Protein AF-0000000086746290 (afdb_homodimer)

Radius of gyration: 27.16 Å; Cα contacts (8 Å, |Δi|>4): 1143; chains: 2; bounding box: 52×81×63 Å

Secondary structure (DSSP, 8-state):
------EE--PPPPPSS--TTS-HHHHHHHHHHHHH-TTEEEEE--TT-SSSEEEEETTT--EEEEEEEEEE--TTS--SSTTEEE--SS---SEEEEEETTEEEEEEEEEEEEEE-TTSSEEEEEEEEEGGGT---HHHHHHHTT--EEEEEETTTT-EEEEEEEEEEEE-TT-TT-TTTTT-EEEEEEHHHHHHTT-GGGEEEEEEEE-TT--EEEEEEE-TT-S-TTSPPEEEE-TTHHHHT------------EE--/------EE--PPPPPSS--TT--HHHHHHHHHHHHH-TTEEEEEPPTT-SSSEEEEETTT--EEEEEEEEEE--TTS--SSTTEEE--SS---SEEEEEETTEEEEEEEEEEEEEE-TTSSEEEEEEEEEGGGT---HHHHHHHTT--EEEEEETTTT-EEEEEEEEEEEE-TT-TT-TTTTT-EEEEEEHHHHHHTT-GGGEEEEEEEE-TT--EEEEEEE-TT-S-TTSPPEEEE-TTHHHHT------------EE--

Nearest PDB structures (foldseek):
  1d02-assembly1_A  TM=6.235E-01  e=1.447E+00  Mycoplasma
  2gv1-assembly1_A  TM=4.056E-01  e=4.922E+00  Escherichia coli

Sequence (522 aa):
MKSIGYIPIDLRAPSLVGTVQDDPFDCLIEQKLQQAFPELEVVRSGKLTTPDIIIRDKRTGIIVGVEVKKLIQKPNGADSRGLTMDYNSCLPCGTALIKMGNAIVDIPCYYMYALLSNDSSSIVTFILMHGDFINYDFNLYKKAKVANQTEYNHGPYGEGSVRHRAMYTYPNPLNYKLKCFHTRKVFVAKKFDCENLQISYLATEEVSRYDIYKNNFLYNIIDNGKPDQSVEPVLIEDIFADCKARTAKLRTSVSMPVLIKMKSIGYIPIDLRAPSLVGTVQDDPFDCLIEQKLQQAFPELEVVRSGKLTTPDIIIRDKRTGIIVGVEVKKLIQKPNGADSRGLTMDYNSCLPCGTALIKMGNAIVDIPCYYMYALLSNDSSSIVTFILMHGDFINYDFNLYKKAKVANQTEYNHGPYGEGSVRHRAMYTYPNPLNYKLKCFHTRKVFVAKKFDCENLQISYLATEEVSRYDIYKNNFLYNIIDNGKPDQSVEPVLIEDIFADCKARTAKLRTSVSMPVLIK

Organism: NCBI:txid471575

Structure (mmCIF, N/CA/C/O backbone):
data_AF-0000000086746290-model_v1
#
loop_
_entity.id
_entity.type
_entity.pdbx_description
1 polymer 'Restriction endonuclease'
#
loop_
_atom_site.group_PDB
_atom_site.id
_atom_site.type_symbol
_atom_site.label_atom_id
_atom_site.label_alt_id
_atom_site.label_comp_id
_atom_site.label_asym_id
_atom_site.label_entity_id
_atom_site.label_seq_id
_atom_site.pdbx_PDB_ins_code
_atom_site.Cartn_x
_atom_site.Cartn_y
_atom_site.Cartn_z
_atom_site.occupancy
_atom_site.B_iso_or_equiv
_atom_site.auth_seq_id
_atom_site.auth_comp_id
_atom_site.auth_asym_id
_atom_site.auth_atom_id
_atom_site.pdbx_PDB_model_num
ATOM 1 N N . MET A 1 1 ? -15.375 41.594 0.381 1 26.14 1 MET A N 1
ATOM 2 C CA . MET A 1 1 ? -15.852 40.25 0.741 1 26.14 1 MET A CA 1
ATOM 3 C C . MET A 1 1 ? -15.008 39.188 0.059 1 26.14 1 MET A C 1
ATOM 5 O O . MET A 1 1 ? -15.242 38.875 -1.107 1 26.14 1 MET A O 1
ATOM 9 N N . LYS A 1 2 ? -13.609 39.219 -0.027 1 39.66 2 LYS A N 1
ATOM 10 C CA . LYS A 1 2 ? -12.492 38.875 -0.905 1 39.66 2 LYS A CA 1
ATOM 11 C C . LYS A 1 2 ? -12.438 37.375 -1.174 1 39.66 2 LYS A C 1
ATOM 13 O O . LYS A 1 2 ? -12.492 36.562 -0.243 1 39.66 2 LYS A O 1
ATOM 18 N N . SER A 1 3 ? -13.031 36.719 -2.174 1 40.84 3 SER A N 1
ATOM 19 C CA . SER A 1 3 ? -13.469 35.406 -2.715 1 40.84 3 SER A CA 1
ATOM 20 C C . SER A 1 3 ? -12.406 34.344 -2.502 1 40.84 3 SER A C 1
ATOM 22 O O . SER A 1 3 ? -11.266 34.5 -2.934 1 40.84 3 SER A O 1
ATOM 24 N N . ILE A 1 4 ? -12.312 33.688 -1.279 1 50.78 4 ILE A N 1
ATOM 25 C CA . ILE A 1 4 ? -11.453 32.594 -0.832 1 50.78 4 ILE A CA 1
ATOM 26 C C . ILE A 1 4 ? -11.195 31.625 -1.988 1 50.78 4 ILE A C 1
ATOM 28 O O . ILE A 1 4 ? -12.047 30.781 -2.295 1 50.78 4 ILE A O 1
ATOM 32 N N . GLY A 1 5 ? -10.93 32.156 -3.168 1 66.12 5 GLY A N 1
ATOM 33 C CA . GLY A 1 5 ? -10.914 31.625 -4.516 1 66.12 5 GLY A CA 1
ATOM 34 C C . GLY A 1 5 ? -10.023 30.406 -4.656 1 66.12 5 GLY A C 1
ATOM 35 O O . GLY A 1 5 ? -9.297 30.047 -3.729 1 66.12 5 GLY A O 1
ATOM 36 N N . TYR A 1 6 ? -10.344 29.625 -5.621 1 84 6 TYR A N 1
ATOM 37 C CA . TYR A 1 6 ? -9.531 28.5 -6.086 1 84 6 TYR A CA 1
ATOM 38 C C . TYR A 1 6 ? -8.148 28.984 -6.516 1 84 6 TYR A C 1
ATOM 40 O O . TYR A 1 6 ? -8 30.094 -7.023 1 84 6 TYR A O 1
ATOM 48 N N . ILE A 1 7 ? -7.117 28.406 -5.914 1 91.81 7 ILE A N 1
ATOM 49 C CA . ILE A 1 7 ? -5.754 28.656 -6.375 1 91.81 7 ILE A CA 1
ATOM 50 C C . ILE A 1 7 ? -5.469 27.812 -7.617 1 91.81 7 ILE A C 1
ATOM 52 O O . ILE A 1 7 ? -5.344 26.594 -7.531 1 91.81 7 ILE A O 1
ATOM 56 N N . PRO A 1 8 ? -5.375 28.484 -8.734 1 93.06 8 PRO A N 1
ATOM 57 C CA . PRO A 1 8 ? -5.113 27.703 -9.945 1 93.06 8 PRO A CA 1
ATOM 58 C C . PRO A 1 8 ? -3.74 27.031 -9.93 1 93.06 8 PRO A C 1
ATOM 60 O O . PRO A 1 8 ? -2.773 27.609 -9.422 1 93.06 8 PRO A O 1
ATOM 63 N N . ILE A 1 9 ? -3.758 25.781 -10.375 1 91.69 9 ILE A N 1
ATOM 64 C CA . ILE A 1 9 ? -2.482 25.094 -10.492 1 91.69 9 ILE A CA 1
ATOM 65 C C . ILE A 1 9 ? -2.416 24.344 -11.828 1 91.69 9 ILE A C 1
ATOM 67 O O . ILE A 1 9 ? -3.447 24.078 -12.445 1 91.69 9 ILE A O 1
ATOM 71 N N . ASP A 1 10 ? -1.168 24.125 -12.266 1 89.31 10 ASP A N 1
ATOM 72 C CA . ASP A 1 10 ? -0.878 23.344 -13.461 1 89.31 10 ASP A CA 1
ATOM 73 C C . ASP A 1 10 ? 0.045 22.172 -13.141 1 89.31 10 ASP A C 1
ATOM 75 O O . ASP A 1 10 ? 1.25 22.344 -12.953 1 89.31 10 ASP A O 1
ATOM 79 N N . LEU A 1 11 ? -0.594 20.969 -13.117 1 86.81 11 LEU A N 1
ATOM 80 C CA . LEU A 1 11 ? 0.179 19.781 -12.758 1 86.81 11 LEU A CA 1
ATOM 81 C C . LEU A 1 11 ? 0.628 19.016 -14 1 86.81 11 LEU A C 1
ATOM 83 O O . LEU A 1 11 ? -0.148 18.859 -14.945 1 86.81 11 LEU A O 1
ATOM 87 N N . ARG A 1 12 ? 1.822 18.641 -13.953 1 80.69 12 ARG A N 1
ATOM 88 C CA . ARG A 1 12 ? 2.273 17.734 -15.016 1 80.69 12 ARG A CA 1
ATOM 89 C C . ARG A 1 12 ? 1.616 16.375 -14.891 1 80.69 12 ARG A C 1
ATOM 91 O O . ARG A 1 12 ? 1.097 16.016 -13.828 1 80.69 12 ARG A O 1
ATOM 98 N N . ALA A 1 13 ? 1.672 15.508 -15.961 1 72.31 13 ALA A N 1
ATOM 99 C CA . ALA A 1 13 ? 1.154 14.141 -15.938 1 72.31 13 ALA A CA 1
ATOM 100 C C . ALA A 1 13 ? 2.025 13.242 -15.062 1 72.31 13 ALA A C 1
ATOM 102 O O . ALA A 1 13 ? 3.24 13.43 -14.984 1 72.31 13 ALA A O 1
ATOM 103 N N . PRO A 1 14 ? 1.281 12.305 -14.344 1 69.06 14 PRO A N 1
ATOM 104 C CA . PRO A 1 14 ? 2.088 11.336 -13.602 1 69.06 14 PRO A CA 1
ATOM 105 C C . PRO A 1 14 ? 2.902 10.414 -14.516 1 69.06 14 PRO A C 1
ATOM 107 O O . PRO A 1 14 ? 2.525 10.195 -15.664 1 69.06 14 PRO A O 1
ATOM 110 N N . SER A 1 15 ? 4.035 10.031 -14 1 61 15 SER A N 1
ATOM 111 C CA . SER A 1 15 ? 4.863 9.109 -14.773 1 61 15 SER A CA 1
ATOM 112 C C . SER A 1 15 ? 4.227 7.727 -14.836 1 61 15 SER A C 1
ATOM 114 O O . SER A 1 15 ? 3.523 7.312 -13.914 1 61 15 SER A O 1
ATOM 116 N N . LEU A 1 16 ? 4.168 6.988 -16.047 1 55.22 16 LEU A N 1
ATOM 117 C CA . LEU A 1 16 ? 3.654 5.641 -16.281 1 55.22 16 LEU A CA 1
ATOM 118 C C . LEU A 1 16 ? 4.387 4.629 -15.398 1 55.22 16 LEU A C 1
ATOM 120 O O . LEU A 1 16 ? 3.812 3.605 -15.016 1 55.22 16 LEU A O 1
ATOM 124 N N . VAL A 1 17 ? 5.688 4.738 -15.422 1 50.44 17 VAL A N 1
ATOM 125 C CA . VAL A 1 17 ? 6.5 3.73 -14.75 1 50.44 17 VAL A CA 1
ATOM 126 C C . VAL A 1 17 ? 6.73 4.133 -13.297 1 50.44 17 VAL A C 1
ATOM 128 O O . VAL A 1 17 ? 7.273 3.357 -12.508 1 50.44 17 VAL A O 1
ATOM 131 N N . GLY A 1 18 ? 6.191 5.316 -12.977 1 50.12 18 GLY A N 1
ATOM 132 C CA . GLY A 1 18 ? 6.754 5.91 -11.781 1 50.12 18 GLY A CA 1
ATOM 133 C C . GLY A 1 18 ? 6.047 5.465 -10.508 1 50.12 18 GLY A C 1
ATOM 134 O O . GLY A 1 18 ? 5.004 4.816 -10.57 1 50.12 18 GLY A O 1
ATOM 135 N N . THR A 1 19 ? 6.918 5.281 -9.508 1 53.12 19 THR A N 1
ATOM 136 C CA . THR A 1 19 ? 6.523 5.078 -8.117 1 53.12 19 THR A CA 1
ATOM 137 C C . THR A 1 19 ? 5.723 6.27 -7.605 1 53.12 19 THR A C 1
ATOM 139 O O . THR A 1 19 ? 5.773 7.355 -8.18 1 53.12 19 THR A O 1
ATOM 142 N N . VAL A 1 20 ? 4.707 5.98 -6.855 1 54.84 20 VAL A N 1
ATOM 143 C CA . VAL A 1 20 ? 3.912 6.98 -6.145 1 54.84 20 VAL A CA 1
ATOM 144 C C . VAL A 1 20 ? 4.832 8.039 -5.539 1 54.84 20 VAL A C 1
ATOM 146 O O . VAL A 1 20 ? 4.379 9.125 -5.168 1 54.84 20 VAL A O 1
ATOM 149 N N . GLN A 1 21 ? 6.164 7.902 -5.719 1 59.12 21 GLN A N 1
ATOM 150 C CA . GLN A 1 21 ? 7.074 8.797 -5.008 1 59.12 21 GLN A CA 1
ATOM 151 C C . GLN A 1 21 ? 7.379 10.047 -5.828 1 59.12 21 GLN A C 1
ATOM 153 O O . GLN A 1 21 ? 7.852 11.047 -5.293 1 59.12 21 GLN A O 1
ATOM 158 N N . ASP A 1 22 ? 7.016 10.039 -7.055 1 66.31 22 ASP A N 1
ATOM 159 C CA . ASP A 1 22 ? 7.156 11.227 -7.895 1 66.31 22 ASP A CA 1
ATOM 160 C C . ASP A 1 22 ? 5.812 11.914 -8.109 1 66.31 22 ASP A C 1
ATOM 162 O O . ASP A 1 22 ? 5.332 12.008 -9.242 1 66.31 22 ASP A O 1
ATOM 166 N N . ASP A 1 23 ? 5.43 12.531 -7.051 1 78.69 23 ASP A N 1
ATOM 167 C CA . ASP A 1 23 ? 4.109 13.148 -7.109 1 78.69 23 ASP A CA 1
ATOM 168 C C . ASP A 1 23 ? 4.188 14.562 -7.684 1 78.69 23 ASP A C 1
ATOM 170 O O . ASP A 1 23 ? 4.887 15.422 -7.141 1 78.69 23 ASP A O 1
ATOM 174 N N . PRO A 1 24 ? 3.541 14.844 -8.742 1 84.25 24 PRO A N 1
ATOM 175 C CA . PRO A 1 24 ? 3.598 16.156 -9.391 1 84.25 24 PRO A CA 1
ATOM 176 C C . PRO A 1 24 ? 3.203 17.297 -8.453 1 84.25 24 PRO A C 1
ATOM 178 O O . PRO A 1 24 ? 3.725 18.406 -8.578 1 84.25 24 PRO A O 1
ATOM 181 N N . PHE A 1 25 ? 2.33 17.031 -7.574 1 90.31 25 PHE A N 1
ATOM 182 C CA . PHE A 1 25 ? 1.875 18.094 -6.684 1 90.31 25 PHE A CA 1
ATOM 183 C C . PHE A 1 25 ? 2.969 18.484 -5.695 1 90.31 25 PHE A C 1
ATOM 185 O O . PHE A 1 25 ? 3.207 19.672 -5.449 1 90.31 25 PHE A O 1
ATOM 192 N N . ASP A 1 26 ? 3.598 17.531 -5.094 1 88.19 26 ASP A N 1
ATOM 193 C CA . ASP A 1 26 ? 4.715 17.797 -4.195 1 88.19 26 ASP A CA 1
ATOM 194 C C . ASP A 1 26 ? 5.789 18.625 -4.895 1 88.19 26 ASP A C 1
ATOM 196 O O . ASP A 1 26 ? 6.336 19.562 -4.305 1 88.19 26 ASP A O 1
ATOM 200 N N . CYS A 1 27 ? 6.027 18.281 -6.113 1 88.38 27 CYS A N 1
ATOM 201 C CA . CYS A 1 27 ? 7.016 19.016 -6.906 1 88.38 27 CYS A CA 1
ATOM 202 C C . CYS A 1 27 ? 6.59 20.469 -7.113 1 88.38 27 CYS A C 1
ATOM 204 O O . CYS A 1 27 ? 7.41 21.375 -7.023 1 88.38 27 CYS A O 1
ATOM 206 N N . LEU A 1 28 ? 5.379 20.625 -7.441 1 91.94 28 LEU A N 1
ATOM 207 C CA . LEU A 1 28 ? 4.844 21.969 -7.645 1 91.94 28 LEU A CA 1
ATOM 208 C C . LEU A 1 28 ? 5.027 22.828 -6.395 1 91.94 28 LEU A C 1
ATOM 210 O O . LEU A 1 28 ? 5.453 23.984 -6.484 1 91.94 28 LEU A O 1
ATOM 214 N N . ILE A 1 29 ? 4.711 22.25 -5.254 1 93.38 29 ILE A N 1
ATOM 215 C CA . ILE A 1 29 ? 4.797 23 -4 1 93.38 29 ILE A CA 1
ATOM 216 C C . ILE A 1 29 ? 6.25 23.391 -3.738 1 93.38 29 ILE A C 1
ATOM 218 O O . ILE A 1 29 ? 6.527 24.531 -3.363 1 93.38 29 ILE A O 1
ATOM 222 N N . GLU A 1 30 ? 7.102 22.469 -3.873 1 91.94 30 GLU A N 1
ATOM 223 C CA . GLU A 1 30 ? 8.523 22.75 -3.703 1 91.94 30 GLU A CA 1
ATOM 224 C C . GLU A 1 30 ? 8.969 23.906 -4.602 1 91.94 30 GLU A C 1
ATOM 226 O O . GLU A 1 30 ? 9.656 24.812 -4.145 1 91.94 30 GLU A O 1
ATOM 231 N N . GLN A 1 31 ? 8.617 23.875 -5.828 1 92.19 31 GLN A N 1
ATOM 232 C CA . GLN A 1 31 ? 9.008 24.891 -6.801 1 92.19 31 GLN A CA 1
ATOM 233 C C . GLN A 1 31 ? 8.422 26.25 -6.438 1 92.19 31 GLN A C 1
ATOM 235 O O . GLN A 1 31 ? 9.109 27.266 -6.516 1 92.19 31 GLN A O 1
ATOM 240 N N . LYS A 1 32 ? 7.227 26.234 -6.09 1 94 32 LYS A N 1
ATOM 241 C CA . LYS A 1 32 ? 6.57 27.484 -5.727 1 94 32 LYS A CA 1
ATOM 242 C C . LYS A 1 32 ? 7.23 28.125 -4.504 1 94 32 LYS A C 1
ATOM 244 O O . LYS A 1 32 ? 7.426 29.344 -4.453 1 94 32 LYS A O 1
ATOM 249 N N . LEU A 1 33 ? 7.543 27.281 -3.533 1 94.38 33 LEU A N 1
ATOM 250 C CA . LEU A 1 33 ? 8.203 27.781 -2.334 1 94.38 33 LEU A CA 1
ATOM 251 C C . LEU A 1 33 ? 9.57 28.375 -2.676 1 94.38 33 LEU A C 1
ATOM 253 O O . LEU A 1 33 ? 9.922 29.453 -2.193 1 94.38 33 LEU A O 1
ATOM 257 N N . GLN A 1 34 ? 10.266 27.672 -3.475 1 93.81 34 GLN A N 1
ATOM 258 C CA . GLN A 1 34 ? 11.594 28.125 -3.877 1 93.81 34 GLN A CA 1
ATOM 259 C C . GLN A 1 34 ? 11.516 29.469 -4.617 1 93.81 34 GLN A C 1
ATOM 261 O O . GLN A 1 34 ? 12.344 30.344 -4.395 1 93.81 34 GLN A O 1
ATOM 266 N N . GLN A 1 35 ? 10.578 29.594 -5.434 1 94.75 35 GLN A N 1
ATOM 267 C CA . GLN A 1 35 ? 10.414 30.797 -6.246 1 94.75 35 GLN A CA 1
ATOM 268 C C . GLN A 1 35 ? 9.938 31.969 -5.402 1 94.75 35 GLN A C 1
ATOM 270 O O . GLN A 1 35 ? 10.414 33.094 -5.566 1 94.75 35 GLN A O 1
ATOM 275 N N . ALA A 1 36 ? 9.055 31.703 -4.566 1 94.19 36 ALA A N 1
ATOM 276 C CA . ALA A 1 36 ? 8.406 32.75 -3.797 1 94.19 36 ALA A CA 1
ATOM 277 C C . ALA A 1 36 ? 9.328 33.281 -2.697 1 94.19 36 ALA A C 1
ATOM 279 O O . ALA A 1 36 ? 9.242 34.438 -2.311 1 94.19 36 ALA A O 1
ATOM 280 N N . PHE A 1 37 ? 10.211 32.406 -2.232 1 95.44 37 PHE A N 1
ATOM 281 C CA . PHE A 1 37 ? 11.039 32.781 -1.091 1 95.44 37 PHE A CA 1
ATOM 282 C C . PHE A 1 37 ? 12.5 32.438 -1.353 1 95.44 37 PHE A C 1
ATOM 284 O O . PHE A 1 37 ? 13.023 31.469 -0.821 1 95.44 37 PHE A O 1
ATOM 291 N N . PRO A 1 38 ? 13.195 33.25 -1.995 1 94.06 38 PRO A N 1
ATOM 292 C CA . PRO A 1 38 ? 14.586 32.969 -2.355 1 94.06 38 PRO A CA 1
ATOM 293 C C . PRO A 1 38 ? 15.508 32.906 -1.139 1 94.06 38 PRO A C 1
ATOM 295 O O . PRO A 1 38 ? 16.594 32.344 -1.222 1 94.06 38 PRO A O 1
ATOM 298 N N . GLU A 1 39 ? 15.07 33.5 -0.085 1 95.5 39 GLU A N 1
ATOM 299 C CA . GLU A 1 39 ? 15.875 33.469 1.133 1 95.5 39 GLU A CA 1
ATOM 300 C C . GLU A 1 39 ? 15.82 32.125 1.818 1 95.5 39 GLU A C 1
ATOM 302 O O . GLU A 1 39 ? 16.594 31.844 2.734 1 95.5 39 GLU A O 1
ATOM 307 N N . LEU A 1 40 ? 14.969 31.234 1.354 1 96.12 40 LEU A N 1
ATOM 308 C CA . LEU A 1 40 ? 14.82 29.891 1.921 1 96.12 40 LEU A CA 1
ATOM 309 C C . LEU A 1 40 ? 15.531 28.859 1.058 1 96.12 40 LEU A C 1
ATOM 311 O O . LEU A 1 40 ? 15.547 28.969 -0.171 1 96.12 40 LEU A O 1
ATOM 315 N N . GLU A 1 41 ? 16.172 27.953 1.757 1 95.75 41 GLU A N 1
ATOM 316 C CA . GLU A 1 41 ? 16.594 26.719 1.109 1 95.75 41 GLU A CA 1
ATOM 317 C C . GLU A 1 41 ? 15.508 25.641 1.185 1 95.75 41 GLU A C 1
ATOM 319 O O . GLU A 1 41 ? 15.109 25.234 2.275 1 95.75 41 GLU A O 1
ATOM 324 N N . VAL A 1 42 ? 15.047 25.234 0.074 1 95.44 42 VAL A N 1
ATOM 325 C CA . VAL A 1 42 ? 13.977 24.25 -0.004 1 95.44 42 VAL A CA 1
ATOM 326 C C . VAL A 1 42 ? 14.516 22.953 -0.611 1 95.44 42 VAL A C 1
ATOM 328 O O . VAL A 1 42 ? 15.031 22.953 -1.734 1 95.44 42 VAL A O 1
ATOM 331 N N . VAL A 1 43 ? 14.406 21.875 0.219 1 91.94 43 VAL A N 1
ATOM 332 C CA . VAL A 1 43 ? 14.969 20.609 -0.213 1 91.94 43 VAL A CA 1
ATOM 333 C C . VAL A 1 43 ? 13.875 19.531 -0.219 1 91.94 43 VAL A C 1
ATOM 335 O O . VAL A 1 43 ? 13.148 19.375 0.767 1 91.94 43 VAL A O 1
ATOM 338 N N . ARG A 1 44 ? 13.742 18.844 -1.266 1 89.44 44 ARG A N 1
ATOM 339 C CA . ARG A 1 44 ? 12.836 17.688 -1.329 1 89.44 44 ARG A CA 1
ATOM 340 C C . ARG A 1 44 ? 13.484 16.453 -0.711 1 89.44 44 ARG A C 1
ATOM 342 O O . ARG A 1 44 ? 14.664 16.188 -0.925 1 89.44 44 ARG A O 1
ATOM 349 N N . SER A 1 45 ? 12.594 15.805 -0.024 1 86.5 45 SER A N 1
ATOM 350 C CA . SER A 1 45 ? 13.086 14.594 0.625 1 86.5 45 SER A CA 1
ATOM 351 C C . SER A 1 45 ? 13.102 13.414 -0.342 1 86.5 45 SER A C 1
ATOM 353 O O . SER A 1 45 ? 12.469 13.469 -1.401 1 86.5 45 SER A O 1
ATOM 355 N N . GLY A 1 46 ? 13.867 12.367 -0.089 1 75.75 46 GLY A N 1
ATOM 356 C CA . GLY A 1 46 ? 13.938 11.164 -0.904 1 75.75 46 GLY A CA 1
ATOM 357 C C . GLY A 1 46 ? 12.703 10.297 -0.79 1 75.75 46 GLY A C 1
ATOM 358 O O . GLY A 1 46 ? 11.766 10.625 -0.061 1 75.75 46 GLY A O 1
ATOM 359 N N . LYS A 1 47 ? 12.594 9.25 -1.53 1 72.88 47 LYS A N 1
ATOM 360 C CA . LYS A 1 47 ? 11.477 8.305 -1.546 1 72.88 47 LYS A CA 1
ATOM 361 C C . LYS A 1 47 ? 11.266 7.688 -0.167 1 72.88 47 LYS A C 1
ATOM 363 O O . LYS A 1 47 ? 12.227 7.359 0.527 1 72.88 47 LYS A O 1
ATOM 368 N N . LEU A 1 48 ? 10.039 7.605 0.295 1 73.81 48 LEU A N 1
ATOM 369 C CA . LEU A 1 48 ? 9.609 6.918 1.509 1 73.81 48 LEU A CA 1
ATOM 370 C C . LEU A 1 48 ? 10.148 7.621 2.75 1 73.81 48 LEU A C 1
ATOM 372 O O . LEU A 1 48 ? 10.398 6.98 3.775 1 73.81 48 LEU A O 1
ATOM 376 N N . THR A 1 49 ? 10.445 8.906 2.604 1 84 49 THR A N 1
ATOM 377 C CA . THR A 1 49 ? 10.922 9.672 3.75 1 84 49 THR A CA 1
ATOM 378 C C . THR A 1 49 ? 9.938 10.781 4.109 1 84 49 THR A C 1
ATOM 380 O O . THR A 1 49 ? 9.266 11.336 3.232 1 84 49 THR A O 1
ATOM 383 N N . THR A 1 50 ? 9.797 10.969 5.277 1 88.31 50 THR A N 1
ATOM 384 C CA . THR A 1 50 ? 8.992 12.047 5.844 1 88.31 50 THR A CA 1
ATOM 385 C C . THR A 1 50 ? 9.836 12.953 6.73 1 88.31 50 THR A C 1
ATOM 387 O O . THR A 1 50 ? 10.633 12.469 7.543 1 88.31 50 THR A O 1
ATOM 390 N N . PRO A 1 51 ? 9.688 14.312 6.664 1 93.81 51 PRO A N 1
ATOM 391 C CA . PRO A 1 51 ? 8.719 15.047 5.832 1 93.81 51 PRO A CA 1
ATOM 392 C C . PRO A 1 51 ? 9.141 15.109 4.367 1 93.81 51 PRO A C 1
ATOM 394 O O . PRO A 1 51 ? 10.305 14.883 4.043 1 93.81 51 PRO A O 1
ATOM 397 N N . ASP A 1 52 ? 8.234 15.492 3.48 1 93.19 52 ASP A N 1
ATOM 398 C CA . ASP A 1 52 ? 8.438 15.539 2.035 1 93.19 52 ASP A CA 1
ATOM 399 C C . ASP A 1 52 ? 9.352 16.703 1.646 1 93.19 52 ASP A C 1
ATOM 401 O O . ASP A 1 52 ? 10.07 16.625 0.65 1 93.19 52 ASP A O 1
ATOM 405 N N . ILE A 1 53 ? 9.281 17.781 2.373 1 94.56 53 ILE A N 1
ATOM 406 C CA . ILE A 1 53 ? 10.055 18.984 2.092 1 94.56 53 ILE A CA 1
ATOM 407 C C . ILE A 1 53 ? 10.742 19.469 3.369 1 94.56 53 ILE A C 1
ATOM 409 O O . ILE A 1 53 ? 10.133 19.469 4.441 1 94.56 53 ILE A O 1
ATOM 413 N N . ILE A 1 54 ? 11.961 19.766 3.275 1 96.19 54 ILE A N 1
ATOM 414 C CA . ILE A 1 54 ? 12.711 20.422 4.34 1 96.19 54 ILE A CA 1
ATOM 415 C C . ILE A 1 54 ? 13.031 21.859 3.939 1 96.19 54 ILE A C 1
ATOM 417 O O . ILE A 1 54 ? 13.492 22.109 2.822 1 96.19 54 ILE A O 1
ATOM 421 N N . ILE A 1 55 ? 12.781 22.781 4.781 1 97 55 ILE A N 1
ATOM 422 C CA . ILE A 1 55 ? 13.023 24.203 4.535 1 97 55 ILE A CA 1
ATOM 423 C C . ILE A 1 55 ? 14.023 24.734 5.559 1 97 55 ILE A C 1
ATOM 425 O O . ILE A 1 55 ? 13.844 24.547 6.766 1 97 55 ILE A O 1
ATOM 429 N N . ARG A 1 56 ? 14.984 25.359 5.105 1 96.69 56 ARG A N 1
ATOM 430 C CA . ARG A 1 56 ? 15.953 26.031 5.973 1 96.69 56 ARG A CA 1
ATOM 431 C C . ARG A 1 56 ? 16.016 27.531 5.664 1 96.69 56 ARG A C 1
ATOM 433 O O . ARG A 1 56 ? 16.188 27.922 4.508 1 96.69 56 ARG A O 1
ATOM 440 N N . ASP A 1 57 ? 15.812 28.359 6.637 1 96.56 57 ASP A N 1
ATOM 441 C CA . ASP A 1 57 ? 16.062 29.781 6.496 1 96.56 57 ASP A CA 1
ATOM 442 C C . ASP A 1 57 ? 17.562 30.078 6.41 1 96.56 57 ASP A C 1
ATOM 444 O O . ASP A 1 57 ? 18.297 29.844 7.367 1 96.56 57 ASP A O 1
ATOM 448 N N . LYS A 1 58 ? 17.953 30.641 5.34 1 94.25 58 LYS A N 1
ATOM 449 C CA . LYS A 1 58 ? 19.359 30.859 5.094 1 94.25 58 LYS A CA 1
ATOM 450 C C . LYS A 1 58 ? 19.953 31.844 6.105 1 94.25 58 LYS A C 1
ATOM 452 O O . LYS A 1 58 ? 21.125 31.766 6.449 1 94.25 58 LYS A O 1
ATOM 457 N N . ARG A 1 59 ? 19.203 32.688 6.547 1 95.56 59 ARG A N 1
ATOM 458 C CA . ARG A 1 59 ? 19.672 33.75 7.43 1 95.56 59 ARG A CA 1
ATOM 459 C C . ARG A 1 59 ? 19.766 33.25 8.867 1 95.56 59 ARG A C 1
ATOM 461 O O . ARG A 1 59 ? 20.797 33.438 9.523 1 95.56 59 ARG A O 1
ATOM 468 N N . THR A 1 60 ? 18.812 32.531 9.398 1 95 60 THR A N 1
ATOM 469 C CA . THR A 1 60 ? 18.734 32.156 10.812 1 95 60 THR A CA 1
ATOM 470 C C . THR A 1 60 ? 19.219 30.719 11.031 1 95 60 THR A C 1
ATOM 472 O O . THR A 1 60 ? 19.547 30.344 12.148 1 95 60 THR A O 1
ATOM 475 N N . GLY A 1 61 ? 19.078 29.922 10.023 1 94.31 61 GLY A N 1
ATOM 476 C CA . GLY A 1 61 ? 19.438 28.516 10.148 1 94.31 61 GLY A CA 1
ATOM 477 C C . GLY A 1 61 ? 18.312 27.641 10.656 1 94.31 61 GLY A C 1
ATOM 478 O O . GLY A 1 61 ? 18.453 26.422 10.781 1 94.31 61 GLY A O 1
ATOM 479 N N . ILE A 1 62 ? 17.203 28.281 10.914 1 95.38 62 ILE A N 1
ATOM 480 C CA . ILE A 1 62 ? 16.047 27.531 11.406 1 95.38 62 ILE A CA 1
ATOM 481 C C . ILE A 1 62 ? 15.57 26.562 10.328 1 95.38 62 ILE A C 1
ATOM 483 O O . ILE A 1 62 ? 15.484 26.922 9.148 1 95.38 62 ILE A O 1
ATOM 487 N N . ILE A 1 63 ? 15.297 25.297 10.773 1 97.12 63 ILE A N 1
ATOM 488 C CA . ILE A 1 63 ? 14.875 24.25 9.859 1 97.12 63 ILE A CA 1
ATOM 489 C C . ILE A 1 63 ? 13.469 23.781 10.227 1 97.12 63 ILE A C 1
ATOM 491 O O . ILE A 1 63 ? 13.172 23.547 11.398 1 97.12 63 ILE A O 1
ATOM 495 N N . VAL A 1 64 ? 12.633 23.688 9.219 1 97.5 64 VAL A N 1
ATOM 496 C CA . VAL A 1 64 ? 11.266 23.203 9.406 1 97.5 64 VAL A CA 1
ATOM 497 C C . VAL A 1 64 ? 10.945 22.156 8.352 1 97.5 64 VAL A C 1
ATOM 499 O O . VAL A 1 64 ? 11.43 22.234 7.219 1 97.5 64 VAL A O 1
ATOM 502 N N . GLY A 1 65 ? 10.203 21.109 8.758 1 97.38 65 GLY A N 1
ATOM 503 C CA . GLY A 1 65 ? 9.703 20.125 7.816 1 97.38 65 GLY A CA 1
ATOM 504 C C . GLY A 1 65 ? 8.273 20.359 7.398 1 97.38 65 GLY A C 1
ATOM 505 O O . GLY A 1 65 ? 7.461 20.859 8.188 1 97.38 65 GLY A O 1
ATOM 506 N N . VAL A 1 66 ? 7.953 20.016 6.141 1 97.06 66 VAL A N 1
ATOM 507 C CA . VAL A 1 66 ? 6.582 20.078 5.641 1 97.06 66 VAL A CA 1
ATOM 508 C C . VAL A 1 66 ? 6.203 18.75 4.984 1 97.06 66 VAL A C 1
ATOM 510 O O . VAL A 1 66 ? 6.828 18.328 4.012 1 97.06 66 VAL A O 1
ATOM 513 N N . GLU A 1 67 ? 5.309 18.062 5.543 1 96.12 67 GLU A N 1
ATOM 514 C CA . GLU A 1 67 ? 4.707 16.891 4.918 1 96.12 67 GLU A CA 1
ATOM 515 C C . GLU A 1 67 ? 3.498 17.281 4.07 1 96.12 67 GLU A C 1
ATOM 517 O O . GLU A 1 67 ? 2.621 18.016 4.527 1 96.12 67 GLU A O 1
ATOM 522 N N . VAL A 1 68 ? 3.422 16.828 2.879 1 95.19 68 VAL A N 1
ATOM 523 C CA . VAL A 1 68 ? 2.367 17.219 1.954 1 95.19 68 VAL A CA 1
ATOM 524 C C . VAL A 1 68 ? 1.358 16.094 1.802 1 95.19 68 VAL A C 1
ATOM 526 O O . VAL A 1 68 ? 1.738 14.938 1.553 1 95.19 68 VAL A O 1
ATOM 529 N N . LYS A 1 69 ? 0.151 16.406 2.049 1 94.75 69 LYS A N 1
ATOM 530 C CA . LYS A 1 69 ? -0.968 15.492 1.823 1 94.75 69 LYS A CA 1
ATOM 531 C C . LYS A 1 69 ? -2.021 16.125 0.921 1 94.75 69 LYS A C 1
ATOM 533 O O . LYS A 1 69 ? -2.393 17.297 1.115 1 94.75 69 LYS A O 1
ATOM 538 N N . LYS A 1 70 ? -2.506 15.383 -0.078 1 94.19 70 LYS A N 1
ATOM 539 C CA . LYS A 1 70 ? -3.52 15.953 -0.963 1 94.19 70 LYS A CA 1
ATOM 540 C C . LYS A 1 70 ? -4.609 14.93 -1.273 1 94.19 70 LYS A C 1
ATOM 542 O O . LYS A 1 70 ? -4.371 13.719 -1.225 1 94.19 70 LYS A O 1
ATOM 547 N N . LEU A 1 71 ? -5.758 15.383 -1.455 1 95.25 71 LEU A N 1
ATOM 548 C CA . LEU A 1 71 ? -6.906 14.641 -1.951 1 95.25 71 LEU A CA 1
ATOM 549 C C . LEU A 1 71 ? -7.547 15.352 -3.139 1 95.25 71 LEU A C 1
ATOM 551 O O . LEU A 1 71 ? -7.289 16.531 -3.371 1 95.25 71 LEU A O 1
ATOM 555 N N . ILE A 1 72 ? -8.242 14.594 -3.854 1 93.19 72 ILE A N 1
ATOM 556 C CA . ILE A 1 72 ? -8.992 15.148 -4.969 1 93.19 72 ILE A CA 1
ATOM 557 C C . ILE A 1 72 ? -10.484 15.156 -4.633 1 93.19 72 ILE A C 1
ATOM 559 O O . ILE A 1 72 ? -11.031 14.141 -4.191 1 93.19 72 ILE A O 1
ATOM 563 N N . GLN A 1 73 ? -11.016 16.188 -4.914 1 94.31 73 GLN A N 1
ATOM 564 C CA . GLN A 1 73 ? -12.438 16.375 -4.613 1 94.31 73 GLN A CA 1
ATOM 565 C C . GLN A 1 73 ? -13.297 15.461 -5.484 1 94.31 73 GLN A C 1
ATOM 567 O O . GLN A 1 73 ? -13.023 15.289 -6.676 1 94.31 73 GLN A O 1
ATOM 572 N N . LYS A 1 74 ? -14.391 14.984 -4.91 1 94.31 74 LYS A N 1
ATOM 573 C CA . LYS A 1 74 ? -15.445 14.305 -5.668 1 94.31 74 LYS A CA 1
ATOM 574 C C . LYS A 1 74 ? -16.312 15.312 -6.414 1 94.31 74 LYS A C 1
ATOM 576 O O . LYS A 1 74 ? -16.297 16.516 -6.105 1 94.31 74 LYS A O 1
ATOM 581 N N . PRO A 1 75 ? -17.062 14.836 -7.34 1 93.19 75 PRO A N 1
ATOM 582 C CA . PRO A 1 75 ? -17.922 15.75 -8.094 1 93.19 75 PRO A CA 1
ATOM 583 C C . PRO A 1 75 ? -18.891 16.516 -7.191 1 93.19 75 PRO A C 1
ATOM 585 O O . PRO A 1 75 ? -19.234 17.672 -7.496 1 93.19 75 PRO A O 1
ATOM 588 N N . ASN A 1 76 ? -19.25 15.953 -6.105 1 94.69 76 ASN A N 1
ATOM 589 C CA . ASN A 1 76 ? -20.234 16.578 -5.227 1 94.69 76 ASN A CA 1
ATOM 590 C C . ASN A 1 76 ? -19.562 17.562 -4.262 1 94.69 76 ASN A C 1
ATOM 592 O O . ASN A 1 76 ? -20.219 18.094 -3.363 1 94.69 76 ASN A O 1
ATOM 596 N N . GLY A 1 77 ? -18.25 17.703 -4.371 1 93.12 77 GLY A N 1
ATOM 597 C CA . GLY A 1 77 ? -17.531 18.688 -3.564 1 93.12 77 GLY A CA 1
ATOM 598 C C . GLY A 1 77 ? -16.891 18.094 -2.33 1 93.12 77 GLY A C 1
ATOM 599 O O . GLY A 1 77 ? -16.062 18.734 -1.688 1 93.12 77 GLY A O 1
ATOM 600 N N . ALA A 1 78 ? -17.203 16.891 -2.061 1 95.94 78 ALA A N 1
ATOM 601 C CA . ALA A 1 78 ? -16.656 16.219 -0.882 1 95.94 78 ALA A CA 1
ATOM 602 C C . ALA A 1 78 ? -15.25 15.695 -1.145 1 95.94 78 ALA A C 1
ATOM 604 O O . ALA A 1 78 ? -14.844 15.555 -2.299 1 95.94 78 ALA A O 1
ATOM 605 N N . ASP A 1 79 ? -14.508 15.594 -0.013 1 95.25 79 ASP A N 1
ATOM 606 C CA . ASP A 1 79 ? -13.203 14.945 -0.138 1 95.25 79 ASP A CA 1
ATOM 607 C C . ASP A 1 79 ? -13.359 13.477 -0.511 1 95.25 79 ASP A C 1
ATOM 609 O O . ASP A 1 79 ? -14.453 12.914 -0.421 1 95.25 79 ASP A O 1
ATOM 613 N N . SER A 1 80 ? -12.312 12.797 -0.853 1 93.31 80 SER A N 1
ATOM 614 C CA . SER A 1 80 ? -12.383 11.445 -1.39 1 93.31 80 SER A CA 1
ATOM 615 C C . SER A 1 80 ? -12.148 10.406 -0.298 1 93.31 80 SER A C 1
ATOM 617 O O . SER A 1 80 ? -12.227 9.203 -0.553 1 93.31 80 SER A O 1
ATOM 619 N N . ARG A 1 81 ? -11.898 10.688 0.986 1 93.12 81 ARG A N 1
ATOM 620 C CA . ARG A 1 81 ? -11.492 9.695 1.979 1 93.12 81 ARG A CA 1
ATOM 621 C C . ARG A 1 81 ? -12.43 9.711 3.18 1 93.12 81 ARG A C 1
ATOM 623 O O . ARG A 1 81 ? -12.508 8.727 3.922 1 93.12 81 ARG A O 1
ATOM 630 N N . GLY A 1 82 ? -13.031 10.844 3.492 1 94.25 82 GLY A N 1
ATOM 631 C CA . GLY A 1 82 ? -13.953 10.891 4.617 1 94.25 82 GLY A CA 1
ATOM 632 C C . GLY A 1 82 ? -13.273 11.195 5.938 1 94.25 82 GLY A C 1
ATOM 633 O O . GLY A 1 82 ? -12.508 12.156 6.035 1 94.25 82 GLY A O 1
ATOM 634 N N . LEU A 1 83 ? -13.477 10.398 7.023 1 96.12 83 LEU A N 1
ATOM 635 C CA . LEU A 1 83 ? -13.148 10.734 8.406 1 96.12 83 LEU A CA 1
ATOM 636 C C . LEU A 1 83 ? -11.641 10.742 8.617 1 96.12 83 LEU A C 1
ATOM 638 O O . LEU A 1 83 ? -11.125 11.523 9.422 1 96.12 83 LEU A O 1
ATOM 642 N N . THR A 1 84 ? -10.984 9.828 7.969 1 97.19 84 THR A N 1
ATOM 643 C CA . THR A 1 84 ? -9.562 9.656 8.273 1 97.19 84 THR A CA 1
ATOM 644 C C . THR A 1 84 ? -8.742 9.609 6.988 1 97.19 84 THR A C 1
ATOM 646 O O . THR A 1 84 ? -9.297 9.539 5.891 1 97.19 84 THR A O 1
ATOM 649 N N . MET A 1 85 ? -7.527 9.773 7.137 1 96.12 85 MET A N 1
ATOM 650 C CA . MET A 1 85 ? -6.566 9.609 6.047 1 96.12 85 MET A CA 1
ATOM 651 C C . MET A 1 85 ? -5.379 8.758 6.488 1 96.12 85 MET A C 1
ATOM 653 O O . MET A 1 85 ? -5.117 8.625 7.684 1 96.12 85 MET A O 1
ATOM 657 N N . ASP A 1 86 ? -4.711 8.219 5.535 1 93.44 86 ASP A N 1
ATOM 658 C CA . ASP A 1 86 ? -3.615 7.289 5.797 1 93.44 86 ASP A CA 1
ATOM 659 C C . ASP A 1 86 ? -2.307 8.039 6.031 1 93.44 86 ASP A C 1
ATOM 661 O O . ASP A 1 86 ? -1.994 9 5.32 1 93.44 86 ASP A O 1
ATOM 665 N N . TYR A 1 87 ? -1.613 7.582 7.027 1 92.75 87 TYR A N 1
ATOM 666 C CA . TYR A 1 87 ? -0.246 8 7.316 1 92.75 87 TYR A CA 1
ATOM 667 C C . TYR A 1 87 ? 0.694 6.801 7.363 1 92.75 87 TYR A C 1
ATOM 669 O O . TYR A 1 87 ? 1.244 6.477 8.414 1 92.75 87 TYR A O 1
ATOM 677 N N . ASN A 1 88 ? 0.917 6.211 6.273 1 77.62 88 ASN A N 1
ATOM 678 C CA . ASN A 1 88 ? 1.544 4.895 6.223 1 77.62 88 ASN A CA 1
ATOM 679 C C . ASN A 1 88 ? 3.064 4.996 6.305 1 77.62 88 ASN A C 1
ATOM 681 O O . ASN A 1 88 ? 3.723 4.094 6.828 1 77.62 88 ASN A O 1
ATOM 685 N N . SER A 1 89 ? 3.662 5.984 5.789 1 74.06 89 SER A N 1
ATOM 686 C CA . SER A 1 89 ? 5.117 6.082 5.809 1 74.06 89 SER A CA 1
ATOM 687 C C . SER A 1 89 ? 5.625 6.496 7.188 1 74.06 89 SER A C 1
ATOM 689 O O . SER A 1 89 ? 6.73 6.117 7.586 1 74.06 89 SER A O 1
ATOM 691 N N . CYS A 1 90 ? 4.797 7.238 7.812 1 86.75 90 CYS A N 1
ATOM 692 C CA . CYS A 1 90 ? 5.215 7.781 9.102 1 86.75 90 CYS A CA 1
ATOM 693 C C . CYS A 1 90 ? 4.02 8.32 9.875 1 86.75 90 CYS A C 1
ATOM 695 O O . CYS A 1 90 ? 3.148 8.984 9.305 1 86.75 90 CYS A O 1
ATOM 697 N N . LEU A 1 91 ? 4.094 7.965 11.172 1 93.88 91 LEU A N 1
ATOM 698 C CA . LEU A 1 91 ? 3.086 8.57 12.039 1 93.88 91 LEU A CA 1
ATOM 699 C C . LEU A 1 91 ? 3.188 10.086 12.016 1 93.88 91 LEU A C 1
ATOM 701 O O . LEU A 1 91 ? 4.289 10.641 12.062 1 93.88 91 LEU A O 1
ATOM 705 N N . PRO A 1 92 ? 2.055 10.734 11.938 1 96.75 92 PRO A N 1
ATOM 706 C CA . PRO A 1 92 ? 2.137 12.195 11.969 1 96.75 92 PRO A CA 1
ATOM 707 C C . PRO A 1 92 ? 2.615 12.734 13.32 1 96.75 92 PRO A C 1
ATOM 709 O O . PRO A 1 92 ? 2.373 12.109 14.352 1 96.75 92 PRO A O 1
ATOM 712 N N . CYS A 1 93 ? 3.293 13.859 13.25 1 98.19 93 CYS A N 1
ATOM 713 C CA . CYS A 1 93 ? 3.777 14.5 14.469 1 98.19 93 CYS A CA 1
ATOM 714 C C . CYS A 1 93 ? 4.234 15.93 14.188 1 98.19 93 CYS A C 1
ATOM 716 O O . CYS A 1 93 ? 4.617 16.25 13.07 1 98.19 93 CYS A O 1
ATOM 718 N N . GLY A 1 94 ? 4.199 16.703 15.203 1 98.38 94 GLY A N 1
ATOM 719 C CA . GLY A 1 94 ? 4.688 18.078 15.086 1 98.38 94 GLY A CA 1
ATOM 720 C C . GLY A 1 94 ? 6.199 18.172 15.125 1 98.38 94 GLY A C 1
ATOM 721 O O . GLY A 1 94 ? 6.762 19.25 14.938 1 98.38 94 GLY A O 1
ATOM 722 N N . THR A 1 95 ? 6.82 17.078 15.391 1 98 95 THR A N 1
ATOM 723 C CA . THR A 1 95 ? 8.273 16.969 15.391 1 98 95 THR A CA 1
ATOM 724 C C . THR A 1 95 ? 8.727 15.828 14.484 1 98 95 THR A C 1
ATOM 726 O O . THR A 1 95 ? 8.086 14.773 14.438 1 98 95 THR A O 1
ATOM 729 N N . ALA A 1 96 ? 9.75 16.062 13.727 1 96.38 96 ALA A N 1
ATOM 730 C CA . ALA A 1 96 ? 10.312 15.039 12.844 1 96.38 96 ALA A CA 1
ATOM 731 C C . ALA A 1 96 ? 11.828 14.945 13.016 1 96.38 96 ALA A C 1
ATOM 733 O O . ALA A 1 96 ? 12.445 15.82 13.609 1 96.38 96 ALA A O 1
ATOM 734 N N . LEU A 1 97 ? 12.375 13.883 12.531 1 94.5 97 LEU A N 1
ATOM 735 C CA . LEU A 1 97 ? 13.812 13.641 12.562 1 94.5 97 LEU A CA 1
ATOM 736 C C . LEU A 1 97 ? 14.422 13.812 11.18 1 94.5 97 LEU A C 1
ATOM 738 O O . LEU A 1 97 ? 13.875 13.328 10.188 1 94.5 97 LEU A O 1
ATOM 742 N N . ILE A 1 98 ? 15.531 14.492 11.148 1 94.31 98 ILE A N 1
ATOM 743 C CA . ILE A 1 98 ? 16.312 14.547 9.922 1 94.31 98 ILE A CA 1
ATOM 744 C C . ILE A 1 98 ? 17.781 14.281 10.234 1 94.31 98 ILE A C 1
ATOM 746 O O . ILE A 1 98 ? 18.219 14.406 11.383 1 94.31 98 ILE A O 1
ATOM 750 N N . LYS A 1 99 ? 18.453 13.906 9.242 1 92.81 99 LYS A N 1
ATOM 751 C CA . LYS A 1 99 ? 19.906 13.75 9.352 1 92.81 99 LYS A CA 1
ATOM 752 C C . LYS A 1 99 ? 20.641 14.969 8.812 1 92.81 99 LYS A C 1
ATOM 754 O O . LYS A 1 99 ? 20.391 15.398 7.684 1 92.81 99 LYS A O 1
ATOM 759 N N . MET A 1 100 ? 21.484 15.531 9.586 1 91.06 100 MET A N 1
ATOM 760 C CA . MET A 1 100 ? 22.359 16.625 9.203 1 91.06 100 MET A CA 1
ATOM 761 C C . MET A 1 100 ? 23.828 16.281 9.469 1 91.06 100 MET A C 1
ATOM 763 O O . MET A 1 100 ? 24.266 16.281 10.625 1 91.06 100 MET A O 1
ATOM 767 N N . GLY A 1 101 ? 24.547 16.031 8.352 1 86.06 101 GLY A N 1
ATOM 768 C CA . GLY A 1 101 ? 25.875 15.461 8.555 1 86.06 101 GLY A CA 1
ATOM 769 C C . GLY A 1 101 ? 25.844 14.141 9.297 1 86.06 101 GLY A C 1
ATOM 770 O O . GLY A 1 101 ? 25.188 13.188 8.867 1 86.06 101 GLY A O 1
ATOM 771 N N . ASN A 1 102 ? 26.484 14.102 10.43 1 87.88 102 ASN A N 1
ATOM 772 C CA . ASN A 1 102 ? 26.547 12.875 11.219 1 87.88 102 ASN A CA 1
ATOM 773 C C . ASN A 1 102 ? 25.594 12.938 12.414 1 87.88 102 ASN A C 1
ATOM 775 O O . ASN A 1 102 ? 25.594 12.039 13.25 1 87.88 102 ASN A O 1
ATOM 779 N N . ALA A 1 103 ? 24.766 13.977 12.375 1 92.06 103 ALA A N 1
ATOM 780 C CA . ALA A 1 103 ? 23.891 14.148 13.531 1 92.06 103 ALA A CA 1
ATOM 781 C C . ALA A 1 103 ? 22.422 13.984 13.133 1 92.06 103 ALA A C 1
ATOM 783 O O . ALA A 1 103 ? 22.047 14.25 11.984 1 92.06 103 ALA A O 1
ATOM 784 N N . ILE A 1 104 ? 21.672 13.469 14.07 1 93.06 104 ILE A N 1
ATOM 785 C CA . ILE A 1 104 ? 20.219 13.445 13.953 1 93.06 104 ILE A CA 1
ATOM 786 C C . ILE A 1 104 ? 19.625 14.625 14.719 1 93.06 104 ILE A C 1
ATOM 788 O O . ILE A 1 104 ? 19.953 14.844 15.891 1 93.06 104 ILE A O 1
ATOM 792 N N . VAL A 1 105 ? 18.781 15.375 14.008 1 94.5 105 VAL A N 1
ATOM 793 C CA . VAL A 1 105 ? 18.219 16.594 14.602 1 94.5 105 VAL A CA 1
ATOM 794 C C . VAL A 1 105 ? 16.688 16.531 14.578 1 94.5 105 VAL A C 1
ATOM 796 O O . VAL A 1 105 ? 16.109 16.062 13.602 1 94.5 105 VAL A O 1
ATOM 799 N N . ASP A 1 106 ? 16.109 17 15.719 1 96.38 106 ASP A N 1
ATOM 800 C CA . ASP A 1 106 ? 14.672 17.188 15.773 1 96.38 106 ASP A CA 1
ATOM 801 C C . ASP A 1 106 ? 14.273 18.547 15.195 1 96.38 106 ASP A C 1
ATOM 803 O O . ASP A 1 106 ? 14.852 19.562 15.547 1 96.38 106 ASP A O 1
ATOM 807 N N . ILE A 1 107 ? 13.336 18.5 14.32 1 97.44 107 ILE A N 1
ATOM 808 C CA . ILE A 1 107 ? 12.859 19.75 13.742 1 97.44 107 ILE A CA 1
ATOM 809 C C . ILE A 1 107 ? 11.344 19.828 13.852 1 97.44 107 ILE A C 1
ATOM 811 O O . ILE A 1 107 ? 10.656 18.797 13.883 1 97.44 107 ILE A O 1
ATOM 815 N N . PRO A 1 108 ? 10.797 21.062 13.922 1 98.06 108 PRO A N 1
ATOM 816 C CA . PRO A 1 108 ? 9.344 21.188 13.812 1 98.06 108 PRO A CA 1
ATOM 817 C C . PRO A 1 108 ? 8.812 20.703 12.469 1 98.06 108 PRO A C 1
ATOM 819 O O . PRO A 1 108 ? 9.492 20.812 11.453 1 98.06 108 PRO A O 1
ATOM 822 N N . CYS A 1 109 ? 7.633 20.125 12.516 1 98.5 109 CYS A N 1
ATOM 823 C CA . CYS A 1 109 ? 7.039 19.594 11.297 1 98.5 109 CYS A CA 1
ATOM 824 C C . CYS A 1 109 ? 5.605 20.078 11.125 1 98.5 109 CYS A C 1
ATOM 826 O O . CYS A 1 109 ? 4.801 19.984 12.055 1 98.5 109 CYS A O 1
ATOM 828 N N . TYR A 1 110 ? 5.359 20.594 9.969 1 98.5 110 TYR A N 1
ATOM 829 C CA . TYR A 1 110 ? 4.02 21.031 9.578 1 98.5 110 TYR A CA 1
ATOM 830 C C . TYR A 1 110 ? 3.469 20.141 8.469 1 98.5 110 TYR A C 1
ATOM 832 O O . TYR A 1 110 ? 4.23 19.5 7.742 1 98.5 110 TYR A O 1
ATOM 840 N N . TYR A 1 111 ? 2.195 20.031 8.414 1 98.5 111 TYR A N 1
ATOM 841 C CA . TYR A 1 111 ? 1.492 19.281 7.379 1 98.5 111 TYR A CA 1
ATOM 842 C C . TYR A 1 111 ? 0.702 20.219 6.477 1 98.5 111 TYR A C 1
ATOM 844 O O . TYR A 1 111 ? -0.08 21.047 6.957 1 98.5 111 TYR A O 1
ATOM 852 N N . MET A 1 112 ? 1.014 20.078 5.262 1 98.12 112 MET A N 1
ATOM 853 C CA . MET A 1 112 ? 0.242 20.812 4.254 1 98.12 112 MET A CA 1
ATOM 854 C C . MET A 1 112 ? -0.832 19.906 3.646 1 98.12 112 MET A C 1
ATOM 856 O O . MET A 1 112 ? -0.521 18.969 2.91 1 98.12 112 MET A O 1
ATOM 860 N N . TYR A 1 113 ? -2.088 20.203 3.953 1 98.25 113 TYR A N 1
ATOM 861 C CA . TYR A 1 113 ? -3.223 19.484 3.393 1 98.25 113 TYR A CA 1
ATOM 862 C C . TYR A 1 113 ? -3.861 20.266 2.252 1 98.25 113 TYR A C 1
ATOM 864 O O . TYR A 1 113 ? -4.223 21.438 2.42 1 98.25 113 TYR A O 1
ATOM 872 N N . ALA A 1 114 ? -4.031 19.609 1.141 1 97.81 114 ALA A N 1
ATOM 873 C CA . ALA A 1 114 ? -4.648 20.281 -0.001 1 97.81 114 ALA A CA 1
ATOM 874 C C . ALA A 1 114 ? -5.773 19.438 -0.59 1 97.81 114 ALA A C 1
ATOM 876 O O . ALA A 1 114 ? -5.605 18.234 -0.796 1 97.81 114 ALA A O 1
ATOM 877 N N . LEU A 1 115 ? -6.859 20.016 -0.747 1 97.38 115 LEU A N 1
ATOM 878 C CA . LEU A 1 115 ? -7.938 19.438 -1.54 1 97.38 115 LEU A CA 1
ATOM 879 C C . LEU A 1 115 ? -7.969 20.031 -2.939 1 97.38 115 LEU A C 1
ATOM 881 O O . LEU A 1 115 ? -8.195 21.234 -3.094 1 97.38 115 LEU A O 1
ATOM 885 N N . LEU A 1 116 ? -7.703 19.234 -3.887 1 95.75 116 LEU A N 1
ATOM 886 C CA . LEU A 1 116 ? -7.719 19.688 -5.273 1 95.75 116 LEU A CA 1
ATOM 887 C C . LEU A 1 116 ? -9.109 19.547 -5.875 1 95.75 116 LEU A C 1
ATOM 889 O O . LEU A 1 116 ? -9.891 18.688 -5.449 1 95.75 116 LEU A O 1
ATOM 893 N N . SER A 1 117 ? -9.289 20.422 -6.891 1 94.56 117 SER A N 1
ATOM 894 C CA . SER A 1 117 ? -10.539 20.281 -7.637 1 94.56 117 SER A CA 1
ATOM 895 C C . SER A 1 117 ? -10.609 18.938 -8.352 1 94.56 117 SER A C 1
ATOM 897 O O . SER A 1 117 ? -9.602 18.25 -8.484 1 94.56 117 SER A O 1
ATOM 899 N N . ASN A 1 118 ? -11.797 18.609 -8.75 1 91.94 118 ASN A N 1
ATOM 900 C CA . ASN A 1 118 ? -12.039 17.312 -9.367 1 91.94 118 ASN A CA 1
ATOM 901 C C . ASN A 1 118 ? -11.125 17.078 -10.578 1 91.94 118 ASN A C 1
ATOM 903 O O . ASN A 1 118 ? -10.68 15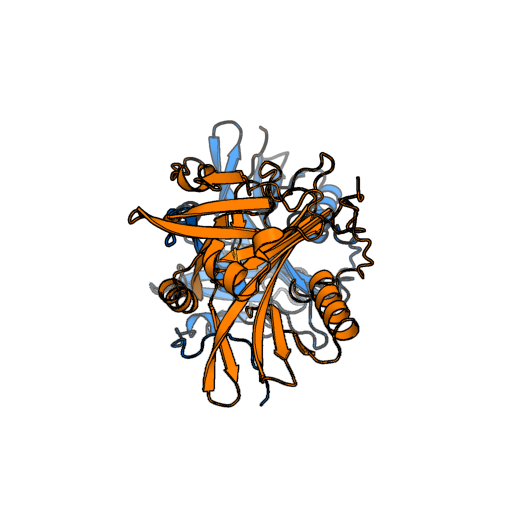.961 -10.82 1 91.94 118 ASN A O 1
ATOM 907 N N . ASP A 1 119 ? -10.828 18.125 -11.266 1 88.75 119 ASP A N 1
ATOM 908 C CA . ASP A 1 119 ? -9.984 18.016 -12.453 1 88.75 119 ASP A CA 1
ATOM 909 C C . ASP A 1 119 ? -8.531 18.359 -12.125 1 88.75 119 ASP A C 1
ATOM 911 O O . ASP A 1 119 ? -7.699 18.469 -13.023 1 88.75 119 ASP A O 1
ATOM 915 N N . SER A 1 120 ? -8.219 18.609 -10.867 1 90 120 SER A N 1
ATOM 916 C CA . SER A 1 120 ? -6.879 18.875 -10.359 1 90 120 SER A CA 1
ATOM 917 C C . SER A 1 120 ? -6.305 20.156 -10.961 1 90 120 SER A C 1
ATOM 919 O O . SER A 1 120 ? -5.09 20.266 -11.148 1 90 120 SER A O 1
ATOM 921 N N . SER A 1 121 ? -7.172 21.109 -11.273 1 92.19 121 SER A N 1
ATOM 922 C CA . SER A 1 121 ? -6.707 22.344 -11.875 1 92.19 121 SER A CA 1
ATOM 923 C C . SER A 1 121 ? -6.617 23.469 -10.836 1 92.19 121 SER A C 1
ATOM 925 O O . SER A 1 121 ? -6.125 24.562 -11.141 1 92.19 121 SER A O 1
ATOM 927 N N . SER A 1 122 ? -7.07 23.172 -9.68 1 95.62 122 SER A N 1
ATOM 928 C CA . SER A 1 122 ? -7.023 24.188 -8.648 1 95.62 122 SER A CA 1
ATOM 929 C C . SER A 1 122 ? -6.957 23.562 -7.254 1 95.62 122 SER A C 1
ATOM 931 O O . SER A 1 122 ? -7.352 22.422 -7.066 1 95.62 122 SER A O 1
ATOM 933 N N . ILE A 1 123 ? -6.449 24.328 -6.324 1 96.62 123 ILE A N 1
ATOM 934 C CA . ILE A 1 123 ? -6.539 24 -4.902 1 96.62 123 ILE A CA 1
ATOM 935 C C . ILE A 1 123 ? -7.789 24.641 -4.305 1 96.62 123 ILE A C 1
ATOM 937 O O . ILE A 1 123 ? -7.934 25.859 -4.312 1 96.62 123 ILE A O 1
ATOM 941 N N . VAL A 1 124 ? -8.664 23.781 -3.766 1 96.94 124 VAL A N 1
ATOM 942 C CA . VAL A 1 124 ? -9.945 24.234 -3.227 1 96.94 124 VAL A CA 1
ATOM 943 C C . VAL A 1 124 ? -9.805 24.516 -1.733 1 96.94 124 VAL A C 1
ATOM 945 O O . VAL A 1 124 ? -10.375 25.484 -1.223 1 96.94 124 VAL A O 1
ATOM 948 N N . THR A 1 125 ? -9.117 23.688 -1.111 1 97.5 125 THR A N 1
ATOM 949 C CA . THR A 1 125 ? -8.828 23.812 0.311 1 97.5 125 THR A CA 1
ATOM 950 C C . THR A 1 125 ? -7.32 23.734 0.561 1 97.5 125 THR A C 1
ATOM 952 O O . THR A 1 125 ? -6.633 22.906 -0.032 1 97.5 125 THR A O 1
ATOM 955 N N . PHE A 1 126 ? -6.836 24.625 1.384 1 97.75 126 PHE A N 1
ATOM 956 C CA . PHE A 1 126 ? -5.418 24.656 1.733 1 97.75 126 PHE A CA 1
ATOM 957 C C . PHE A 1 126 ? -5.234 24.875 3.23 1 97.75 126 PHE A C 1
ATOM 959 O O . PHE A 1 126 ? -5.641 25.906 3.766 1 97.75 126 PHE A O 1
ATOM 966 N N . ILE A 1 127 ? -4.613 23.891 3.854 1 98.56 127 ILE A N 1
ATOM 967 C CA . ILE A 1 127 ? -4.379 23.969 5.293 1 98.56 127 ILE A CA 1
ATOM 968 C C . ILE A 1 127 ? -2.9 23.734 5.586 1 98.56 127 ILE A C 1
ATOM 970 O O . ILE A 1 127 ? -2.332 22.719 5.199 1 98.56 127 ILE A O 1
ATOM 974 N N . LEU A 1 128 ? -2.254 24.641 6.164 1 98.5 128 LEU A N 1
ATOM 975 C CA . LEU A 1 128 ? -0.958 24.422 6.801 1 98.5 128 LEU A CA 1
ATOM 976 C C . LEU A 1 128 ? -1.115 24.25 8.305 1 98.5 128 LEU A C 1
ATOM 978 O O . LEU A 1 128 ? -1.535 25.172 9 1 98.5 128 LEU A O 1
ATOM 982 N N . MET A 1 129 ? -0.712 23.078 8.758 1 98.75 129 MET A N 1
ATOM 983 C CA . MET A 1 129 ? -1.096 22.703 10.117 1 98.75 129 MET A CA 1
ATOM 984 C C . MET A 1 129 ? 0.108 22.188 10.898 1 98.75 129 MET A C 1
ATOM 986 O O . MET A 1 129 ? 0.863 21.344 10.406 1 98.75 129 MET A O 1
ATOM 990 N N . HIS A 1 130 ? 0.253 22.766 12.125 1 98.75 130 HIS A N 1
ATOM 991 C CA . HIS A 1 130 ? 1.252 22.156 13.008 1 98.75 130 HIS A CA 1
ATOM 992 C C . HIS A 1 130 ? 0.945 20.688 13.266 1 98.75 130 HIS A C 1
ATOM 994 O O . HIS A 1 130 ? -0.182 20.344 13.625 1 98.75 130 HIS A O 1
ATOM 1000 N N . GLY A 1 131 ? 1.893 19.828 13.203 1 98.69 131 GLY A N 1
ATOM 1001 C CA . GLY A 1 131 ? 1.685 18.391 13.281 1 98.69 131 GLY A CA 1
ATOM 1002 C C . GLY A 1 131 ? 1.118 17.938 14.609 1 98.69 131 GLY A C 1
ATOM 1003 O O . GLY A 1 131 ? 0.426 16.922 14.688 1 98.69 131 GLY A O 1
ATOM 1004 N N . ASP A 1 132 ? 1.376 18.734 15.641 1 98.69 132 ASP A N 1
ATOM 1005 C CA . ASP A 1 132 ? 0.884 18.375 16.969 1 98.69 132 ASP A CA 1
ATOM 1006 C C . ASP A 1 132 ? -0.641 18.438 17.031 1 98.69 132 ASP A C 1
ATOM 1008 O O . ASP A 1 132 ? -1.259 17.875 17.938 1 98.69 132 ASP A O 1
ATOM 1012 N N . PHE A 1 133 ? -1.212 19.109 16.062 1 98.75 133 PHE A N 1
ATOM 1013 C CA . PHE A 1 133 ? -2.668 19.156 15.992 1 98.75 133 PHE A CA 1
ATOM 1014 C C . PHE A 1 133 ? -3.236 17.766 15.766 1 98.75 133 PHE A C 1
ATOM 1016 O O . PHE A 1 133 ? -4.34 17.453 16.219 1 98.75 133 PHE A O 1
ATOM 1023 N N . ILE A 1 134 ? -2.48 16.906 15.133 1 98.5 134 ILE A N 1
ATOM 1024 C CA . ILE A 1 134 ? -2.898 15.547 14.828 1 98.5 134 ILE A CA 1
ATOM 1025 C C . ILE A 1 134 ? -2.311 14.578 15.859 1 98.5 134 ILE A C 1
ATOM 1027 O O . ILE A 1 134 ? -3.02 13.727 16.391 1 98.5 134 ILE A O 1
ATOM 1031 N N . ASN A 1 135 ? -1.075 14.727 16.125 1 98.5 135 ASN A N 1
ATOM 1032 C CA . ASN A 1 135 ? -0.356 13.891 17.078 1 98.5 135 ASN A CA 1
ATOM 1033 C C . ASN A 1 135 ? 0.827 14.633 17.703 1 98.5 135 ASN A C 1
ATOM 1035 O O . ASN A 1 135 ? 1.812 14.914 17.016 1 98.5 135 ASN A O 1
ATOM 1039 N N . TYR A 1 136 ? 0.796 14.859 18.984 1 98.5 136 TYR A N 1
ATOM 1040 C CA . TYR A 1 136 ? 1.867 15.586 19.656 1 98.5 136 TYR A CA 1
ATOM 1041 C C . TYR A 1 136 ? 2.873 14.633 20.281 1 98.5 136 TYR A C 1
ATOM 1043 O O . TYR A 1 136 ? 3.873 15.062 20.859 1 98.5 136 TYR A O 1
ATOM 1051 N N . ASP A 1 137 ? 2.674 13.375 20.234 1 98.25 137 ASP A N 1
ATOM 1052 C CA . ASP A 1 137 ? 3.484 12.375 20.922 1 98.25 137 ASP A CA 1
ATOM 1053 C C . ASP A 1 137 ? 4.695 11.977 20.078 1 98.25 137 ASP A C 1
ATOM 1055 O O . ASP A 1 137 ? 4.637 11.008 19.312 1 98.25 137 ASP A O 1
ATOM 1059 N N . PHE A 1 138 ? 5.781 12.609 20.375 1 97.81 138 PHE A N 1
ATOM 1060 C CA . PHE A 1 138 ? 7.004 12.383 19.609 1 97.81 138 PHE A CA 1
ATOM 1061 C C . PHE A 1 138 ? 7.613 11.031 19.953 1 97.81 138 PHE A C 1
ATOM 1063 O O . PHE A 1 138 ? 8.242 10.391 19.109 1 97.81 138 PHE A O 1
ATOM 1070 N N . ASN A 1 139 ? 7.418 10.633 21.125 1 96.94 139 ASN A N 1
ATOM 1071 C CA . ASN A 1 139 ? 7.906 9.305 21.484 1 96.94 139 ASN A CA 1
ATOM 1072 C C . ASN A 1 139 ? 7.188 8.211 20.703 1 96.94 139 ASN A C 1
ATOM 1074 O O . ASN A 1 139 ? 7.816 7.258 20.234 1 96.94 139 ASN A O 1
ATOM 1078 N N . LEU A 1 140 ? 5.93 8.344 20.609 1 95.75 140 LEU A N 1
ATOM 1079 C CA . LEU A 1 140 ? 5.152 7.41 19.797 1 95.75 140 LEU A CA 1
ATOM 1080 C C . LEU A 1 140 ? 5.613 7.43 18.344 1 95.75 140 LEU A C 1
ATOM 1082 O O . LEU A 1 140 ? 5.73 6.379 17.703 1 95.75 140 LEU A O 1
ATOM 1086 N N . TYR A 1 141 ? 5.852 8.594 17.875 1 95.38 141 TYR A N 1
ATOM 1087 C CA . TYR A 1 141 ? 6.387 8.797 16.531 1 95.38 141 TYR A CA 1
ATOM 1088 C C . TYR A 1 141 ? 7.684 8.016 16.344 1 95.38 141 TYR A C 1
ATOM 1090 O O . TYR A 1 141 ? 7.836 7.293 15.359 1 95.38 141 TYR A O 1
ATOM 1098 N N . LYS A 1 142 ? 8.578 8.141 17.234 1 92.69 142 LYS A N 1
ATOM 1099 C CA . LYS A 1 142 ? 9.867 7.465 17.156 1 92.69 142 LYS A CA 1
ATOM 1100 C C . LYS A 1 142 ? 9.703 5.949 17.219 1 92.69 142 LYS A C 1
ATOM 1102 O O . LYS A 1 142 ? 10.336 5.219 16.469 1 92.69 142 LYS A O 1
ATOM 1107 N N . LYS A 1 143 ? 8.867 5.527 18.031 1 91.12 143 LYS A N 1
ATOM 1108 C CA . LYS A 1 143 ? 8.625 4.094 18.172 1 91.12 143 LYS A CA 1
ATOM 1109 C C . LYS A 1 143 ? 8.016 3.51 16.906 1 91.12 143 LYS A C 1
ATOM 1111 O O . LYS A 1 143 ? 8.352 2.396 16.5 1 91.12 143 LYS A O 1
ATOM 1116 N N . ALA A 1 144 ? 7.145 4.289 16.281 1 90.69 144 ALA A N 1
ATOM 1117 C CA . ALA A 1 144 ? 6.457 3.842 15.07 1 90.69 144 ALA A CA 1
ATOM 1118 C C . ALA A 1 144 ? 7.441 3.639 13.922 1 90.69 144 ALA A C 1
ATOM 1120 O O . ALA A 1 144 ? 7.211 2.811 13.039 1 90.69 144 ALA A O 1
ATOM 1121 N N . LYS A 1 145 ? 8.508 4.34 13.938 1 86.69 145 LYS A N 1
ATOM 1122 C CA . LYS A 1 145 ? 9.477 4.281 12.844 1 86.69 145 LYS A CA 1
ATOM 1123 C C . LYS A 1 145 ? 10.227 2.949 12.844 1 86.69 145 LYS A C 1
ATOM 1125 O O . LYS A 1 145 ? 10.812 2.561 11.828 1 86.69 145 LYS A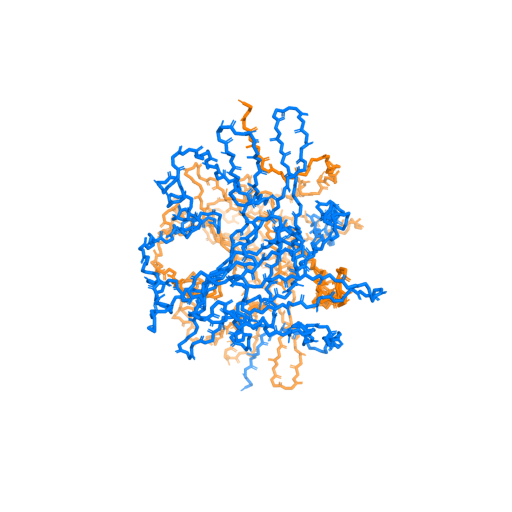 O 1
ATOM 1130 N N . VAL A 1 146 ? 10.195 2.238 13.93 1 82.06 146 VAL A N 1
ATOM 1131 C CA . VAL A 1 146 ? 10.953 0.993 14.023 1 82.06 146 VAL A CA 1
ATOM 1132 C C . VAL A 1 146 ? 10.008 -0.161 14.344 1 82.06 146 VAL A C 1
ATOM 1134 O O . VAL A 1 146 ? 10.438 -1.21 14.828 1 82.06 146 VAL A O 1
ATOM 1137 N N . ALA A 1 147 ? 8.797 0.063 14.156 1 80.31 147 ALA A N 1
ATOM 1138 C CA . ALA A 1 147 ? 7.789 -0.901 14.594 1 80.31 147 ALA A CA 1
ATOM 1139 C C . ALA A 1 147 ? 7.684 -2.068 13.617 1 80.31 147 ALA A C 1
ATOM 1141 O O . ALA A 1 147 ? 7.242 -3.158 13.984 1 80.31 147 ALA A O 1
ATOM 1142 N N . ASN A 1 148 ? 8.094 -1.9 12.375 1 81.88 148 ASN A N 1
ATOM 1143 C CA . ASN A 1 148 ? 7.906 -2.934 11.367 1 81.88 148 ASN A CA 1
ATOM 1144 C C . ASN A 1 148 ? 8.891 -4.086 11.547 1 81.88 148 ASN A C 1
ATOM 1146 O O . ASN A 1 148 ? 10.07 -3.859 11.82 1 81.88 148 ASN A O 1
ATOM 1150 N N . GLN A 1 149 ? 8.312 -5.203 11.578 1 84 149 GLN A N 1
ATOM 1151 C CA . GLN A 1 149 ? 9.117 -6.418 11.711 1 84 149 GLN A CA 1
ATOM 1152 C C . GLN A 1 149 ? 8.82 -7.398 10.586 1 84 149 GLN A C 1
ATOM 1154 O O . GLN A 1 149 ? 7.711 -7.43 10.047 1 84 149 GLN A O 1
ATOM 1159 N N . THR A 1 150 ? 9.844 -8.125 10.234 1 89.94 150 THR A N 1
ATOM 1160 C CA . THR A 1 150 ? 9.672 -9.148 9.219 1 89.94 150 THR A CA 1
ATOM 1161 C C . THR A 1 150 ? 10.023 -10.531 9.773 1 89.94 150 THR A C 1
ATOM 1163 O O . THR A 1 150 ? 11.055 -10.695 10.43 1 89.94 150 THR A O 1
ATOM 1166 N N . GLU A 1 151 ? 9.172 -11.406 9.57 1 92 151 GLU A N 1
ATOM 1167 C CA . GLU A 1 151 ? 9.398 -12.82 9.867 1 92 151 GLU A CA 1
ATOM 1168 C C . GLU A 1 151 ? 9.695 -13.602 8.594 1 92 151 GLU A C 1
ATOM 1170 O O . GLU A 1 151 ? 9.062 -13.383 7.555 1 92 151 GLU A O 1
ATOM 1175 N N . TYR A 1 152 ? 10.688 -14.453 8.695 1 95.44 152 TYR A N 1
ATOM 1176 C CA . TYR A 1 152 ? 11.078 -15.273 7.555 1 95.44 152 TYR A CA 1
ATOM 1177 C C . TYR A 1 152 ? 10.719 -16.734 7.785 1 95.44 152 TYR A C 1
ATOM 1179 O O . TYR A 1 152 ? 10.109 -17.078 8.805 1 95.44 152 TYR A O 1
ATOM 1187 N N . ASN A 1 153 ? 10.977 -17.578 6.773 1 95.75 153 ASN A N 1
ATOM 1188 C CA . ASN A 1 153 ? 10.672 -19 6.836 1 95.75 153 ASN A CA 1
ATOM 1189 C C . ASN A 1 153 ? 9.164 -19.25 6.922 1 95.75 153 ASN A C 1
ATOM 1191 O O . ASN A 1 153 ? 8.719 -20.141 7.641 1 95.75 153 ASN A O 1
ATOM 1195 N N . HIS A 1 154 ? 8.414 -18.406 6.32 1 96.44 154 HIS A N 1
ATOM 1196 C CA . HIS A 1 154 ? 6.961 -18.5 6.332 1 96.44 154 HIS A CA 1
ATOM 1197 C C . HIS A 1 154 ? 6.461 -19.438 5.242 1 96.44 154 HIS A C 1
ATOM 1199 O O . HIS A 1 154 ? 7.059 -19.516 4.168 1 96.44 154 HIS A O 1
ATOM 1205 N N . GLY A 1 155 ? 5.355 -20.109 5.531 1 97.38 155 GLY A N 1
ATOM 1206 C CA . GLY A 1 155 ? 4.746 -21 4.562 1 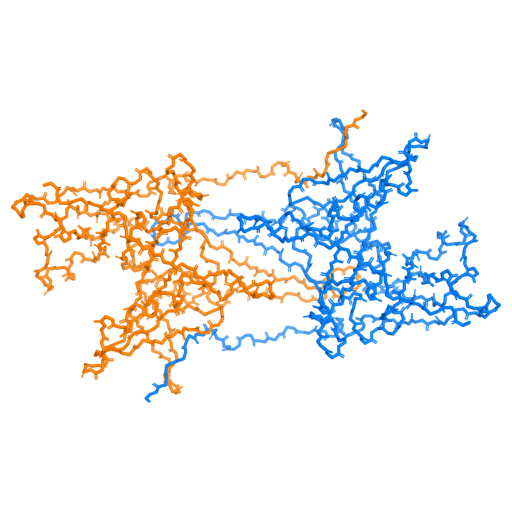97.38 155 GLY A CA 1
ATOM 1207 C C . GLY A 1 155 ? 5.258 -22.438 4.656 1 97.38 155 GLY A C 1
ATOM 1208 O O . GLY A 1 155 ? 6.234 -22.703 5.363 1 97.38 155 GLY A O 1
ATOM 1209 N N . PRO A 1 156 ? 4.621 -23.297 3.941 1 98.06 156 PRO A N 1
ATOM 1210 C CA . PRO A 1 156 ? 4.949 -24.719 4.086 1 98.06 156 PRO A CA 1
ATOM 1211 C C . PRO A 1 156 ? 6.348 -25.047 3.57 1 98.06 156 PRO A C 1
ATOM 1213 O O . PRO A 1 156 ? 6.969 -26 4.043 1 98.06 156 PRO A O 1
ATOM 1216 N N . TYR A 1 157 ? 6.883 -24.281 2.674 1 98.06 157 TYR A N 1
ATOM 1217 C CA . TYR A 1 157 ? 8.211 -24.562 2.129 1 98.06 157 TYR A CA 1
ATOM 1218 C C . TYR A 1 157 ? 9.273 -23.75 2.854 1 98.06 157 TYR A C 1
ATOM 1220 O O . TYR A 1 157 ? 10.469 -23.906 2.592 1 98.06 157 TYR A O 1
ATOM 1228 N N . GLY A 1 158 ? 8.875 -22.828 3.684 1 97.38 158 GLY A N 1
ATOM 1229 C CA . GLY A 1 158 ? 9.812 -21.984 4.414 1 97.38 158 GLY A CA 1
ATOM 1230 C C . GLY A 1 158 ? 10.445 -20.906 3.559 1 97.38 158 GLY A C 1
ATOM 1231 O O . GLY A 1 158 ? 11.547 -20.438 3.854 1 97.38 158 GLY A O 1
ATOM 1232 N N . GLU A 1 159 ? 9.789 -20.516 2.518 1 98.06 159 GLU A N 1
ATOM 1233 C CA . GLU A 1 159 ? 10.391 -19.625 1.529 1 98.06 159 GLU A CA 1
ATOM 1234 C C . GLU A 1 159 ? 9.75 -18.25 1.578 1 98.06 159 GLU A C 1
ATOM 1236 O O . GLU A 1 159 ? 10.227 -17.312 0.937 1 98.06 159 GLU A O 1
ATOM 1241 N N . GLY A 1 160 ? 8.617 -18.109 2.303 1 97.25 160 GLY A N 1
ATOM 1242 C CA . GLY A 1 160 ? 7.902 -16.859 2.398 1 97.25 160 GLY A CA 1
ATOM 1243 C C . GLY A 1 160 ? 8.359 -15.992 3.562 1 97.25 160 GLY A C 1
ATOM 1244 O O . GLY A 1 160 ? 9.164 -16.438 4.387 1 97.25 160 GLY A O 1
ATOM 1245 N N . SER A 1 161 ? 7.953 -14.812 3.502 1 95.81 161 SER A N 1
ATOM 1246 C CA . SER A 1 161 ? 8.133 -13.898 4.625 1 95.81 161 SER A CA 1
ATOM 1247 C C . SER A 1 161 ? 6.871 -13.078 4.875 1 95.81 161 SER A C 1
ATOM 1249 O O . SER A 1 161 ? 6.043 -12.914 3.977 1 95.81 161 SER A O 1
ATOM 1251 N N . VAL A 1 162 ? 6.715 -12.695 6.066 1 93.31 162 VAL A N 1
ATOM 1252 C CA . VAL A 1 162 ? 5.602 -11.844 6.469 1 93.31 162 VAL A CA 1
ATOM 1253 C C . VAL A 1 162 ? 6.133 -10.578 7.125 1 93.31 162 VAL A C 1
ATOM 1255 O O . VAL A 1 162 ? 6.855 -10.641 8.125 1 93.31 162 VAL A O 1
ATOM 1258 N N . ARG A 1 163 ? 5.848 -9.5 6.449 1 89.06 163 ARG A N 1
ATOM 1259 C CA . ARG A 1 163 ? 6.145 -8.211 7.051 1 89.06 163 ARG A CA 1
ATOM 1260 C C . ARG A 1 163 ? 4.93 -7.652 7.785 1 89.06 163 ARG A C 1
ATOM 1262 O O . ARG A 1 163 ? 3.85 -7.531 7.203 1 89.06 163 ARG A O 1
ATOM 1269 N N . HIS A 1 164 ? 5.129 -7.457 9.023 1 87.56 164 HIS A N 1
ATOM 1270 C CA . HIS A 1 164 ? 4.082 -6.816 9.812 1 87.56 164 HIS A CA 1
ATOM 1271 C C . HIS A 1 164 ? 4.195 -5.297 9.758 1 87.56 164 HIS A C 1
ATOM 1273 O O . HIS A 1 164 ? 5.137 -4.723 10.305 1 87.56 164 HIS A O 1
ATOM 1279 N N . ARG A 1 165 ? 3.24 -4.773 9.047 1 85.5 165 ARG A N 1
ATOM 1280 C CA . ARG A 1 165 ? 3.26 -3.324 8.867 1 85.5 165 ARG A CA 1
ATOM 1281 C C . ARG A 1 165 ? 2.098 -2.666 9.602 1 85.5 165 ARG A C 1
ATOM 1283 O O . ARG A 1 165 ? 0.951 -3.102 9.477 1 85.5 165 ARG A O 1
ATOM 1290 N N . ALA A 1 166 ? 2.523 -1.714 10.398 1 88.69 166 ALA A N 1
ATOM 1291 C CA . ALA A 1 166 ? 1.502 -0.877 11.023 1 88.69 166 ALA A CA 1
ATOM 1292 C C . ALA A 1 166 ? 1.051 0.233 10.078 1 88.69 166 ALA A C 1
ATOM 1294 O O . ALA A 1 166 ? 1.866 1.039 9.625 1 88.69 166 ALA A O 1
ATOM 1295 N N . MET A 1 167 ? -0.197 0.198 9.719 1 91.31 167 MET A N 1
ATOM 1296 C CA . MET A 1 167 ? -0.791 1.238 8.891 1 91.31 167 MET A CA 1
ATOM 1297 C C . MET A 1 167 ? -1.614 2.207 9.727 1 91.31 167 MET A C 1
ATOM 1299 O O . MET A 1 167 ? -2.631 1.822 10.312 1 91.31 167 MET A O 1
ATOM 1303 N N . TYR A 1 168 ? -1.15 3.383 9.734 1 94.75 168 TYR A N 1
ATOM 1304 C CA . TYR A 1 168 ? -1.779 4.355 10.617 1 94.75 168 TYR A CA 1
ATOM 1305 C C . TYR A 1 168 ? -2.818 5.184 9.875 1 94.75 168 TYR A C 1
ATOM 1307 O O . TYR A 1 168 ? -2.588 5.598 8.734 1 94.75 168 TYR A O 1
ATOM 1315 N N . THR A 1 169 ? -3.924 5.379 10.547 1 96 169 THR A N 1
ATOM 1316 C CA . THR A 1 169 ? -4.949 6.297 10.07 1 96 169 THR A CA 1
ATOM 1317 C C . THR A 1 169 ? -5.297 7.328 11.141 1 96 169 THR A C 1
ATOM 1319 O O . THR A 1 169 ? -5.504 6.977 12.305 1 96 169 THR A O 1
ATOM 1322 N N . TYR A 1 170 ? -5.316 8.5 10.734 1 98 170 TYR A N 1
ATOM 1323 C CA . TYR A 1 170 ? -5.617 9.609 11.633 1 98 170 TYR A CA 1
ATOM 1324 C C . TYR A 1 170 ? -6.641 10.555 11.008 1 98 170 TYR A C 1
ATOM 1326 O O . TYR A 1 170 ? -7.031 10.375 9.852 1 98 170 TYR A O 1
ATOM 1334 N N . PRO A 1 171 ? -7.055 11.477 11.789 1 98.31 171 PRO A N 1
ATOM 1335 C CA . PRO A 1 171 ? -8.109 12.367 11.289 1 98.31 171 PRO A CA 1
ATOM 1336 C C . PRO A 1 171 ? -7.73 13.047 9.977 1 98.31 171 PRO A C 1
ATOM 1338 O O . PRO A 1 171 ? -6.562 13.391 9.766 1 98.31 171 PRO A O 1
ATOM 1341 N N . ASN A 1 172 ? -8.711 13.203 9.133 1 98.5 172 ASN A N 1
ATOM 1342 C CA . ASN A 1 172 ? -8.602 13.898 7.859 1 98.5 172 ASN A CA 1
ATOM 1343 C C . ASN A 1 172 ? -9.078 15.344 7.969 1 98.5 172 ASN A C 1
ATOM 1345 O O . ASN A 1 172 ? -10.273 15.617 7.922 1 98.5 172 ASN A O 1
ATOM 1349 N N . PRO A 1 173 ? -8.156 16.25 8.023 1 98.5 173 PRO A N 1
ATOM 1350 C CA . PRO A 1 173 ? -8.57 17.656 8.141 1 98.5 173 PRO A CA 1
ATOM 1351 C C . PRO A 1 173 ? -9.305 18.156 6.895 1 98.5 173 PRO A C 1
ATOM 1353 O O . PRO A 1 173 ? -9.938 19.219 6.934 1 98.5 173 PRO A O 1
ATOM 1356 N N . LEU A 1 174 ? -9.281 17.422 5.828 1 98.31 174 LEU A N 1
ATOM 1357 C CA . LEU A 1 174 ? -9.883 17.859 4.574 1 98.31 174 LEU A CA 1
ATOM 1358 C C . LEU A 1 174 ? -11.336 17.391 4.48 1 98.31 174 LEU A C 1
ATOM 1360 O O . LEU A 1 174 ? -12.008 17.641 3.479 1 98.31 174 LEU A O 1
ATOM 1364 N N . ASN A 1 175 ? -11.797 16.703 5.488 1 98 175 ASN A N 1
ATOM 1365 C CA . ASN A 1 175 ? -13.188 16.266 5.492 1 98 175 ASN A CA 1
ATOM 1366 C C . ASN A 1 175 ? -14.148 17.422 5.246 1 98 175 ASN A C 1
ATOM 1368 O O . ASN A 1 175 ? -14.094 18.438 5.938 1 98 175 ASN A O 1
ATOM 1372 N N . TYR A 1 176 ? -15.039 17.219 4.328 1 96.88 176 TYR A N 1
ATOM 1373 C CA . TYR A 1 176 ? -15.922 18.297 3.889 1 96.88 176 TYR A CA 1
ATOM 1374 C C . TYR A 1 176 ? -16.859 18.734 5.012 1 96.88 176 TYR A C 1
ATOM 1376 O O . TYR A 1 176 ? -17.406 19.844 4.977 1 96.88 176 TYR A O 1
ATOM 1384 N N . LYS A 1 177 ? -17.062 17.984 6.031 1 96.44 177 LYS A N 1
ATOM 1385 C CA . LYS A 1 177 ? -17.953 18.312 7.145 1 96.44 177 LYS A CA 1
ATOM 1386 C C . LYS A 1 177 ? -17.297 19.328 8.078 1 96.44 177 LYS A C 1
ATOM 1388 O O . LYS A 1 177 ? -17.969 19.938 8.906 1 96.44 177 LYS A O 1
ATOM 1393 N N . LEU A 1 178 ? -16 19.438 8.023 1 97.69 178 LEU A N 1
ATOM 1394 C CA . LEU A 1 178 ? -15.273 20.406 8.852 1 97.69 178 LEU A CA 1
ATOM 1395 C C . LEU A 1 178 ? -15.305 21.781 8.219 1 97.69 178 LEU A C 1
ATOM 1397 O O . LEU A 1 178 ? -14.344 22.188 7.547 1 97.69 178 LEU A O 1
ATOM 1401 N N . LYS A 1 179 ? -16.25 22.547 8.508 1 95.56 179 LYS A N 1
ATOM 1402 C CA . LYS A 1 179 ? -16.516 23.828 7.871 1 95.56 179 LYS A CA 1
ATOM 1403 C C . LYS A 1 179 ? -15.406 24.828 8.141 1 95.56 179 LYS A C 1
ATOM 1405 O O . LYS A 1 179 ? -15.156 25.719 7.332 1 95.56 179 LYS A O 1
ATOM 1410 N N . CYS A 1 180 ? -14.773 24.688 9.234 1 97 180 CYS A N 1
ATOM 1411 C CA . CYS A 1 180 ? -13.703 25.609 9.602 1 97 180 CYS A CA 1
ATOM 1412 C C . CYS A 1 180 ? -12.492 25.438 8.688 1 97 180 CYS A C 1
ATOM 1414 O O . CYS A 1 180 ? -11.609 26.297 8.648 1 97 180 CYS A O 1
ATOM 1416 N N . PHE A 1 181 ? -12.453 24.297 7.898 1 97.88 181 PHE A N 1
ATOM 1417 C CA . PHE A 1 181 ? -11.328 24.031 7.008 1 97.88 181 PHE A CA 1
ATOM 1418 C C . PHE A 1 181 ? -11.789 24 5.555 1 97.88 181 PHE A C 1
ATOM 1420 O O . PHE A 1 181 ? -11.094 24.5 4.668 1 97.88 181 PHE A O 1
ATOM 1427 N N . HIS A 1 182 ? -12.945 23.453 5.312 1 96.56 182 HIS A N 1
ATOM 1428 C CA . HIS A 1 182 ? -13.406 23.125 3.967 1 96.56 182 HIS A CA 1
ATOM 1429 C C . HIS A 1 182 ? -13.516 24.375 3.104 1 96.56 182 HIS A C 1
ATOM 1431 O O . HIS A 1 182 ? -14.148 25.359 3.502 1 96.56 182 HIS A O 1
ATOM 1437 N N . THR A 1 183 ? -12.836 24.375 1.968 1 95.56 183 THR A N 1
ATOM 1438 C CA . THR A 1 183 ? -12.82 25.422 0.95 1 95.56 183 THR A CA 1
ATOM 1439 C C . THR A 1 183 ? -12.086 26.656 1.457 1 95.56 183 THR A C 1
ATOM 1441 O O . THR A 1 183 ? -12.18 27.734 0.859 1 95.56 183 THR A O 1
ATOM 1444 N N . ARG A 1 184 ? -11.352 26.547 2.5 1 96.38 184 ARG A N 1
ATOM 1445 C CA . ARG A 1 184 ? -10.633 27.688 3.076 1 96.38 184 ARG A CA 1
ATOM 1446 C C . ARG A 1 184 ? -9.125 27.516 2.91 1 96.38 184 ARG A C 1
ATOM 1448 O O . ARG A 1 184 ? -8.656 26.438 2.543 1 96.38 184 ARG A O 1
ATOM 1455 N N . LYS A 1 185 ? -8.414 28.578 3.074 1 97 185 LYS A N 1
ATOM 1456 C CA . LYS A 1 185 ? -6.957 28.641 3.152 1 97 185 LYS A CA 1
ATOM 1457 C C . LYS A 1 185 ? -6.496 29.141 4.516 1 97 185 LYS A C 1
ATOM 1459 O O . LYS A 1 185 ? -6.559 30.344 4.789 1 97 185 LYS A O 1
ATOM 1464 N N . VAL A 1 186 ? -6.059 28.203 5.328 1 98.06 186 VAL A N 1
ATOM 1465 C CA . VAL A 1 186 ? -5.867 28.609 6.715 1 98.06 186 VAL A CA 1
ATOM 1466 C C . VAL A 1 186 ? -4.566 28.016 7.25 1 98.06 186 VAL A C 1
ATOM 1468 O O . VAL A 1 186 ? -3.988 27.109 6.645 1 98.06 186 VAL A O 1
ATOM 1471 N N . PHE A 1 187 ? -4.109 28.594 8.281 1 98.5 187 PHE A N 1
ATOM 1472 C CA . PHE A 1 187 ? -2.951 28.172 9.055 1 98.5 187 PHE A CA 1
ATOM 1473 C C . PHE A 1 187 ? -3.359 27.766 10.469 1 98.5 187 PHE A C 1
ATOM 1475 O O . PHE A 1 187 ? -4.055 28.516 11.156 1 98.5 187 PHE A O 1
ATOM 1482 N N . VAL A 1 188 ? -2.982 26.547 10.828 1 98.81 188 VAL A N 1
ATOM 1483 C CA . VAL A 1 188 ? -3.326 26.031 12.148 1 98.81 188 VAL A CA 1
ATOM 1484 C C . VAL A 1 188 ? -2.066 25.906 13 1 98.81 188 VAL A C 1
ATOM 1486 O O . VAL A 1 188 ? -1.159 25.141 12.672 1 98.81 188 VAL A O 1
ATOM 1489 N N . ALA A 1 189 ? -2.027 26.594 14.086 1 98.44 189 ALA A N 1
ATOM 1490 C CA . ALA A 1 189 ? -0.859 26.578 14.961 1 98.44 189 ALA A CA 1
ATOM 1491 C C . ALA A 1 189 ? -1.272 26.672 16.422 1 98.44 189 ALA A C 1
ATOM 1493 O O . ALA A 1 189 ? -2.426 26.969 16.734 1 98.44 189 ALA A O 1
ATOM 1494 N N . LYS A 1 190 ? -0.362 26.359 17.266 1 98.56 190 LYS A N 1
ATOM 1495 C CA . LYS A 1 190 ? -0.62 26.484 18.703 1 98.56 190 LYS A CA 1
ATOM 1496 C C . LYS A 1 190 ? -0.958 27.938 19.062 1 98.56 190 LYS A C 1
ATOM 1498 O O . LYS A 1 190 ? -0.341 28.875 18.562 1 98.56 190 LYS A O 1
ATOM 1503 N N . LYS A 1 191 ? -1.882 28.047 19.922 1 98.38 191 LYS A N 1
ATOM 1504 C CA . LYS A 1 191 ? -2.291 29.391 20.328 1 98.38 191 LYS A CA 1
ATOM 1505 C C . LYS A 1 191 ? -1.102 30.188 20.844 1 98.38 191 LYS A C 1
ATOM 1507 O O . LYS A 1 191 ? -0.931 31.359 20.484 1 98.38 191 LYS A O 1
ATOM 1512 N N . PHE A 1 192 ? -0.308 29.578 21.641 1 97.62 192 PHE A N 1
ATOM 1513 C CA . PHE A 1 192 ? 0.867 30.219 22.219 1 97.62 192 PHE A CA 1
ATOM 1514 C C . PHE A 1 192 ? 1.77 30.781 21.125 1 97.62 192 PHE A C 1
ATOM 1516 O O . PHE A 1 192 ? 2.277 31.906 21.25 1 97.62 192 PHE A O 1
ATOM 1523 N N . ASP A 1 193 ? 2.002 30.047 20.109 1 97.12 193 ASP A N 1
ATOM 1524 C CA . ASP A 1 193 ? 2.842 30.484 19 1 97.12 193 ASP A CA 1
ATOM 1525 C C . ASP A 1 193 ? 2.207 31.656 18.25 1 97.12 193 ASP A C 1
ATOM 1527 O O . ASP A 1 193 ? 2.902 32.594 17.844 1 97.12 193 ASP A O 1
ATOM 1531 N N . CYS A 1 194 ? 0.93 31.625 18.078 1 97.38 194 CYS A N 1
ATOM 1532 C CA . CYS A 1 194 ? 0.222 32.719 17.406 1 97.38 194 CYS A CA 1
ATOM 1533 C C . CYS A 1 194 ? 0.33 34 18.203 1 97.38 194 CYS A C 1
ATOM 1535 O O . CYS A 1 194 ? 0.484 35.094 17.625 1 97.38 194 CYS A O 1
ATOM 1537 N N . GLU A 1 195 ? 0.251 33.938 19.453 1 96.94 195 GLU A N 1
ATOM 1538 C CA . GLU A 1 195 ? 0.422 35.094 20.328 1 96.94 195 GLU A CA 1
ATOM 1539 C C . GLU A 1 195 ? 1.837 35.656 20.234 1 96.94 195 GLU A C 1
ATOM 1541 O O . GLU A 1 195 ? 2.02 36.844 20.094 1 96.94 195 GLU A O 1
ATOM 1546 N N . ASN A 1 196 ? 2.781 34.75 20.25 1 96.31 196 ASN A N 1
ATOM 1547 C CA . ASN A 1 196 ? 4.176 35.156 20.156 1 96.31 196 ASN A CA 1
ATOM 1548 C C . ASN A 1 196 ? 4.457 35.844 18.812 1 96.31 196 ASN A C 1
ATOM 1550 O O . ASN A 1 196 ? 5.258 36.781 18.75 1 96.31 196 ASN A O 1
ATOM 1554 N N . LEU A 1 197 ? 3.818 35.375 17.797 1 94.88 197 LEU A N 1
ATOM 1555 C CA . LEU A 1 197 ? 4.008 35.938 16.453 1 94.88 197 LEU A CA 1
ATOM 1556 C C . LEU A 1 197 ? 3.123 37.156 16.234 1 94.88 197 LEU A C 1
ATOM 1558 O O . LEU A 1 197 ? 3.201 37.812 15.195 1 94.88 197 LEU A O 1
ATOM 1562 N N . GLN A 1 198 ? 2.268 37.438 17.172 1 95.25 198 GLN A N 1
ATOM 1563 C CA . GLN A 1 198 ? 1.361 38.562 17.141 1 95.25 198 GLN A CA 1
ATOM 1564 C C . GLN A 1 198 ? 0.416 38.5 15.945 1 95.25 198 GLN A C 1
ATOM 1566 O O . GLN A 1 198 ? 0.22 39.469 15.234 1 95.25 198 GLN A O 1
ATOM 1571 N N . ILE A 1 199 ? -0.14 37.219 15.719 1 95.81 199 ILE A N 1
ATOM 1572 C CA . ILE A 1 199 ? -1.076 37.062 14.617 1 95.81 199 ILE A CA 1
ATOM 1573 C C . ILE A 1 199 ? -2.41 36.562 15.141 1 95.81 199 ILE A C 1
ATOM 1575 O O . ILE A 1 199 ? -3.266 36.125 14.359 1 95.81 199 ILE A O 1
ATOM 1579 N N . SER A 1 200 ? -2.637 36.562 16.406 1 95.19 200 SER A N 1
ATOM 1580 C CA . SER A 1 200 ? -3.85 36.062 17.016 1 95.19 200 SER A CA 1
ATOM 1581 C C . SER A 1 200 ? -5.086 36.812 16.547 1 95.19 200 SER A C 1
ATOM 1583 O O . SER A 1 200 ? -6.199 36.281 16.594 1 95.19 200 SER A O 1
ATOM 1585 N N . TYR A 1 201 ? -4.848 38.094 16.172 1 94.88 201 TYR A N 1
ATOM 1586 C CA . TYR A 1 201 ? -5.98 38.906 15.734 1 94.88 201 TYR A CA 1
ATOM 1587 C C . TYR A 1 201 ? -6.559 38.375 14.43 1 94.88 201 TYR A C 1
ATOM 1589 O O . TYR A 1 201 ? -7.668 38.75 14.039 1 94.88 201 TYR A O 1
ATOM 1597 N N . LEU A 1 202 ? -5.875 37.469 13.75 1 96.69 202 LEU A N 1
ATOM 1598 C CA . LEU A 1 202 ? -6.32 36.844 12.492 1 96.69 202 LEU A CA 1
ATOM 1599 C C . LEU A 1 202 ? -7.008 35.531 12.742 1 96.69 202 LEU A C 1
ATOM 1601 O O . LEU A 1 202 ? -7.434 34.844 11.797 1 96.69 202 LEU A O 1
ATOM 1605 N N . ALA A 1 203 ? -7.121 35.156 14.008 1 98 203 ALA A N 1
ATOM 1606 C CA . ALA A 1 203 ? -7.734 33.875 14.336 1 98 203 ALA A CA 1
ATOM 1607 C C . ALA A 1 203 ? -9.242 33.906 14.125 1 98 203 ALA A C 1
ATOM 1609 O O . ALA A 1 203 ? -9.922 34.812 14.648 1 98 203 ALA A O 1
ATOM 1610 N N . THR A 1 204 ? -9.719 33 13.328 1 97.69 204 THR A N 1
ATOM 1611 C CA . THR A 1 204 ? -11.156 32.844 13.133 1 97.69 204 THR A CA 1
ATOM 1612 C C . THR A 1 204 ? -11.75 31.875 14.133 1 97.69 204 THR A C 1
ATOM 1614 O O . THR A 1 204 ? -12.875 32.062 14.609 1 97.69 204 THR A O 1
ATOM 1617 N N . GLU A 1 205 ? -11.039 30.797 14.438 1 98.12 205 GLU A N 1
ATOM 1618 C CA . GLU A 1 205 ? -11.453 29.812 15.43 1 98.12 205 GLU A CA 1
ATOM 1619 C C . GLU A 1 205 ? -10.336 29.531 16.438 1 98.12 205 GLU A C 1
ATOM 1621 O O . GLU A 1 205 ? -9.156 29.734 16.125 1 98.12 205 GLU A O 1
ATOM 1626 N N . GLU A 1 206 ? -10.711 29.234 17.578 1 98.38 206 GLU A N 1
ATOM 1627 C CA . GLU A 1 206 ? -9.867 28.594 18.594 1 98.38 206 GLU A CA 1
ATOM 1628 C C . GLU A 1 206 ? -10.289 27.156 18.844 1 98.38 206 GLU A C 1
ATOM 1630 O O . GLU A 1 206 ? -11.453 26.891 19.156 1 98.38 206 GLU A O 1
ATOM 1635 N N . VAL A 1 207 ? -9.398 26.25 18.625 1 98.62 207 VAL A N 1
ATOM 1636 C CA . VAL A 1 207 ? -9.727 24.844 18.75 1 98.62 207 VAL A CA 1
ATOM 1637 C C . VAL A 1 207 ? -9.141 24.281 20.047 1 98.62 207 VAL A C 1
ATOM 1639 O O . VAL A 1 207 ? -7.93 24.391 20.281 1 98.62 207 VAL A O 1
ATOM 1642 N N . SER A 1 208 ? -9.977 23.781 20.891 1 98.31 208 SER A N 1
ATOM 1643 C CA . SER A 1 208 ? -9.555 23.062 22.094 1 98.31 208 SER A CA 1
ATOM 1644 C C . SER A 1 208 ? -9.445 21.562 21.844 1 98.31 208 SER A C 1
ATOM 1646 O O . SER A 1 208 ? -10.445 20.891 21.609 1 98.31 208 SER A O 1
ATOM 1648 N N . ARG A 1 209 ? -8.25 21.047 21.859 1 97.69 209 ARG A N 1
ATOM 1649 C CA . ARG A 1 209 ? -8.008 19.625 21.703 1 97.69 209 ARG A CA 1
ATOM 1650 C C . ARG A 1 209 ? -7.766 18.953 23.047 1 97.69 209 ARG A C 1
ATOM 1652 O O . ARG A 1 209 ? -6.953 19.422 23.844 1 97.69 209 ARG A O 1
ATOM 1659 N N . TYR A 1 210 ? -8.422 17.891 23.344 1 97.06 210 TYR A N 1
ATOM 1660 C CA . TYR A 1 210 ? -8.242 17.141 24.578 1 97.06 210 TYR A CA 1
ATOM 1661 C C . TYR A 1 210 ? -7.594 15.789 24.312 1 97.06 210 TYR A C 1
ATOM 1663 O O . TYR A 1 210 ? -8.023 15.055 23.422 1 97.06 210 TYR A O 1
ATOM 1671 N N . ASP A 1 211 ? -6.574 15.492 25.078 1 96.94 211 ASP A N 1
ATOM 1672 C CA . ASP A 1 211 ? -5.969 14.172 24.938 1 96.94 211 ASP A CA 1
ATOM 1673 C C . ASP A 1 211 ? -6.695 13.141 25.797 1 96.94 211 ASP A C 1
ATOM 1675 O O . ASP A 1 211 ? -7.707 13.453 26.422 1 96.94 211 ASP A O 1
ATOM 1679 N N . ILE A 1 212 ? -6.277 11.977 25.75 1 95.44 212 ILE A N 1
ATOM 1680 C CA . ILE A 1 212 ? -6.949 10.867 26.422 1 95.44 212 ILE A CA 1
ATOM 1681 C C . ILE A 1 212 ? -6.824 11.023 27.938 1 95.44 212 ILE A C 1
ATOM 1683 O O . ILE A 1 212 ? -7.543 10.367 28.688 1 95.44 212 ILE A O 1
ATOM 1687 N N . TYR A 1 213 ? -5.938 11.914 28.422 1 95.81 213 TYR A N 1
ATOM 1688 C CA . TYR A 1 213 ? -5.75 12.188 29.844 1 95.81 213 TYR A CA 1
ATOM 1689 C C . TYR A 1 213 ? -6.484 13.461 30.266 1 95.81 213 TYR A C 1
ATOM 1691 O O . TYR A 1 213 ? -6.316 13.945 31.375 1 95.81 213 TYR A O 1
ATOM 1699 N N . LYS A 1 214 ? -7.16 14.148 29.328 1 94.5 214 LYS A N 1
ATOM 1700 C CA . LYS A 1 214 ? -7.988 15.336 29.547 1 94.5 214 LYS A CA 1
ATOM 1701 C C . LYS A 1 214 ? -7.137 16.594 29.641 1 94.5 214 LYS A C 1
ATOM 1703 O O . LYS A 1 214 ? -7.574 17.609 30.188 1 94.5 214 LYS A O 1
ATOM 1708 N N . ASN A 1 215 ? -5.918 16.469 29.172 1 97 215 ASN A N 1
ATOM 1709 C CA . ASN A 1 215 ? -5.16 17.688 28.984 1 97 215 ASN A CA 1
ATOM 1710 C C . ASN A 1 215 ? -5.68 18.484 27.797 1 97 215 ASN A C 1
ATOM 1712 O O . ASN A 1 215 ? -6.047 17.906 26.766 1 97 215 ASN A O 1
ATOM 1716 N N . ASN A 1 216 ? -5.637 19.719 27.969 1 97.06 216 ASN A N 1
ATOM 1717 C CA . ASN A 1 216 ? -6.16 20.609 26.922 1 97.06 216 ASN A CA 1
ATOM 1718 C C . ASN A 1 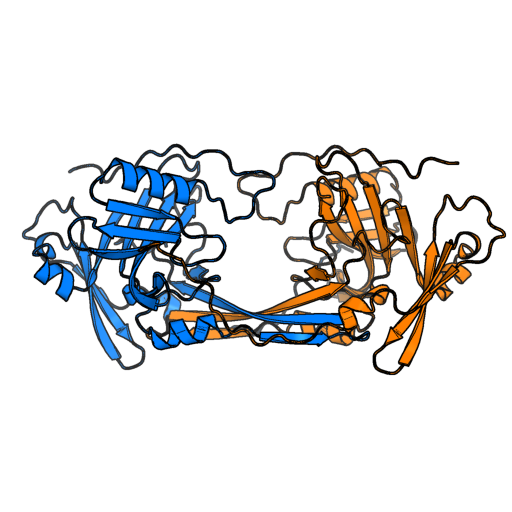216 ? -5.035 21.312 26.172 1 97.06 216 ASN A C 1
ATOM 1720 O O . ASN A 1 216 ? -4.105 21.828 26.781 1 97.06 216 ASN A O 1
ATOM 1724 N N . PHE A 1 217 ? -5.059 21.266 24.891 1 98 217 PHE A N 1
ATOM 1725 C CA . PHE A 1 217 ? -4.145 21.984 24 1 98 217 PHE A CA 1
ATOM 1726 C C . PHE A 1 217 ? -4.902 22.953 23.094 1 98 217 PHE A C 1
ATOM 1728 O O . PHE A 1 217 ? -5.848 22.562 22.406 1 98 217 PHE A O 1
ATOM 1735 N N . LEU A 1 218 ? -4.453 24.156 23.062 1 98.5 218 LEU A N 1
ATOM 1736 C CA . LEU A 1 218 ? -5.176 25.188 22.328 1 98.5 218 LEU A CA 1
ATOM 1737 C C . LEU A 1 218 ? -4.461 25.531 21.016 1 98.5 218 LEU A C 1
ATOM 1739 O O . LEU A 1 218 ? -3.236 25.672 21 1 98.5 218 LEU A O 1
ATOM 1743 N N . TYR A 1 219 ? -5.273 25.578 20 1 98.75 219 TYR A N 1
ATOM 1744 C CA . TYR A 1 219 ? -4.793 25.969 18.672 1 98.75 219 TYR A CA 1
ATOM 1745 C C . TYR A 1 219 ? -5.645 27.078 18.078 1 98.75 219 TYR A C 1
ATOM 1747 O O . TYR A 1 219 ? -6.809 27.25 18.453 1 98.75 219 TYR A O 1
ATOM 1755 N N . ASN A 1 220 ? -5.043 27.875 17.234 1 98.62 220 ASN A N 1
ATOM 1756 C CA . ASN A 1 220 ? -5.766 28.875 16.453 1 98.62 220 ASN A CA 1
ATOM 1757 C C . ASN A 1 220 ? -5.824 28.5 14.977 1 98.62 220 ASN A C 1
ATOM 1759 O O . ASN A 1 220 ? -4.859 27.969 14.43 1 98.62 220 ASN A O 1
ATOM 1763 N N . ILE A 1 221 ? -6.965 28.656 14.414 1 98.69 221 ILE A N 1
ATOM 1764 C CA . ILE A 1 221 ? -7.086 28.672 12.961 1 98.69 221 ILE A CA 1
ATOM 1765 C C . ILE A 1 221 ? -6.961 30.109 12.453 1 98.69 221 ILE A C 1
ATOM 1767 O O . ILE A 1 221 ? -7.816 30.953 12.742 1 98.69 221 ILE A O 1
ATOM 1771 N N . ILE A 1 222 ? -5.879 30.359 11.758 1 98.12 222 ILE A N 1
ATOM 1772 C CA . ILE A 1 222 ? -5.531 31.688 11.297 1 98.12 222 ILE A CA 1
ATOM 1773 C C . ILE A 1 222 ? -5.957 31.859 9.836 1 98.12 222 ILE A C 1
ATOM 1775 O O . ILE A 1 222 ? -5.648 31.016 8.992 1 98.12 222 ILE A O 1
ATOM 1779 N N . ASP A 1 223 ? -6.695 32.844 9.562 1 96.44 223 ASP A N 1
ATOM 1780 C CA . ASP A 1 223 ? -7.156 33.219 8.227 1 96.44 223 ASP A CA 1
ATOM 1781 C C . ASP A 1 223 ? -6.762 34.656 7.879 1 96.44 223 ASP A C 1
ATOM 1783 O O . ASP A 1 223 ? -7.305 35.594 8.445 1 96.44 223 ASP A O 1
ATOM 1787 N N . ASN A 1 224 ? -5.852 34.781 6.914 1 89.81 224 ASN A N 1
ATOM 1788 C CA . ASN A 1 224 ? -5.379 36.094 6.52 1 89.81 224 ASN A CA 1
ATOM 1789 C C . ASN A 1 224 ? -6.504 36.969 5.941 1 89.81 224 ASN A C 1
ATOM 1791 O O . ASN A 1 224 ? -6.41 38.188 5.91 1 89.81 224 ASN A O 1
ATOM 1795 N N . GLY A 1 225 ? -7.559 36.375 5.465 1 86 225 GLY A N 1
ATOM 1796 C CA . GLY A 1 225 ? -8.68 37.094 4.891 1 86 225 GLY A CA 1
ATOM 1797 C C . GLY A 1 225 ? -9.781 37.375 5.891 1 86 225 GLY A C 1
ATOM 1798 O O . GLY A 1 225 ? -10.891 37.75 5.512 1 86 225 GLY A O 1
ATOM 1799 N N . LYS A 1 226 ? -9.438 37.188 7.172 1 88.5 226 LYS A N 1
ATOM 1800 C CA . LYS A 1 226 ? -10.453 37.469 8.172 1 88.5 226 LYS A CA 1
ATOM 1801 C C . LYS A 1 226 ? -10.969 38.906 8.031 1 88.5 226 LYS A C 1
ATOM 1803 O O . LYS A 1 226 ? -10.195 39.875 8.141 1 88.5 226 LYS A O 1
ATOM 1808 N N . PRO A 1 227 ? -12.242 39.125 7.656 1 81.06 227 PRO A N 1
ATOM 1809 C CA . PRO A 1 227 ? -12.766 40.469 7.34 1 81.06 227 PRO A CA 1
ATOM 1810 C C . PRO A 1 227 ? -12.766 41.406 8.547 1 81.06 227 PRO A C 1
ATOM 1812 O O . PRO A 1 227 ? -12.367 42.562 8.438 1 81.06 227 PRO A O 1
ATOM 1815 N N . ASP A 1 228 ? -13.367 40.969 9.727 1 85.88 228 ASP A N 1
ATOM 1816 C CA . ASP A 1 228 ? -13.453 41.781 10.93 1 85.88 228 ASP A CA 1
ATOM 1817 C C . ASP A 1 228 ? -12.523 41.281 12.023 1 85.88 228 ASP A C 1
ATOM 1819 O O . ASP A 1 228 ? -12.828 40.281 12.695 1 85.88 228 ASP A O 1
ATOM 1823 N N . GLN A 1 229 ? -11.484 41.969 12.203 1 85.06 229 GLN A N 1
ATOM 1824 C CA . GLN A 1 229 ? -10.406 41.562 13.086 1 85.06 229 GLN A CA 1
ATOM 1825 C C . GLN A 1 229 ? -10.773 41.75 14.555 1 85.06 229 GLN A C 1
ATOM 1827 O O . GLN A 1 229 ? -10.094 41.25 15.445 1 85.06 229 GLN A O 1
ATOM 1832 N N . SER A 1 230 ? -11.812 42.375 14.766 1 86.69 230 SER A N 1
ATOM 1833 C CA . SER A 1 230 ? -12.234 42.656 16.125 1 86.69 230 SER A CA 1
ATOM 1834 C C . SER A 1 230 ? -13.086 41.531 16.688 1 86.69 230 SER A C 1
ATOM 1836 O O . SER A 1 230 ? -13.281 41.438 17.906 1 86.69 230 SER A O 1
ATOM 1838 N N . VAL A 1 231 ? -13.547 40.688 15.758 1 90.56 231 VAL A N 1
ATOM 1839 C CA . VAL A 1 231 ? -14.422 39.594 16.172 1 90.56 231 VAL A CA 1
ATOM 1840 C C . VAL A 1 231 ? -13.602 38.5 16.844 1 90.56 231 VAL A C 1
ATOM 1842 O O . VAL A 1 231 ? -12.562 38.094 16.328 1 90.56 231 VAL A O 1
ATOM 1845 N N . GLU A 1 232 ? -14.031 38.094 17.984 1 93.81 232 GLU A N 1
ATOM 1846 C CA . GLU A 1 232 ? -13.367 37 18.719 1 93.81 232 GLU A CA 1
ATOM 1847 C C . GLU A 1 232 ? -13.5 35.688 17.969 1 93.81 232 GLU A C 1
ATOM 1849 O O . GLU A 1 232 ? -14.516 35.438 17.328 1 93.81 232 GLU A O 1
ATOM 1854 N N . PRO A 1 233 ? -12.469 34.844 18.109 1 96.5 233 PRO A N 1
ATOM 1855 C CA . PRO A 1 233 ? -12.547 33.562 17.438 1 96.5 233 PRO A CA 1
ATOM 1856 C C . PRO A 1 233 ? -13.641 32.656 18.016 1 96.5 233 PRO A C 1
ATOM 1858 O O . PRO A 1 233 ? -13.914 32.719 19.219 1 96.5 233 PRO A O 1
ATOM 1861 N N . VAL A 1 234 ? -14.227 31.891 17.141 1 96.69 234 VAL A N 1
ATOM 1862 C CA . VAL A 1 234 ? -15.219 30.906 17.562 1 96.69 234 VAL A CA 1
ATOM 1863 C C . VAL A 1 234 ? -14.516 29.703 18.203 1 96.69 234 VAL A C 1
ATOM 1865 O O . VAL A 1 234 ? -13.531 29.203 17.656 1 96.69 234 VAL A O 1
ATOM 1868 N N . LEU A 1 235 ? -15 29.281 19.328 1 97.5 235 LEU A N 1
ATOM 1869 C CA . LEU A 1 235 ? -14.414 28.125 20 1 97.5 235 LEU A CA 1
ATOM 1870 C C . LEU A 1 235 ? -14.945 26.828 19.422 1 97.5 235 LEU A C 1
ATOM 1872 O O . LEU A 1 235 ? -16.156 26.656 19.266 1 97.5 235 LEU A O 1
ATOM 1876 N N . ILE A 1 236 ? -14.078 25.922 19 1 98.06 236 ILE A N 1
ATOM 1877 C CA . ILE A 1 236 ? -14.414 24.578 18.547 1 98.06 236 ILE A CA 1
ATOM 1878 C C . ILE A 1 236 ? -13.844 23.547 19.516 1 98.06 236 ILE A C 1
ATOM 1880 O O . ILE A 1 236 ? -12.641 23.547 19.781 1 98.06 236 ILE A O 1
ATOM 1884 N N . GLU A 1 237 ? -14.648 22.703 19.984 1 96.06 237 GLU A N 1
ATOM 1885 C CA . GLU A 1 237 ? -14.227 21.594 20.844 1 96.06 237 GLU A CA 1
ATOM 1886 C C . GLU A 1 237 ? -14.43 20.25 20.141 1 96.06 237 GLU A C 1
ATOM 1888 O O . GLU A 1 237 ? -15.352 20.109 19.344 1 96.06 237 GLU A O 1
ATOM 1893 N N . ASP A 1 238 ? -13.594 19.328 20.391 1 90.88 238 ASP A N 1
ATOM 1894 C CA . ASP A 1 238 ? -13.703 17.953 19.922 1 90.88 238 ASP A CA 1
ATOM 1895 C C . ASP A 1 238 ? -13.93 17.906 18.406 1 90.88 238 ASP A C 1
ATOM 1897 O O . ASP A 1 238 ? -14.852 17.234 17.938 1 90.88 238 ASP A O 1
ATOM 1901 N N . ILE A 1 239 ? -13.133 18.562 17.719 1 97.25 239 ILE A N 1
ATOM 1902 C CA . ILE A 1 239 ? -13.289 18.781 16.281 1 97.25 239 ILE A CA 1
ATOM 1903 C C . ILE A 1 239 ? -13.273 17.422 15.562 1 97.25 239 ILE A C 1
ATOM 1905 O O . ILE A 1 239 ? -13.883 17.281 14.5 1 97.25 239 ILE A O 1
ATOM 1909 N N . PHE A 1 240 ? -12.609 16.375 16.156 1 97.81 240 PHE A N 1
ATOM 1910 C CA . PHE A 1 240 ? -12.523 15.055 15.539 1 97.81 240 PHE A CA 1
ATOM 1911 C C . PHE A 1 240 ? -13.242 14.008 16.391 1 97.81 240 PHE A C 1
ATOM 1913 O O . PHE A 1 240 ? -12.781 12.867 16.5 1 97.81 240 PHE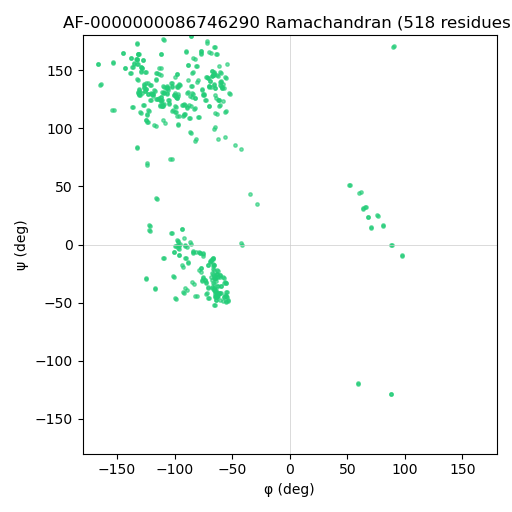 A O 1
ATOM 1920 N N . ALA A 1 241 ? -14.359 14.391 16.922 1 95.31 241 ALA A N 1
ATOM 1921 C CA . ALA A 1 241 ? -15.133 13.523 17.812 1 95.31 241 ALA A CA 1
ATOM 1922 C C . ALA A 1 241 ? -15.547 12.242 17.109 1 95.31 241 ALA A C 1
ATOM 1924 O O . ALA A 1 241 ? -15.578 11.164 17.719 1 95.31 241 ALA A O 1
ATOM 1925 N N . ASP A 1 242 ? -15.852 12.328 15.828 1 96 242 ASP A N 1
ATOM 1926 C CA . ASP A 1 242 ? -16.297 11.164 15.07 1 96 242 ASP A CA 1
ATOM 1927 C C . ASP A 1 242 ? -15.18 10.125 14.953 1 96 242 ASP A C 1
ATOM 1929 O O . ASP A 1 242 ? -15.445 8.922 14.945 1 96 242 ASP A O 1
ATOM 1933 N N . CYS A 1 243 ? -13.969 10.586 14.867 1 96.56 243 CYS A N 1
ATOM 1934 C CA . CYS A 1 243 ? -12.828 9.672 14.82 1 96.56 243 CYS A CA 1
ATOM 1935 C C . CYS A 1 243 ? -12.664 8.938 16.141 1 96.56 243 CYS A C 1
ATOM 1937 O O . CYS A 1 243 ? -12.359 7.746 16.156 1 96.56 243 CYS A O 1
ATOM 1939 N N . LYS A 1 244 ? -12.93 9.656 17.219 1 93.88 244 LYS A N 1
ATOM 1940 C CA . LYS A 1 244 ? -12.812 9.086 18.562 1 93.88 244 LYS A CA 1
ATOM 1941 C C . LYS A 1 244 ? -13.875 8.023 18.797 1 93.88 244 LYS A C 1
ATOM 1943 O O . LYS A 1 244 ? -13.648 7.062 19.531 1 93.88 244 LYS A O 1
ATOM 1948 N N . ALA A 1 245 ? -14.945 8.156 18.141 1 94.44 245 ALA A N 1
ATOM 1949 C CA . ALA A 1 245 ? -16.109 7.312 18.406 1 94.44 245 ALA A CA 1
ATOM 1950 C C . ALA A 1 245 ? -16 5.988 17.656 1 94.44 245 ALA A C 1
ATOM 1952 O O . ALA A 1 245 ? -16.781 5.066 17.891 1 94.44 245 ALA A O 1
ATOM 1953 N N . ARG A 1 246 ? -15 5.867 16.859 1 91.94 246 ARG A N 1
ATOM 1954 C CA . ARG A 1 246 ? -14.883 4.648 16.062 1 91.94 246 ARG A CA 1
ATOM 1955 C C . ARG A 1 246 ? -14.555 3.449 16.938 1 91.94 246 ARG A C 1
ATOM 1957 O O . ARG A 1 246 ? -13.766 3.566 17.891 1 91.94 246 ARG A O 1
ATOM 1964 N N . THR A 1 247 ? -15.18 2.309 16.609 1 87.12 247 THR A N 1
ATOM 1965 C CA . THR A 1 247 ? -14.922 1.065 17.328 1 87.12 247 THR A CA 1
ATOM 1966 C C . THR A 1 247 ? -14.672 -0.079 16.344 1 87.12 247 THR A C 1
ATOM 1968 O O . THR A 1 247 ? -15.062 -0.006 15.18 1 87.12 247 THR A O 1
ATOM 1971 N N . ALA A 1 248 ? -13.93 -1.044 16.906 1 81.75 248 ALA A N 1
ATOM 1972 C CA . ALA A 1 248 ? -13.617 -2.221 16.094 1 81.75 248 ALA A CA 1
ATOM 1973 C C . ALA A 1 248 ? -14.891 -2.992 15.75 1 81.75 248 ALA A C 1
ATOM 1975 O O . ALA A 1 248 ? -15.781 -3.148 16.594 1 81.75 248 ALA A O 1
ATOM 1976 N N . LYS A 1 249 ? -15.008 -3.244 14.43 1 72.25 249 LYS A N 1
ATOM 1977 C CA . LYS A 1 249 ? -16.094 -4.125 14.008 1 72.25 249 LYS A CA 1
ATOM 1978 C C . LYS A 1 249 ? -15.594 -5.555 13.812 1 72.25 249 LYS A C 1
ATOM 1980 O O . LYS A 1 249 ? -14.461 -5.77 13.383 1 72.25 249 LYS A O 1
ATOM 1985 N N . LEU A 1 250 ? -16.375 -6.512 14.32 1 67.81 250 LEU A N 1
ATOM 1986 C CA . LEU A 1 250 ? -16.016 -7.906 14.094 1 67.81 250 LEU A CA 1
ATOM 1987 C C . LEU A 1 250 ? -16.047 -8.242 12.609 1 67.81 250 LEU A C 1
ATOM 1989 O O . LEU A 1 250 ? -17.031 -7.93 11.922 1 67.81 250 LEU A O 1
ATOM 1993 N N . ARG A 1 251 ? -14.867 -8.508 12.078 1 63.53 251 ARG A N 1
ATOM 1994 C CA . ARG A 1 251 ? -14.812 -8.93 10.688 1 63.53 251 ARG A CA 1
ATOM 1995 C C . ARG A 1 251 ? -15.508 -10.273 10.492 1 63.53 251 ARG A C 1
ATOM 1997 O O . ARG A 1 251 ? -15.078 -11.281 11.062 1 63.53 251 ARG A O 1
ATOM 2004 N N . THR A 1 252 ? -16.781 -10.258 9.977 1 62.19 252 THR A N 1
ATOM 2005 C CA . THR A 1 252 ? -17.5 -11.516 9.805 1 62.19 252 THR A CA 1
ATOM 2006 C C . THR A 1 252 ? -17.312 -12.062 8.391 1 62.19 252 THR A C 1
ATOM 2008 O O . THR A 1 252 ? -17.562 -13.242 8.141 1 62.19 252 THR A O 1
ATOM 2011 N N . SER A 1 253 ? -16.859 -11.18 7.434 1 65.31 253 SER A N 1
ATOM 2012 C CA . SER A 1 253 ? -16.875 -11.711 6.074 1 65.31 253 SER A CA 1
ATOM 2013 C C . SER A 1 253 ? -15.531 -11.492 5.379 1 65.31 253 SER A C 1
ATOM 2015 O O . SER A 1 253 ? -14.836 -10.516 5.66 1 65.31 253 SER A O 1
ATOM 2017 N N . VAL A 1 254 ? -15.062 -12.602 4.789 1 74.38 254 VAL A N 1
ATOM 2018 C CA . VAL A 1 254 ? -13.859 -12.57 3.973 1 74.38 254 VAL A CA 1
ATOM 2019 C C . VAL A 1 254 ? -14.211 -12.203 2.533 1 74.38 254 VAL A C 1
ATOM 2021 O O . VAL A 1 254 ? -15.203 -12.695 1.986 1 74.38 254 VAL A O 1
ATOM 2024 N N . SER A 1 255 ? -13.484 -11.164 2.037 1 79 255 SER A N 1
ATOM 2025 C CA . SER A 1 255 ? -13.672 -10.797 0.636 1 79 255 SER A CA 1
ATOM 2026 C C . SER A 1 255 ? -13.305 -11.953 -0.29 1 79 255 SER A C 1
ATOM 2028 O O . SER A 1 255 ? -12.234 -12.547 -0.145 1 79 255 SER A O 1
ATOM 2030 N N . MET A 1 256 ? -14.352 -12.367 -1.065 1 85.38 256 MET A N 1
ATOM 2031 C CA . MET A 1 256 ? -14.102 -13.422 -2.047 1 85.38 256 MET A CA 1
ATOM 2032 C C . MET A 1 256 ? -14.906 -13.172 -3.322 1 85.38 256 MET A C 1
ATOM 2034 O O . MET A 1 256 ? -15.93 -12.484 -3.297 1 85.38 256 MET A O 1
ATOM 2038 N N . PRO A 1 257 ? -14.336 -13.688 -4.426 1 87.88 257 PRO A N 1
ATOM 2039 C CA . PRO A 1 257 ? -15.102 -13.539 -5.664 1 87.88 257 PRO A CA 1
ATOM 2040 C C . PRO A 1 257 ? -16.469 -14.219 -5.602 1 87.88 257 PRO A C 1
ATOM 2042 O O . PRO A 1 257 ? -16.625 -15.219 -4.898 1 87.88 257 PRO A O 1
ATOM 2045 N N . VAL A 1 258 ? -17.391 -13.625 -6.305 1 87.19 258 VAL A N 1
ATOM 2046 C CA . VAL A 1 258 ? -18.75 -14.164 -6.344 1 87.19 258 VAL A CA 1
ATOM 2047 C C . VAL A 1 258 ? -19.062 -14.688 -7.746 1 87.19 258 VAL A C 1
ATOM 2049 O O . VAL A 1 258 ? -18.828 -13.992 -8.734 1 87.19 258 VAL A O 1
ATOM 2052 N N . LEU A 1 259 ? -19.422 -15.859 -7.863 1 89.06 259 LEU A N 1
ATOM 2053 C CA . LEU A 1 259 ? -19.859 -16.469 -9.109 1 89.06 259 LEU A CA 1
ATOM 2054 C C . LEU A 1 259 ? -21.359 -16.781 -9.055 1 89.06 259 LEU A C 1
ATOM 2056 O O . LEU A 1 259 ? -21.828 -17.422 -8.109 1 89.06 259 LEU A O 1
ATOM 2060 N N . ILE A 1 260 ? -22.078 -16.125 -10 1 82.12 260 ILE A N 1
ATOM 2061 C CA . ILE A 1 260 ? -23.516 -16.328 -10.039 1 82.12 260 ILE A CA 1
ATOM 2062 C C . ILE A 1 260 ? -23.828 -17.75 -10.531 1 82.12 260 ILE A C 1
ATOM 2064 O O . ILE A 1 260 ? -23.188 -18.234 -11.477 1 82.12 260 ILE A O 1
ATOM 2068 N N . LYS A 1 261 ? -24.812 -18.547 -9.898 1 71.75 261 LYS A N 1
ATOM 2069 C CA . LYS A 1 261 ? -25.219 -19.906 -10.234 1 71.75 261 LYS A CA 1
ATOM 2070 C C . LYS A 1 261 ? -25.875 -19.953 -11.609 1 71.75 261 LYS A C 1
ATOM 2072 O O . LYS A 1 261 ? -26.547 -19.016 -12.016 1 71.75 261 LYS A O 1
ATOM 2077 N N . MET B 1 1 ? 14.094 -25.016 -34.688 1 25.19 1 MET B N 1
ATOM 2078 C CA . MET B 1 1 ? 14.461 -24.297 -33.438 1 25.19 1 MET B CA 1
ATOM 2079 C C . MET B 1 1 ? 13.375 -23.312 -33.031 1 25.19 1 MET B C 1
ATOM 2081 O O . MET B 1 1 ? 13.266 -22.234 -33.625 1 25.19 1 MET B O 1
ATOM 2085 N N . LYS B 1 2 ? 12.07 -23.578 -32.875 1 38.94 2 LYS B N 1
ATOM 2086 C CA . LYS B 1 2 ? 10.742 -22.969 -32.875 1 38.94 2 LYS B CA 1
ATOM 2087 C C . LYS B 1 2 ? 10.656 -21.812 -31.859 1 38.94 2 LYS B C 1
ATOM 2089 O O . LYS B 1 2 ? 11.047 -21.969 -30.703 1 38.94 2 LYS B O 1
ATOM 2094 N N . SER B 1 3 ? 10.883 -20.516 -32.125 1 39.78 3 SER B N 1
ATOM 2095 C CA . SER B 1 3 ? 11.219 -19.188 -31.609 1 39.78 3 SER B CA 1
ATOM 2096 C C . SER B 1 3 ? 10.359 -18.859 -30.391 1 39.78 3 SER B C 1
ATOM 2098 O O . SER B 1 3 ? 9.133 -18.906 -30.453 1 39.78 3 SER B O 1
ATOM 2100 N N . ILE B 1 4 ? 10.734 -19.266 -29.078 1 51.69 4 ILE B N 1
ATOM 2101 C CA . ILE B 1 4 ? 10.328 -18.891 -27.719 1 51.69 4 ILE B CA 1
ATOM 2102 C C . ILE B 1 4 ? 9.844 -17.438 -27.703 1 51.69 4 ILE B C 1
ATOM 2104 O O . ILE B 1 4 ? 10.656 -16.516 -27.594 1 51.69 4 ILE B O 1
ATOM 2108 N N . GLY B 1 5 ? 9.203 -17 -28.781 1 67.12 5 GLY B N 1
ATOM 2109 C CA . GLY B 1 5 ? 8.961 -15.641 -29.219 1 67.12 5 GLY B CA 1
ATOM 2110 C C . GLY B 1 5 ? 8.133 -14.828 -28.25 1 67.12 5 GLY B C 1
ATOM 2111 O O . GLY B 1 5 ? 7.59 -15.367 -27.281 1 67.12 5 GLY B O 1
ATOM 2112 N N . TYR B 1 6 ? 8.328 -13.586 -28.312 1 84.94 6 TYR B N 1
ATOM 2113 C CA . TYR B 1 6 ? 7.531 -12.57 -27.625 1 84.94 6 TYR B CA 1
ATOM 2114 C C . TYR B 1 6 ? 6.078 -12.617 -28.094 1 84.94 6 TYR B C 1
ATOM 2116 O O . TYR B 1 6 ? 5.805 -12.922 -29.266 1 84.94 6 TYR B O 1
ATOM 2124 N N . ILE B 1 7 ? 5.16 -12.773 -27.156 1 92.19 7 ILE B N 1
ATOM 2125 C CA . ILE B 1 7 ? 3.742 -12.648 -27.469 1 92.19 7 ILE B CA 1
ATOM 2126 C C . ILE B 1 7 ? 3.352 -11.172 -27.531 1 92.19 7 ILE B C 1
ATOM 2128 O O . ILE B 1 7 ? 3.301 -10.5 -26.5 1 92.19 7 ILE B O 1
ATOM 2132 N N . PRO B 1 8 ? 3.084 -10.719 -28.719 1 93.25 8 PRO B N 1
ATOM 2133 C CA . PRO B 1 8 ? 2.719 -9.305 -28.797 1 93.25 8 PRO B CA 1
ATOM 2134 C C . PRO B 1 8 ? 1.399 -8.992 -28.094 1 93.25 8 PRO B C 1
ATOM 2136 O O . PRO B 1 8 ? 0.471 -9.805 -28.125 1 93.25 8 PRO B O 1
ATOM 2139 N N . ILE B 1 9 ? 1.42 -7.879 -27.391 1 91.88 9 ILE B N 1
ATOM 2140 C CA . ILE B 1 9 ? 0.182 -7.438 -26.75 1 91.88 9 ILE B CA 1
ATOM 2141 C C . ILE B 1 9 ? -0.003 -5.938 -26.969 1 91.88 9 ILE B C 1
ATOM 2143 O O . ILE B 1 9 ? 0.958 -5.223 -27.266 1 91.88 9 ILE B O 1
ATOM 2147 N N . ASP B 1 10 ? -1.265 -5.531 -26.891 1 89.62 10 ASP B N 1
ATOM 2148 C CA . ASP B 1 10 ? -1.648 -4.125 -26.953 1 89.62 10 ASP B CA 1
ATOM 2149 C C . ASP B 1 10 ? -2.457 -3.715 -25.734 1 89.62 10 ASP B C 1
ATOM 2151 O O . ASP B 1 10 ? -3.643 -4.035 -25.625 1 89.62 10 ASP B O 1
ATOM 2155 N N . LEU B 1 11 ? -1.756 -2.965 -24.844 1 87.06 11 LEU B N 1
ATOM 2156 C CA . LEU B 1 11 ? -2.408 -2.576 -23.594 1 87.06 11 LEU B CA 1
ATOM 2157 C C . LEU B 1 11 ? -2.957 -1.157 -23.688 1 87.06 11 LEU B C 1
ATOM 2159 O O . LEU B 1 11 ? -2.289 -0.261 -24.203 1 87.06 11 LEU B O 1
ATOM 2163 N N . ARG B 1 12 ? -4.113 -1.014 -23.203 1 80.62 12 ARG B N 1
ATOM 2164 C CA . ARG B 1 12 ? -4.637 0.343 -23.094 1 80.62 12 ARG B CA 1
ATOM 2165 C C . ARG B 1 12 ? -3.898 1.124 -22.016 1 80.62 12 ARG B C 1
ATOM 2167 O O . ARG B 1 12 ? -3.236 0.534 -21.156 1 80.62 12 ARG B O 1
ATOM 2174 N N . ALA B 1 13 ? -4.035 2.496 -21.969 1 72.38 13 ALA B N 1
ATOM 2175 C CA . ALA B 1 13 ? -3.447 3.342 -20.938 1 72.38 13 ALA B CA 1
ATOM 2176 C C . ALA B 1 13 ? -4.156 3.139 -19.594 1 72.38 13 ALA B C 1
ATOM 2178 O O . ALA B 1 13 ? -5.363 2.887 -19.562 1 72.38 13 ALA B O 1
ATOM 2179 N N . PRO B 1 14 ? -3.281 3.199 -18.516 1 69.31 14 PRO B N 1
ATOM 2180 C CA . PRO B 1 14 ? -3.936 3.143 -17.203 1 69.31 14 PRO B CA 1
ATOM 2181 C C . PRO B 1 14 ? -4.809 4.363 -16.922 1 69.31 14 PRO B C 1
ATOM 2183 O O . PRO B 1 14 ? -4.566 5.441 -17.484 1 69.31 14 PRO B O 1
ATOM 2186 N N . SER B 1 15 ? -5.855 4.117 -16.203 1 61.22 15 SER B N 1
ATOM 2187 C CA . SER B 1 15 ? -6.727 5.23 -15.828 1 61.22 15 SER B CA 1
ATOM 2188 C C . SER B 1 15 ? -6.035 6.164 -14.844 1 61.22 15 SER B C 1
ATOM 2190 O O . SER B 1 15 ? -5.215 5.727 -14.031 1 61.22 15 SER B O 1
ATOM 2192 N N . LEU B 1 16 ? -6.094 7.586 -14.984 1 55.75 16 LEU B N 1
ATOM 2193 C CA . LEU B 1 16 ? -5.543 8.609 -14.102 1 55.75 16 LEU B CA 1
ATOM 2194 C C . LEU B 1 16 ? -6.16 8.516 -12.711 1 55.75 16 LEU B C 1
ATOM 2196 O O . LEU B 1 16 ? -5.523 8.875 -11.719 1 55.75 16 LEU B O 1
ATOM 2200 N N . VAL B 1 17 ? -7.484 8.414 -12.68 1 50.38 17 VAL B N 1
ATOM 2201 C CA . VAL B 1 17 ? -8.203 8.516 -11.414 1 50.38 17 VAL B CA 1
ATOM 2202 C C . VAL B 1 17 ? -8.383 7.129 -10.805 1 50.38 17 VAL B C 1
ATOM 2204 O O . VAL B 1 17 ? -8.805 7 -9.648 1 50.38 17 VAL B O 1
ATOM 2207 N N . GLY B 1 18 ? -7.738 6.16 -11.5 1 50.22 18 GLY B N 1
ATOM 2208 C CA . GLY B 1 18 ? -8.234 4.836 -11.156 1 50.22 18 GLY B CA 1
ATOM 2209 C C . GLY B 1 18 ? -7.34 4.102 -10.172 1 50.22 18 GLY B C 1
ATOM 2210 O O . GLY B 1 18 ? -6.242 4.562 -9.859 1 50.22 18 GLY B O 1
ATOM 2211 N N . THR B 1 19 ? -8.078 3.35 -9.32 1 53.06 19 THR B N 1
ATOM 2212 C CA . THR B 1 19 ? -7.48 2.391 -8.398 1 53.06 19 THR B CA 1
ATOM 2213 C C . THR B 1 19 ? -6.66 1.353 -9.156 1 53.06 19 THR B C 1
ATOM 2215 O O . THR B 1 19 ? -6.852 1.163 -10.359 1 53.06 19 THR B O 1
ATOM 2218 N N . VAL B 1 20 ? -5.512 1.039 -8.617 1 54.59 20 VAL B N 1
ATOM 2219 C CA . VAL B 1 20 ? -4.652 -0.037 -9.109 1 54.59 20 VAL B CA 1
ATOM 2220 C C . VAL B 1 20 ? -5.504 -1.253 -9.469 1 54.59 20 VAL B C 1
ATOM 2222 O O . VAL B 1 20 ? -5.031 -2.168 -10.148 1 54.59 20 VAL B O 1
ATOM 2225 N N . GLN B 1 21 ? -6.863 -1.143 -9.312 1 58.88 21 GLN B N 1
ATOM 2226 C CA . GLN B 1 21 ? -7.676 -2.344 -9.469 1 58.88 21 GLN B CA 1
ATOM 2227 C C . GLN B 1 21 ? -8.148 -2.504 -10.914 1 58.88 21 GLN B C 1
ATOM 2229 O O . GLN B 1 21 ? -8.586 -3.586 -11.312 1 58.88 21 GLN B O 1
ATOM 2234 N N . ASP B 1 22 ? -7.977 -1.503 -11.688 1 66.25 22 ASP B N 1
ATOM 2235 C CA . ASP B 1 22 ? -8.281 -1.604 -13.109 1 66.25 22 ASP B CA 1
ATOM 2236 C C . ASP B 1 22 ? -7.008 -1.769 -13.938 1 66.25 22 ASP B C 1
ATOM 2238 O O . ASP B 1 22 ? -6.684 -0.914 -14.766 1 66.25 22 ASP B O 1
ATOM 2242 N N . ASP B 1 23 ? -6.527 -2.949 -13.812 1 78.75 23 ASP B N 1
ATOM 2243 C CA . ASP B 1 23 ? -5.254 -3.203 -14.484 1 78.75 23 ASP B CA 1
ATOM 2244 C C . ASP B 1 23 ? -5.477 -3.619 -15.938 1 78.75 23 ASP B C 1
ATOM 2246 O O . ASP B 1 23 ? -6.148 -4.617 -16.203 1 78.75 23 ASP B O 1
ATOM 2250 N N . PRO B 1 24 ? -4.988 -2.906 -16.875 1 84.31 24 PRO B N 1
ATOM 2251 C CA . PRO B 1 24 ? -5.191 -3.195 -18.297 1 84.31 24 PRO B CA 1
ATOM 2252 C C . PRO B 1 24 ? -4.75 -4.605 -18.672 1 84.31 24 PRO B C 1
ATOM 2254 O O . PRO B 1 24 ? -5.348 -5.223 -19.562 1 84.31 24 PRO B O 1
ATOM 2257 N N . PHE B 1 25 ? -3.76 -5.105 -18.047 1 90.5 25 PHE B N 1
ATOM 2258 C CA . PHE B 1 25 ? -3.264 -6.43 -18.406 1 90.5 25 PHE B CA 1
ATOM 2259 C C . PHE B 1 25 ? -4.25 -7.512 -17.984 1 90.5 25 PHE B C 1
ATOM 2261 O O . PHE B 1 25 ? -4.52 -8.445 -18.734 1 90.5 25 PHE B O 1
ATOM 2268 N N . ASP B 1 26 ? -4.754 -7.434 -16.797 1 88.44 26 ASP B N 1
ATOM 2269 C CA . ASP B 1 26 ? -5.77 -8.375 -16.328 1 88.44 26 ASP B CA 1
ATOM 2270 C C . ASP B 1 26 ? -6.965 -8.398 -17.281 1 88.44 26 ASP B C 1
ATOM 2272 O O . ASP B 1 26 ? -7.488 -9.469 -17.609 1 88.44 26 ASP B O 1
ATOM 2276 N N . CYS B 1 27 ? -7.324 -7.234 -17.719 1 88.44 27 CYS B N 1
ATOM 2277 C CA . CYS B 1 27 ? -8.438 -7.113 -18.656 1 88.44 27 CYS B CA 1
ATOM 2278 C C . CYS B 1 27 ? -8.117 -7.809 -19.969 1 88.44 27 CYS B C 1
ATOM 2280 O O . CYS B 1 27 ? -8.977 -8.484 -20.547 1 88.44 27 CYS B O 1
ATOM 2282 N N . LEU B 1 28 ? -6.965 -7.574 -20.438 1 92.06 28 LEU B N 1
ATOM 2283 C CA . LEU B 1 28 ? -6.531 -8.203 -21.688 1 92.06 28 LEU B CA 1
ATOM 2284 C C . LEU B 1 28 ? -6.609 -9.719 -21.594 1 92.06 28 LEU B C 1
ATOM 2286 O O . LEU B 1 28 ? -7.109 -10.383 -22.5 1 92.06 28 LEU B O 1
ATOM 2290 N N . ILE B 1 29 ? -6.137 -10.258 -20.484 1 93.56 29 ILE B N 1
ATOM 2291 C CA . ILE B 1 29 ? -6.113 -11.703 -20.312 1 93.56 29 ILE B CA 1
ATOM 2292 C C . ILE B 1 29 ? -7.543 -12.242 -20.297 1 93.56 29 ILE B C 1
ATOM 2294 O O . ILE B 1 29 ? -7.836 -13.258 -20.938 1 93.56 29 ILE B O 1
ATOM 2298 N N . GLU B 1 30 ? -8.344 -11.625 -19.547 1 92.19 30 GLU B N 1
ATOM 2299 C CA . GLU B 1 30 ? -9.75 -12.016 -19.5 1 92.19 30 GLU B CA 1
ATOM 2300 C C . GLU B 1 30 ? -10.367 -12.039 -20.906 1 92.19 30 GLU B C 1
ATOM 2302 O O . GLU B 1 30 ? -11.039 -13 -21.266 1 92.19 30 GLU B O 1
ATOM 2307 N N . GLN B 1 31 ? -10.172 -11.023 -21.656 1 92.38 31 GLN B N 1
ATOM 2308 C CA . GLN B 1 31 ? -10.727 -10.898 -23 1 92.38 31 GLN B CA 1
ATOM 2309 C C . GLN B 1 31 ? -10.18 -11.984 -23.922 1 92.38 31 GLN B C 1
ATOM 2311 O O . GLN B 1 31 ? -10.93 -12.586 -24.688 1 92.38 31 GLN B O 1
ATOM 2316 N N . LYS B 1 32 ? -8.945 -12.188 -23.844 1 94.12 32 LYS B N 1
ATOM 2317 C CA . LYS B 1 32 ? -8.328 -13.203 -24.688 1 94.12 32 LYS B CA 1
ATOM 2318 C C . LYS B 1 32 ? -8.867 -14.594 -24.375 1 94.12 32 LYS B C 1
ATOM 2320 O O . LYS B 1 32 ? -9.117 -15.391 -25.281 1 94.12 32 LYS B O 1
ATOM 2325 N N . LEU B 1 33 ? -9.016 -14.859 -23.094 1 94.5 33 LEU B N 1
ATOM 2326 C CA . LEU B 1 33 ? -9.555 -16.156 -22.688 1 94.5 33 LEU B CA 1
ATOM 2327 C C . LEU B 1 33 ? -10.984 -16.328 -23.188 1 94.5 33 LEU B C 1
ATOM 2329 O O . LEU B 1 33 ? -11.328 -17.391 -23.719 1 94.5 33 LEU B O 1
ATOM 2333 N N . GLN B 1 34 ? -11.727 -15.32 -23.031 1 94.06 34 GLN B N 1
ATOM 2334 C CA . GLN B 1 34 ? -13.117 -15.359 -23.484 1 94.06 34 GLN B CA 1
ATOM 2335 C C . GLN B 1 34 ? -13.203 -15.586 -24.984 1 94.06 34 GLN B C 1
ATOM 2337 O O . GLN B 1 34 ? -14.047 -16.359 -25.453 1 94.06 34 GLN B O 1
ATOM 2342 N N . GLN B 1 35 ? -12.375 -14.961 -25.703 1 94.94 35 GLN B N 1
ATOM 2343 C CA . GLN B 1 35 ? -12.383 -15.047 -27.156 1 94.94 35 GLN B CA 1
ATOM 2344 C C . GLN B 1 35 ? -11.875 -16.406 -27.625 1 94.94 35 GLN B C 1
ATOM 2346 O O . GLN B 1 35 ? -12.438 -16.984 -28.562 1 94.94 35 GLN B O 1
ATOM 2351 N N . ALA B 1 36 ? -10.891 -16.828 -27.016 1 94.38 36 ALA B N 1
ATOM 2352 C CA . ALA B 1 36 ? -10.219 -18.047 -27.469 1 94.38 36 ALA B CA 1
ATOM 2353 C C . ALA B 1 36 ? -11.031 -19.281 -27.109 1 94.38 36 ALA B C 1
ATOM 2355 O O . ALA B 1 36 ? -10.969 -20.297 -27.812 1 94.38 36 ALA B O 1
ATOM 2356 N N . PHE B 1 37 ? -11.805 -19.172 -26.031 1 95.69 37 PHE B N 1
ATOM 2357 C CA . PHE B 1 37 ? -12.508 -20.359 -25.531 1 95.69 37 PHE B CA 1
ATOM 2358 C C . PHE B 1 37 ? -13.969 -20.031 -25.25 1 95.69 37 PHE B C 1
ATOM 2360 O O . PHE B 1 37 ? -14.367 -19.875 -24.094 1 95.69 37 PHE B O 1
ATOM 2367 N N . PRO B 1 38 ? -14.773 -20.062 -26.203 1 94.31 38 PRO B N 1
ATOM 2368 C CA . PRO B 1 38 ? -16.188 -19.703 -26.031 1 94.31 38 PRO B CA 1
ATOM 2369 C C . PRO B 1 38 ? -16.938 -20.672 -25.141 1 94.31 38 PRO B C 1
ATOM 2371 O O . PRO B 1 38 ? -18 -20.328 -24.609 1 94.31 38 PRO B O 1
ATOM 2374 N N . GLU B 1 39 ? -16.422 -21.812 -25.031 1 95.69 39 GLU B N 1
ATOM 2375 C CA . GLU B 1 39 ? -17.078 -22.812 -24.188 1 95.69 39 GLU B CA 1
ATOM 2376 C C . GLU B 1 39 ? -16.859 -22.531 -22.703 1 95.69 39 GLU B C 1
ATOM 2378 O O . GLU B 1 39 ? -17.516 -23.125 -21.844 1 95.69 39 GLU B O 1
ATOM 2383 N N . LEU B 1 40 ? -16.031 -21.562 -22.375 1 96.19 40 LEU B N 1
ATOM 2384 C CA . LEU B 1 40 ? -15.734 -21.188 -21 1 96.19 40 LEU B CA 1
ATOM 2385 C C . LEU B 1 40 ? -16.484 -19.922 -20.625 1 96.19 40 LEU B C 1
ATOM 2387 O O . LEU B 1 40 ? -16.656 -19.016 -21.453 1 96.19 40 LEU B O 1
ATOM 2391 N N . GLU B 1 41 ? -16.984 -19.953 -19.406 1 95.81 41 GLU B N 1
ATOM 2392 C CA . GLU B 1 41 ? -17.406 -18.719 -18.766 1 95.81 41 GLU B CA 1
ATOM 2393 C C . GLU B 1 41 ? -16.266 -18.062 -18 1 95.81 41 GLU B C 1
ATOM 2395 O O . GLU B 1 41 ? -15.711 -18.656 -17.078 1 95.81 41 GLU B O 1
ATOM 2400 N N . VAL B 1 42 ? -15.906 -16.906 -18.406 1 95.5 42 VAL B N 1
ATOM 2401 C CA . VAL B 1 42 ? -14.797 -16.188 -17.797 1 95.5 42 VAL B CA 1
ATOM 2402 C C . VAL B 1 42 ? -15.328 -14.945 -17.078 1 95.5 42 VAL B C 1
ATOM 2404 O O . VAL B 1 42 ? -15.961 -14.086 -17.688 1 95.5 42 VAL B O 1
ATOM 2407 N N . VAL B 1 43 ? -15.055 -14.93 -15.742 1 92.06 43 VAL B N 1
ATOM 2408 C CA . VAL B 1 43 ? -15.586 -13.844 -14.922 1 92.06 43 VAL B CA 1
ATOM 2409 C C . VAL B 1 43 ? -14.445 -13.125 -14.203 1 92.06 43 VAL B C 1
ATOM 2411 O O . VAL B 1 43 ? -13.602 -13.766 -13.57 1 92.06 43 VAL B O 1
ATOM 2414 N N . ARG B 1 44 ? -14.391 -11.859 -14.297 1 89.56 44 ARG B N 1
ATOM 2415 C CA . ARG B 1 44 ? -13.445 -11.062 -13.531 1 89.56 44 ARG B CA 1
ATOM 2416 C C . ARG B 1 44 ? -13.938 -10.852 -12.102 1 89.56 44 ARG B C 1
ATOM 2418 O O . ARG B 1 44 ? -15.125 -10.602 -11.883 1 89.56 44 ARG B O 1
ATOM 2425 N N . SER B 1 45 ? -12.945 -10.922 -11.289 1 86.62 45 SER B N 1
ATOM 2426 C CA . SER B 1 45 ? -13.289 -10.734 -9.883 1 86.62 45 SER B CA 1
ATOM 2427 C C . SER B 1 45 ? -13.352 -9.25 -9.523 1 86.62 45 SER B C 1
ATOM 2429 O O . SER B 1 45 ? -12.883 -8.398 -10.281 1 86.62 45 SER B O 1
ATOM 2431 N N . GLY B 1 46 ? -14.008 -8.867 -8.453 1 75.88 46 GLY B N 1
ATOM 2432 C CA . GLY B 1 46 ? -14.109 -7.496 -7.977 1 75.88 46 GLY B CA 1
ATOM 2433 C C . GLY B 1 46 ? -12.82 -6.977 -7.375 1 75.88 46 GLY B C 1
ATOM 2434 O O . GLY B 1 46 ? -11.82 -7.703 -7.309 1 75.88 46 GLY B O 1
ATOM 2435 N N . LYS B 1 47 ? -12.734 -5.75 -7.031 1 73.06 47 LYS B N 1
ATOM 2436 C CA . LYS B 1 47 ? -11.578 -5.094 -6.43 1 73.06 47 LYS B CA 1
ATOM 2437 C C . LYS B 1 47 ? -11.156 -5.793 -5.137 1 73.06 47 LYS B C 1
ATOM 2439 O O . LYS B 1 47 ? -12.008 -6.203 -4.344 1 73.06 47 LYS B O 1
ATOM 2444 N N . LEU B 1 48 ? -9.883 -6.031 -4.941 1 74.12 48 LEU B N 1
ATOM 2445 C CA . LEU B 1 48 ? -9.273 -6.543 -3.721 1 74.12 48 LEU B CA 1
ATOM 2446 C C . LEU B 1 48 ? -9.695 -7.988 -3.465 1 74.12 48 LEU B C 1
ATOM 2448 O O . LEU B 1 48 ? -9.766 -8.422 -2.312 1 74.12 48 LEU B O 1
ATOM 2452 N N . THR B 1 49 ? -10.078 -8.664 -4.535 1 84.44 49 THR B N 1
ATOM 2453 C CA . THR B 1 49 ? -10.461 -10.062 -4.387 1 84.44 49 THR B CA 1
ATOM 2454 C C . THR B 1 49 ? -9.508 -10.969 -5.164 1 84.44 49 THR B C 1
ATOM 2456 O O . THR B 1 49 ? -9 -10.586 -6.219 1 84.44 49 THR B O 1
ATOM 2459 N N . THR B 1 50 ? -9.242 -12 -4.637 1 88.5 50 THR B N 1
ATOM 2460 C CA . THR B 1 50 ? -8.445 -13.055 -5.242 1 88.5 50 THR B CA 1
ATOM 2461 C C . THR B 1 50 ? -9.234 -14.359 -5.32 1 88.5 50 THR B C 1
ATOM 2463 O O . THR B 1 50 ? -9.891 -14.75 -4.352 1 88.5 50 THR B O 1
ATOM 2466 N N . PRO B 1 51 ? -9.172 -15.125 -6.461 1 94 51 PRO B N 1
ATOM 2467 C CA . PRO B 1 51 ? -8.359 -14.852 -7.648 1 94 51 PRO B CA 1
ATOM 2468 C C . PRO B 1 51 ? -8.953 -13.758 -8.531 1 94 51 PRO B C 1
ATOM 2470 O O . PRO B 1 51 ? -10.133 -13.422 -8.398 1 94 51 PRO B O 1
ATOM 2473 N N . ASP B 1 52 ? -8.172 -13.242 -9.469 1 93.25 52 ASP B N 1
ATOM 2474 C CA . ASP B 1 52 ? -8.555 -12.141 -10.344 1 93.25 52 ASP B CA 1
ATOM 2475 C C . ASP B 1 52 ? -9.578 -12.602 -11.383 1 93.25 52 ASP B C 1
ATOM 2477 O O . ASP B 1 52 ? -10.414 -11.805 -11.828 1 93.25 52 ASP B O 1
ATOM 2481 N N . ILE B 1 53 ? -9.484 -13.836 -11.805 1 94.75 53 ILE B N 1
ATOM 2482 C CA . ILE B 1 53 ? -10.352 -14.391 -12.836 1 94.75 53 ILE B CA 1
ATOM 2483 C C . ILE B 1 53 ? -10.906 -15.734 -12.359 1 94.75 53 ILE B C 1
ATOM 2485 O O . ILE B 1 53 ? -10.18 -16.547 -11.797 1 94.75 53 ILE B O 1
ATOM 2489 N N . ILE B 1 54 ? -12.156 -15.922 -12.516 1 96.31 54 ILE B N 1
ATOM 2490 C CA . ILE B 1 54 ? -12.812 -17.203 -12.305 1 96.31 54 ILE B CA 1
ATOM 2491 C C . ILE B 1 54 ? -13.266 -17.797 -13.641 1 96.31 54 ILE B C 1
ATOM 2493 O O . ILE B 1 54 ? -13.867 -17.094 -14.461 1 96.31 54 ILE B O 1
ATOM 2497 N N . ILE B 1 55 ? -12.961 -19 -13.891 1 97.12 55 ILE B N 1
ATOM 2498 C CA . ILE B 1 55 ? -13.312 -19.688 -15.125 1 97.12 55 ILE B CA 1
ATOM 2499 C C . ILE B 1 55 ? -14.211 -20.891 -14.82 1 97.12 55 ILE B C 1
ATOM 2501 O O . ILE B 1 55 ? -13.883 -21.703 -13.961 1 97.12 55 ILE B O 1
ATOM 2505 N N . ARG B 1 56 ? -15.266 -20.953 -15.469 1 96.81 56 ARG B N 1
ATOM 2506 C CA . ARG B 1 56 ? -16.156 -22.094 -15.359 1 96.81 56 ARG B CA 1
ATOM 2507 C C . ARG B 1 56 ? -16.344 -22.781 -16.719 1 96.81 56 ARG B C 1
ATOM 2509 O O . ARG B 1 56 ? -16.672 -22.109 -17.703 1 96.81 56 ARG B O 1
ATOM 2516 N N . ASP B 1 57 ? -16.078 -24.047 -16.812 1 96.69 57 ASP B N 1
ATOM 2517 C CA . ASP B 1 57 ? -16.422 -24.828 -18 1 96.69 57 ASP B CA 1
ATOM 2518 C C . ASP B 1 57 ? -17.938 -25.016 -18.109 1 96.69 57 ASP B C 1
ATOM 2520 O O . ASP B 1 57 ? -18.547 -25.672 -17.25 1 96.69 57 ASP B O 1
ATOM 2524 N N . LYS B 1 58 ? -18.469 -24.531 -19.141 1 94.31 58 LYS B N 1
ATOM 2525 C CA . LYS B 1 58 ? -19.922 -24.562 -19.297 1 94.31 58 LYS B CA 1
ATOM 2526 C C . LYS B 1 58 ? -20.438 -26 -19.391 1 94.31 58 LYS B C 1
ATOM 2528 O O . LYS B 1 58 ? -21.562 -26.281 -18.984 1 94.31 58 LYS B O 1
ATOM 2533 N N . ARG B 1 59 ? -19.703 -26.797 -19.891 1 95.62 59 ARG B N 1
ATOM 2534 C CA . ARG B 1 59 ? -20.125 -28.172 -20.141 1 95.62 59 ARG B CA 1
ATOM 2535 C C . ARG B 1 59 ? -20.031 -29.016 -18.875 1 95.62 59 ARG B C 1
ATOM 2537 O O . ARG B 1 59 ? -20.984 -29.703 -18.5 1 95.62 59 ARG B O 1
ATOM 2544 N N . THR B 1 60 ? -18.969 -28.938 -18.094 1 95.06 60 THR B N 1
ATOM 2545 C CA . THR B 1 60 ? -18.719 -29.828 -16.969 1 95.06 60 THR B CA 1
ATOM 2546 C C . THR B 1 60 ? -19.078 -29.141 -15.648 1 95.06 60 THR B C 1
ATOM 2548 O O . THR B 1 60 ? -19.266 -29.812 -14.633 1 95.06 60 THR B O 1
ATOM 2551 N N . GLY B 1 61 ? -19 -27.859 -15.633 1 94.38 61 GLY B N 1
ATOM 2552 C CA . GLY B 1 61 ? -19.266 -27.109 -14.406 1 94.38 61 GLY B CA 1
ATOM 2553 C C . GLY B 1 61 ? -18.031 -26.922 -13.539 1 94.38 61 GLY B C 1
ATOM 2554 O O . GLY B 1 61 ? -18.109 -26.266 -12.492 1 94.38 61 GLY B O 1
ATOM 2555 N N . ILE B 1 62 ? -16.938 -27.453 -14.016 1 95.38 62 ILE B N 1
ATOM 2556 C CA . ILE B 1 62 ? -15.695 -27.312 -13.258 1 95.38 62 ILE B CA 1
ATOM 2557 C C . ILE B 1 62 ? -15.297 -25.844 -13.195 1 95.38 62 ILE B C 1
ATOM 2559 O O . ILE B 1 62 ? -15.367 -25.125 -14.195 1 95.38 62 ILE B O 1
ATOM 2563 N N . ILE B 1 63 ? -14.898 -25.406 -11.969 1 97.12 63 ILE B N 1
ATOM 2564 C CA . ILE B 1 63 ? -14.531 -24.016 -11.742 1 97.12 63 ILE B CA 1
ATOM 2565 C C . ILE B 1 63 ? -13.062 -23.938 -11.312 1 97.12 63 ILE B C 1
ATOM 2567 O O . ILE B 1 63 ? -12.617 -24.703 -10.461 1 97.12 63 ILE B O 1
ATOM 2571 N N . VAL B 1 64 ? -12.336 -23.031 -11.938 1 97.62 64 VAL B N 1
ATOM 2572 C CA . VAL B 1 64 ? -10.938 -22.812 -11.602 1 97.62 64 VAL B CA 1
ATOM 2573 C C . VAL B 1 64 ? -10.688 -21.312 -11.445 1 97.62 64 VAL B C 1
ATOM 2575 O O . VAL B 1 64 ? -11.305 -20.484 -12.125 1 97.62 64 VAL B O 1
ATOM 2578 N N . GLY B 1 65 ? -9.844 -20.953 -10.469 1 97.44 65 GLY B N 1
ATOM 2579 C CA . GLY B 1 65 ? -9.398 -19.578 -10.312 1 97.44 65 GLY B CA 1
ATOM 2580 C C . GLY B 1 65 ? -8.039 -19.312 -10.938 1 97.44 65 GLY B C 1
ATOM 2581 O O . GLY B 1 65 ? -7.176 -20.203 -10.945 1 97.44 65 GLY B O 1
ATOM 2582 N N . VAL B 1 66 ? -7.844 -18.078 -11.453 1 97.19 66 VAL B N 1
ATOM 2583 C CA . VAL B 1 66 ? -6.555 -17.656 -11.977 1 97.19 66 VAL B CA 1
ATOM 2584 C C . VAL B 1 66 ? -6.176 -16.297 -11.375 1 97.19 66 VAL B C 1
ATOM 2586 O O . VAL B 1 66 ? -6.891 -15.312 -11.547 1 97.19 66 VAL B O 1
ATOM 2589 N N . GLU B 1 67 ? -5.176 -16.281 -10.617 1 96.19 67 GLU B N 1
ATOM 2590 C CA . GLU B 1 67 ? -4.586 -15.039 -10.141 1 96.19 67 GLU B CA 1
ATOM 2591 C C . GLU B 1 67 ? -3.514 -14.531 -11.102 1 96.19 67 GLU B C 1
ATOM 2593 O O . GLU B 1 67 ? -2.631 -15.289 -11.516 1 96.19 67 GLU B O 1
ATOM 2598 N N . VAL B 1 68 ? -3.57 -13.289 -11.469 1 95.25 68 VAL B N 1
ATOM 2599 C CA . VAL B 1 68 ? -2.658 -12.734 -12.461 1 95.25 68 VAL B CA 1
ATOM 2600 C C . VAL B 1 68 ? -1.608 -11.867 -11.773 1 95.25 68 VAL B C 1
ATOM 2602 O O . VAL B 1 68 ? -1.947 -10.992 -10.977 1 95.25 68 VAL B O 1
ATOM 2605 N N . LYS B 1 69 ? -0.396 -12.195 -12.016 1 94.75 69 LYS B N 1
ATOM 2606 C CA . LYS B 1 69 ? 0.742 -11.398 -11.562 1 94.75 69 LYS B CA 1
ATOM 2607 C C . LYS B 1 69 ? 1.642 -11.016 -12.734 1 94.75 69 LYS B C 1
ATOM 2609 O O . LYS B 1 69 ? 1.975 -11.859 -13.57 1 94.75 69 LYS B O 1
ATOM 2614 N N . LYS B 1 70 ? 2.041 -9.734 -12.805 1 94.25 70 LYS B N 1
ATOM 2615 C CA . LYS B 1 70 ? 2.906 -9.32 -13.906 1 94.25 70 LYS B CA 1
ATOM 2616 C C . LYS B 1 70 ? 4.012 -8.391 -13.414 1 94.25 70 LYS B C 1
ATOM 2618 O O . LYS B 1 70 ? 3.848 -7.699 -12.406 1 94.25 70 LYS B O 1
ATOM 2623 N N . LEU B 1 71 ? 5.109 -8.461 -14.016 1 95.31 71 LEU B N 1
ATOM 2624 C CA . LEU B 1 71 ? 6.23 -7.543 -13.859 1 95.31 71 LEU B CA 1
ATOM 2625 C C . LEU B 1 71 ? 6.684 -7 -15.211 1 95.31 71 LEU B C 1
ATOM 2627 O O . LEU B 1 71 ? 6.332 -7.555 -16.25 1 95.31 71 LEU B O 1
ATOM 2631 N N . ILE B 1 72 ? 7.324 -5.93 -15.125 1 93.19 72 ILE B N 1
ATOM 2632 C CA . ILE B 1 72 ? 7.906 -5.34 -16.328 1 93.19 72 ILE B CA 1
ATOM 2633 C C . ILE B 1 72 ? 9.422 -5.523 -16.312 1 93.19 72 ILE B C 1
ATOM 2635 O O . ILE B 1 72 ? 10.078 -5.23 -15.312 1 93.19 72 ILE B O 1
ATOM 2639 N N . GLN B 1 73 ? 9.867 -5.902 -17.359 1 94.44 73 GLN B N 1
ATOM 2640 C CA . GLN B 1 73 ? 11.297 -6.16 -17.5 1 94.44 73 GLN B CA 1
ATOM 2641 C C . GLN B 1 73 ? 12.102 -4.867 -17.406 1 94.44 73 GLN B C 1
ATOM 2643 O O . GLN B 1 73 ? 11.688 -3.834 -17.938 1 94.44 73 GLN B O 1
ATOM 2648 N N . LYS B 1 74 ? 13.273 -4.973 -16.812 1 94.38 74 LYS B N 1
ATOM 2649 C CA . LYS B 1 74 ? 14.266 -3.9 -16.859 1 94.38 74 LYS B CA 1
ATOM 2650 C C . LYS B 1 74 ? 14.984 -3.867 -18.203 1 94.38 74 LYS B C 1
ATOM 2652 O O . LYS B 1 74 ? 14.93 -4.836 -18.969 1 94.38 74 LYS B O 1
ATOM 2657 N N . PRO B 1 75 ? 15.641 -2.787 -18.469 1 93.44 75 PRO B N 1
ATOM 2658 C CA . PRO B 1 75 ? 16.359 -2.693 -19.75 1 93.44 75 PRO B CA 1
ATOM 2659 C C . PRO B 1 75 ? 17.375 -3.816 -19.938 1 93.44 75 PRO B C 1
ATOM 2661 O O . PRO B 1 75 ? 17.609 -4.25 -21.062 1 93.44 75 PRO B O 1
ATOM 2664 N N . ASN B 1 76 ? 17.891 -4.316 -18.875 1 94.69 76 ASN B N 1
ATOM 2665 C CA . ASN B 1 76 ? 18.922 -5.34 -18.969 1 94.69 76 ASN B CA 1
ATOM 2666 C C . ASN B 1 76 ? 18.312 -6.738 -19.078 1 94.69 76 ASN B C 1
ATOM 2668 O O . ASN B 1 76 ? 19.047 -7.734 -19.031 1 94.69 76 ASN B O 1
ATOM 2672 N N . GLY B 1 77 ? 17 -6.809 -19.109 1 93.31 77 GLY B N 1
ATOM 2673 C CA . GLY B 1 77 ? 16.328 -8.086 -19.328 1 93.31 77 GLY B CA 1
ATOM 2674 C C . GLY B 1 77 ? 15.867 -8.734 -18.031 1 93.31 77 GLY B C 1
ATOM 2675 O O . GLY B 1 77 ? 15.086 -9.688 -18.047 1 93.31 77 GLY B O 1
ATOM 2676 N N . ALA B 1 78 ? 16.281 -8.203 -16.953 1 96 78 ALA B N 1
ATOM 2677 C CA . ALA B 1 78 ? 15.93 -8.758 -15.641 1 96 78 ALA B CA 1
ATOM 2678 C C . ALA B 1 78 ? 14.531 -8.32 -15.227 1 96 78 ALA B C 1
ATOM 2680 O O . ALA B 1 78 ? 13.992 -7.344 -15.75 1 96 78 ALA B O 1
ATOM 2681 N N . ASP B 1 79 ? 13.938 -9.203 -14.367 1 95.31 79 ASP B N 1
ATOM 2682 C CA . ASP B 1 79 ? 12.664 -8.789 -13.773 1 95.31 79 ASP B CA 1
ATOM 2683 C C . ASP B 1 79 ? 12.852 -7.586 -12.852 1 95.31 79 ASP B C 1
ATOM 2685 O O . ASP B 1 79 ? 13.984 -7.254 -12.484 1 95.31 79 ASP B O 1
ATOM 2689 N N . SER B 1 80 ? 11.82 -6.957 -12.398 1 93.38 80 SER B N 1
ATOM 2690 C CA . SER B 1 80 ? 11.898 -5.699 -11.664 1 93.38 80 SER B CA 1
ATOM 2691 C C . SER B 1 80 ? 11.867 -5.941 -10.156 1 93.38 80 SER B C 1
ATOM 2693 O O . SER B 1 80 ? 11.984 -5 -9.367 1 93.38 80 SER B O 1
ATOM 2695 N N . ARG B 1 81 ? 11.758 -7.148 -9.578 1 93.06 81 ARG B N 1
ATOM 2696 C CA . ARG B 1 81 ? 11.539 -7.355 -8.148 1 93.06 81 ARG B CA 1
ATOM 2697 C C . ARG B 1 81 ? 12.617 -8.25 -7.547 1 93.06 81 ARG B C 1
ATOM 2699 O O . ARG B 1 81 ? 12.844 -8.227 -6.336 1 93.06 81 ARG B O 1
ATOM 2706 N N . GLY B 1 82 ? 13.18 -9.156 -8.328 1 94.31 82 GLY B N 1
ATOM 2707 C CA . GLY B 1 82 ? 14.227 -10.016 -7.797 1 94.31 82 GLY B CA 1
ATOM 2708 C C . GLY B 1 82 ? 13.688 -11.281 -7.156 1 94.31 82 GLY B C 1
ATOM 2709 O O . GLY B 1 82 ? 12.883 -12 -7.762 1 94.31 82 GLY B O 1
ATOM 2710 N N . LEU B 1 83 ? 14.07 -11.633 -5.906 1 96.25 83 LEU B N 1
ATOM 2711 C CA . LEU B 1 83 ? 13.891 -12.945 -5.301 1 96.25 83 LEU B CA 1
ATOM 2712 C C . LEU B 1 83 ? 12.422 -13.211 -4.992 1 96.25 83 LEU B C 1
ATOM 2714 O O . LEU B 1 83 ? 11.969 -14.359 -5.062 1 96.25 83 LEU B O 1
ATOM 2718 N N . THR B 1 84 ? 11.742 -12.195 -4.586 1 97.25 84 THR B N 1
ATOM 2719 C CA . THR B 1 84 ? 10.383 -12.422 -4.098 1 97.25 84 THR B CA 1
ATOM 2720 C C . THR B 1 84 ? 9.414 -11.43 -4.73 1 97.25 84 THR B C 1
ATOM 2722 O O . THR B 1 84 ? 9.828 -10.477 -5.395 1 97.25 84 THR B O 1
ATOM 2725 N N . MET B 1 85 ? 8.211 -11.719 -4.629 1 96.25 85 MET B N 1
ATOM 2726 C CA . MET B 1 85 ? 7.137 -10.82 -5.043 1 96.25 85 MET B CA 1
ATOM 2727 C C . MET B 1 85 ? 6.07 -10.719 -3.961 1 96.25 85 MET B C 1
ATOM 2729 O O . MET B 1 85 ? 5.965 -11.594 -3.102 1 96.25 85 MET B O 1
ATOM 2733 N N . ASP B 1 86 ? 5.328 -9.672 -4.016 1 93.56 86 ASP B N 1
ATOM 2734 C CA . ASP B 1 86 ? 4.328 -9.375 -2.996 1 93.56 86 ASP B CA 1
ATOM 2735 C C . ASP B 1 86 ? 3.016 -10.102 -3.287 1 93.56 86 ASP B C 1
ATOM 2737 O O . ASP B 1 86 ? 2.566 -10.141 -4.434 1 93.56 86 ASP B O 1
ATOM 2741 N N . TYR B 1 87 ? 2.475 -10.648 -2.24 1 92.94 87 TYR B N 1
ATOM 2742 C CA . TYR B 1 87 ? 1.131 -11.211 -2.229 1 92.94 87 TYR B CA 1
ATOM 2743 C C . TYR B 1 87 ? 0.281 -10.578 -1.134 1 92.94 87 TYR B C 1
ATOM 2745 O O . TYR B 1 87 ? -0.099 -11.25 -0.17 1 92.94 87 TYR B O 1
ATOM 2753 N N . ASN B 1 88 ? -0.056 -9.375 -1.302 1 77.69 88 ASN B N 1
ATOM 2754 C CA . ASN B 1 88 ? -0.6 -8.578 -0.212 1 77.69 88 ASN B CA 1
ATOM 2755 C C . ASN B 1 88 ? -2.105 -8.781 -0.06 1 77.69 88 ASN B C 1
ATOM 2757 O O . ASN B 1 88 ? -2.643 -8.672 1.043 1 77.69 88 ASN B O 1
ATOM 2761 N N . SER B 1 89 ? -2.828 -9.016 -1.076 1 74.31 89 SER B N 1
ATOM 2762 C CA . SER B 1 89 ? -4.273 -9.18 -0.967 1 74.31 89 SER B CA 1
ATOM 2763 C C . SER B 1 89 ? -4.633 -10.547 -0.402 1 74.31 89 SER B C 1
ATOM 2765 O O . SER B 1 89 ? -5.652 -10.695 0.276 1 74.31 89 SER B O 1
ATOM 2767 N N . CYS B 1 90 ? -3.783 -11.438 -0.727 1 86.94 90 CYS B N 1
ATOM 2768 C CA . CYS B 1 90 ? -4.066 -12.812 -0.336 1 86.94 90 CYS B CA 1
ATOM 2769 C C . CYS B 1 90 ? -2.816 -13.68 -0.438 1 86.94 90 CYS B C 1
ATOM 2771 O O . CYS B 1 90 ? -2.049 -13.555 -1.395 1 86.94 90 CYS B O 1
ATOM 2773 N N . LEU B 1 91 ? -2.711 -14.508 0.627 1 93.94 91 LEU B N 1
ATOM 2774 C CA . LEU B 1 91 ? -1.643 -15.492 0.549 1 93.94 91 LEU B CA 1
ATOM 2775 C C . LEU B 1 91 ? -1.833 -16.406 -0.659 1 93.94 91 LEU B C 1
ATOM 2777 O O . LEU B 1 91 ? -2.949 -16.844 -0.937 1 93.94 91 LEU B O 1
ATOM 2781 N N . PRO B 1 92 ? -0.755 -16.672 -1.357 1 96.81 92 PRO B N 1
ATOM 2782 C CA . PRO B 1 92 ? -0.916 -17.578 -2.484 1 96.81 92 PRO B CA 1
ATOM 2783 C C . PRO B 1 92 ? -1.259 -19 -2.043 1 96.81 92 PRO B C 1
ATOM 2785 O O . PRO B 1 92 ? -0.85 -19.438 -0.961 1 96.81 92 PRO B O 1
ATOM 2788 N N . CYS B 1 93 ? -2.008 -19.672 -2.889 1 98.25 93 CYS B N 1
ATOM 2789 C CA . CYS B 1 93 ? -2.379 -21.047 -2.604 1 98.25 93 CYS B CA 1
ATOM 2790 C C . CYS B 1 93 ? -2.945 -21.734 -3.842 1 98.25 93 CYS B C 1
ATOM 2792 O O . CYS B 1 93 ? -3.484 -21.062 -4.73 1 98.25 93 CYS B O 1
ATOM 2794 N N . GLY B 1 94 ? -2.834 -23 -3.846 1 98.38 94 GLY B N 1
ATOM 2795 C CA . GLY B 1 94 ? -3.41 -23.781 -4.934 1 98.38 94 GLY B CA 1
ATOM 2796 C C . GLY B 1 94 ? -4.91 -23.969 -4.805 1 98.38 94 GLY B C 1
ATOM 2797 O O . GLY B 1 94 ? -5.555 -24.5 -5.707 1 98.38 94 GLY B O 1
ATOM 2798 N N . THR B 1 95 ? -5.438 -23.547 -3.707 1 98 95 THR B N 1
ATOM 2799 C CA . THR B 1 95 ? -6.871 -23.562 -3.451 1 98 95 THR B CA 1
ATOM 2800 C C . THR B 1 95 ? -7.363 -22.172 -3.033 1 98 95 THR B C 1
ATOM 2802 O O . THR B 1 95 ? -6.672 -21.469 -2.305 1 98 95 THR B O 1
ATOM 2805 N N . ALA B 1 96 ? -8.484 -21.797 -3.553 1 96.38 96 ALA B N 1
ATOM 2806 C CA . ALA B 1 96 ? -9.078 -20.5 -3.207 1 96.38 96 ALA B CA 1
ATOM 2807 C C . ALA B 1 96 ? -10.555 -20.656 -2.848 1 96.38 96 ALA B C 1
ATOM 2809 O O . ALA B 1 96 ? -11.156 -21.703 -3.109 1 96.38 96 ALA B O 1
ATOM 2810 N N . LEU B 1 97 ? -11.094 -19.656 -2.227 1 94.56 97 LEU B N 1
ATOM 2811 C CA . LEU B 1 97 ? -12.5 -19.625 -1.846 1 94.56 97 LEU B CA 1
ATOM 2812 C C . LEU B 1 97 ? -13.273 -18.656 -2.746 1 94.56 97 LEU B C 1
ATOM 2814 O O . LEU B 1 97 ? -12.812 -17.562 -3.029 1 94.56 97 LEU B O 1
ATOM 2818 N N . ILE B 1 98 ? -14.422 -19.125 -3.158 1 94.5 98 ILE B N 1
ATOM 2819 C CA . ILE B 1 98 ? -15.352 -18.234 -3.848 1 94.5 98 ILE B CA 1
ATOM 2820 C C . ILE B 1 98 ? -16.75 -18.406 -3.271 1 94.5 98 ILE B C 1
ATOM 2822 O O . ILE B 1 98 ? -17.047 -19.406 -2.629 1 94.5 98 ILE B O 1
ATOM 2826 N N . LYS B 1 99 ? -17.531 -17.422 -3.506 1 93 99 LYS B N 1
ATOM 2827 C CA . LYS B 1 99 ? -18.938 -17.5 -3.139 1 93 99 LYS B CA 1
ATOM 2828 C C . LYS B 1 99 ? -19.797 -17.859 -4.344 1 93 99 LYS B C 1
ATOM 2830 O O . LYS B 1 99 ? -19.703 -17.219 -5.395 1 93 99 LYS B O 1
ATOM 2835 N N . MET B 1 100 ? -20.594 -18.859 -4.219 1 91.31 100 MET B N 1
ATOM 2836 C CA . MET B 1 100 ? -21.578 -19.281 -5.215 1 91.31 100 MET B CA 1
ATOM 2837 C C . MET B 1 100 ? -22.969 -19.359 -4.602 1 91.31 100 MET B C 1
ATOM 2839 O O . MET B 1 100 ? -23.266 -20.297 -3.859 1 91.31 100 MET B O 1
ATOM 2843 N N . GLY B 1 101 ? -23.797 -18.359 -4.988 1 86.25 101 GLY B N 1
ATOM 2844 C CA . GLY B 1 101 ? -25.047 -18.25 -4.258 1 86.25 101 GLY B CA 1
ATOM 2845 C C . GLY B 1 101 ? -24.859 -18.031 -2.771 1 86.25 101 GLY B C 1
ATOM 2846 O O . GLY B 1 101 ? -24.203 -17.062 -2.367 1 86.25 101 GLY B O 1
ATOM 2847 N N . ASN B 1 102 ? -25.359 -18.922 -1.984 1 87.88 102 ASN B N 1
ATOM 2848 C CA . ASN B 1 102 ? -25.25 -18.812 -0.535 1 87.88 102 ASN B CA 1
ATOM 2849 C C . ASN B 1 102 ? -24.172 -19.734 0.023 1 87.88 102 ASN B C 1
ATOM 2851 O O . ASN B 1 102 ? -24 -19.828 1.239 1 87.88 102 ASN B O 1
ATOM 2855 N N . ALA B 1 103 ? -23.422 -20.281 -0.917 1 92.12 103 ALA B N 1
ATOM 2856 C CA . ALA B 1 103 ? -22.422 -21.25 -0.468 1 92.12 103 ALA B CA 1
ATOM 2857 C C . ALA B 1 103 ? -21 -20.75 -0.748 1 92.12 103 ALA B C 1
ATOM 2859 O O . ALA B 1 103 ? -20.781 -20 -1.692 1 92.12 103 ALA B O 1
ATOM 2860 N N . ILE B 1 104 ? -20.125 -21.141 0.142 1 93.19 104 ILE B N 1
ATOM 2861 C CA . ILE B 1 104 ? -18.703 -20.953 -0.087 1 93.19 104 ILE B CA 1
ATOM 2862 C C . ILE B 1 104 ? -18.094 -22.234 -0.629 1 93.19 104 ILE B C 1
ATOM 2864 O O . ILE B 1 104 ? -18.281 -23.312 -0.058 1 93.19 104 ILE B O 1
ATOM 2868 N N . VAL B 1 105 ? -17.359 -22.094 -1.74 1 94.62 105 VAL B N 1
ATOM 2869 C CA . VAL B 1 105 ? -16.812 -23.266 -2.404 1 94.62 105 VAL B CA 1
ATOM 2870 C C . VAL B 1 105 ? -15.297 -23.125 -2.551 1 94.62 105 VAL B C 1
ATOM 2872 O O . VAL B 1 105 ? -14.805 -22.031 -2.846 1 94.62 105 VAL B O 1
ATOM 2875 N N . ASP B 1 106 ? -14.609 -24.266 -2.312 1 96.5 106 ASP B N 1
ATOM 2876 C CA . ASP B 1 106 ? -13.18 -24.344 -2.604 1 96.5 106 ASP B CA 1
ATOM 2877 C C . ASP B 1 106 ? -12.938 -24.703 -4.07 1 96.5 106 ASP B C 1
ATOM 2879 O O . ASP B 1 106 ? -13.531 -25.641 -4.594 1 96.5 106 ASP B O 1
ATOM 2883 N N . ILE B 1 107 ? -12.109 -23.938 -4.676 1 97.44 107 ILE B N 1
ATOM 2884 C CA . ILE B 1 107 ? -11.789 -24.219 -6.07 1 97.44 107 ILE B CA 1
ATOM 2885 C C . ILE B 1 107 ? -10.273 -24.266 -6.254 1 97.44 107 ILE B C 1
ATOM 2887 O O . ILE B 1 107 ? -9.531 -23.625 -5.504 1 97.44 107 ILE B O 1
ATOM 2891 N N . PRO B 1 108 ? -9.797 -25.031 -7.262 1 98.06 108 PRO B N 1
ATOM 2892 C CA . PRO B 1 108 ? -8.375 -24.938 -7.605 1 98.06 108 PRO B CA 1
ATOM 2893 C C . PRO B 1 108 ? -7.98 -23.547 -8.094 1 98.06 108 PRO B C 1
ATOM 2895 O O . PRO B 1 108 ? -8.789 -22.859 -8.703 1 98.06 108 PRO B O 1
ATOM 2898 N N . CYS B 1 109 ? -6.77 -23.172 -7.762 1 98.5 109 CYS B N 1
ATOM 2899 C CA . CYS B 1 109 ? -6.297 -21.844 -8.141 1 98.5 109 CYS B CA 1
ATOM 2900 C C . CYS B 1 109 ? -4.922 -21.922 -8.797 1 98.5 109 CYS B C 1
ATOM 2902 O O . CYS B 1 109 ? -4.008 -22.547 -8.258 1 98.5 109 CYS B O 1
ATOM 2904 N N . TYR B 1 110 ? -4.84 -21.297 -9.922 1 98.5 110 TYR B N 1
ATOM 2905 C CA . TYR B 1 110 ? -3.588 -21.172 -10.656 1 98.5 110 TYR B CA 1
ATOM 2906 C C . TYR B 1 110 ? -3.123 -19.719 -10.695 1 98.5 110 TYR B C 1
ATOM 2908 O O . TYR B 1 110 ? -3.926 -18.797 -10.523 1 98.5 110 TYR B O 1
ATOM 2916 N N . TYR B 1 111 ? -1.863 -19.547 -10.781 1 98.5 111 TYR B N 1
ATOM 2917 C CA . TYR B 1 111 ? -1.248 -18.234 -10.906 1 98.5 111 TYR B CA 1
ATOM 2918 C C . TYR B 1 111 ? -0.627 -18.047 -12.289 1 98.5 111 TYR B C 1
ATOM 2920 O O . TYR B 1 111 ? 0.16 -18.875 -12.742 1 98.5 111 TYR B O 1
ATOM 2928 N N . MET B 1 112 ? -1.077 -17.031 -12.875 1 98.12 112 MET B N 1
ATOM 2929 C CA . MET B 1 112 ? -0.478 -16.625 -14.141 1 98.12 112 MET B CA 1
ATOM 2930 C C . MET B 1 112 ? 0.568 -15.539 -13.93 1 98.12 112 MET B C 1
ATOM 2932 O O . MET B 1 112 ? 0.227 -14.398 -13.602 1 98.12 112 MET B O 1
ATOM 2936 N N . TYR B 1 113 ? 1.832 -15.891 -14.133 1 98.25 113 TYR B N 1
ATOM 2937 C CA . TYR B 1 113 ? 2.932 -14.938 -14.031 1 98.25 113 TYR B CA 1
ATOM 2938 C C . TYR B 1 113 ? 3.385 -14.477 -15.414 1 98.25 113 TYR B C 1
ATOM 2940 O O . TYR B 1 113 ? 3.695 -15.297 -16.281 1 98.25 113 TYR B O 1
ATOM 2948 N N . ALA B 1 114 ? 3.457 -13.195 -15.602 1 97.88 114 ALA B N 1
ATOM 2949 C CA . ALA B 1 114 ? 3.895 -12.664 -16.891 1 97.88 114 ALA B CA 1
ATOM 2950 C C . ALA B 1 114 ? 4.984 -11.609 -16.703 1 97.88 114 ALA B C 1
ATOM 2952 O O . ALA B 1 114 ? 4.867 -10.727 -15.859 1 97.88 114 ALA B O 1
ATOM 2953 N N . LEU B 1 115 ? 6.012 -11.773 -17.391 1 97.38 115 LEU B N 1
ATOM 2954 C CA . LEU B 1 115 ? 7.02 -10.727 -17.531 1 97.38 115 LEU B CA 1
ATOM 2955 C C . LEU B 1 115 ? 6.844 -9.992 -18.859 1 97.38 115 LEU B C 1
ATOM 2957 O O . LEU B 1 115 ? 6.973 -10.586 -19.938 1 97.38 115 LEU B O 1
ATOM 2961 N N . LEU B 1 116 ? 6.508 -8.773 -18.766 1 95.81 116 LEU B N 1
ATOM 2962 C CA . LEU B 1 116 ? 6.328 -7.957 -19.953 1 95.81 116 LEU B CA 1
ATOM 2963 C C . LEU B 1 116 ? 7.645 -7.305 -20.375 1 95.81 116 LEU B C 1
ATOM 2965 O O . LEU B 1 116 ? 8.523 -7.078 -19.531 1 95.81 116 LEU B O 1
ATOM 2969 N N . SER B 1 117 ? 7.66 -7.016 -21.688 1 94.69 117 SER B N 1
ATOM 2970 C CA . SER B 1 117 ? 8.812 -6.27 -22.188 1 94.69 117 SER B CA 1
ATOM 2971 C C . SER B 1 117 ? 8.883 -4.883 -21.547 1 94.69 117 SER B C 1
ATOM 2973 O O . SER B 1 117 ? 7.906 -4.41 -20.969 1 94.69 117 SER B O 1
ATOM 2975 N N . ASN B 1 118 ? 10.023 -4.289 -21.672 1 92.12 118 ASN B N 1
ATOM 2976 C CA . ASN B 1 118 ? 10.266 -2.994 -21.031 1 92.12 118 ASN B CA 1
ATOM 2977 C C . ASN B 1 118 ? 9.242 -1.954 -21.469 1 92.12 118 ASN B C 1
ATOM 2979 O O . ASN B 1 118 ? 8.836 -1.104 -20.688 1 92.12 118 ASN B O 1
ATOM 2983 N N . ASP B 1 119 ? 8.797 -2.051 -22.672 1 88.88 119 ASP B N 1
ATOM 2984 C CA . ASP B 1 119 ? 7.824 -1.097 -23.203 1 88.88 119 ASP B CA 1
ATOM 2985 C C . ASP B 1 119 ? 6.402 -1.646 -23.094 1 88.88 119 ASP B C 1
ATOM 2987 O O . ASP B 1 119 ? 5.465 -1.05 -23.625 1 88.88 119 ASP B O 1
ATOM 2991 N N . SER B 1 120 ? 6.227 -2.816 -22.516 1 90.06 120 SER B N 1
ATOM 2992 C CA . SER B 1 120 ? 4.945 -3.469 -22.266 1 90.06 120 SER B CA 1
ATOM 2993 C C . SER B 1 120 ? 4.227 -3.797 -23.578 1 90.06 120 SER B C 1
ATOM 2995 O O . SER B 1 120 ? 2.996 -3.797 -23.625 1 90.06 120 SER B O 1
ATOM 2997 N N . SER B 1 121 ? 4.992 -4.07 -24.594 1 92.38 121 SER B N 1
ATOM 2998 C CA . SER B 1 121 ? 4.387 -4.375 -25.891 1 92.38 121 SER B CA 1
ATOM 2999 C C . SER B 1 121 ? 4.355 -5.879 -26.141 1 92.38 121 SER B C 1
ATOM 3001 O O . SER B 1 121 ? 3.771 -6.336 -27.125 1 92.38 121 SER B O 1
ATOM 3003 N N . SER B 1 122 ? 4.953 -6.59 -25.281 1 95.69 122 SER B N 1
ATOM 3004 C CA . SER B 1 122 ? 4.973 -8.039 -25.469 1 95.69 122 SER B CA 1
ATOM 3005 C C . SER B 1 122 ? 5.113 -8.766 -24.125 1 95.69 122 SER B C 1
ATOM 3007 O O . SER B 1 122 ? 5.594 -8.188 -23.156 1 95.69 122 SER B O 1
ATOM 3009 N N . ILE B 1 123 ? 4.676 -10 -24.094 1 96.69 123 ILE B N 1
ATOM 3010 C CA . ILE B 1 123 ? 4.957 -10.922 -23 1 96.69 123 ILE B CA 1
ATOM 3011 C C . ILE B 1 123 ? 6.234 -11.703 -23.297 1 96.69 123 ILE B C 1
ATOM 3013 O O . ILE B 1 123 ? 6.312 -12.43 -24.281 1 96.69 123 ILE B O 1
ATOM 3017 N N . VAL B 1 124 ? 7.211 -11.555 -22.406 1 97 124 VAL B N 1
ATOM 3018 C CA . VAL B 1 124 ? 8.516 -12.18 -22.578 1 97 124 VAL B CA 1
ATOM 3019 C C . VAL B 1 124 ? 8.539 -13.547 -21.891 1 97 124 VAL B C 1
ATOM 3021 O O . VAL B 1 124 ? 9.109 -14.508 -22.422 1 97 124 VAL B O 1
ATOM 3024 N N . THR B 1 125 ? 7.992 -13.586 -20.781 1 97.56 125 THR B N 1
ATOM 3025 C CA . THR B 1 125 ? 7.859 -14.805 -19.984 1 97.56 125 THR B CA 1
ATOM 3026 C C . THR B 1 125 ? 6.406 -15.039 -19.594 1 97.56 125 THR B C 1
ATOM 3028 O O . THR B 1 125 ? 5.703 -14.102 -19.203 1 97.56 125 THR B O 1
ATOM 3031 N N . PHE B 1 126 ? 5.973 -16.281 -19.734 1 97.81 126 PHE B N 1
ATOM 3032 C CA . PHE B 1 126 ? 4.609 -16.656 -19.375 1 97.81 126 PHE B CA 1
ATOM 3033 C C . PHE B 1 126 ? 4.59 -17.984 -18.625 1 97.81 126 PHE B C 1
ATOM 3035 O O . PHE B 1 126 ? 4.984 -19.016 -19.188 1 97.81 126 PHE B O 1
ATOM 3042 N N . ILE B 1 127 ? 4.109 -17.906 -17.406 1 98.56 127 ILE B N 1
ATOM 3043 C CA . ILE B 1 127 ? 4.047 -19.094 -16.578 1 98.56 127 ILE B CA 1
ATOM 3044 C C . ILE B 1 127 ? 2.629 -19.281 -16.047 1 98.56 127 ILE B C 1
ATOM 3046 O O . ILE B 1 127 ? 2.082 -18.375 -15.406 1 98.56 127 ILE B O 1
ATOM 3050 N N . LEU B 1 128 ? 1.999 -20.328 -16.328 1 98.5 128 LEU B N 1
ATOM 3051 C CA . LEU B 1 128 ? 0.804 -20.766 -15.617 1 98.5 128 LEU B CA 1
ATOM 3052 C C . LEU B 1 128 ? 1.148 -21.844 -14.594 1 98.5 128 LEU B C 1
ATOM 3054 O O . LEU B 1 128 ? 1.591 -22.938 -14.961 1 98.5 128 LEU B O 1
ATOM 3058 N N . MET B 1 129 ? 0.868 -21.5 -13.344 1 98.75 129 MET B N 1
ATOM 3059 C CA . MET B 1 129 ? 1.433 -22.328 -12.281 1 98.75 129 MET B CA 1
ATOM 3060 C C . MET B 1 129 ? 0.364 -22.703 -11.258 1 98.75 129 MET B C 1
ATOM 3062 O O . MET B 1 129 ? -0.39 -21.844 -10.797 1 98.75 129 MET B O 1
ATOM 3066 N N . HIS B 1 130 ? 0.337 -24.031 -10.953 1 98.75 130 HIS B N 1
ATOM 3067 C CA . HIS B 1 130 ? -0.512 -24.422 -9.828 1 98.75 130 HIS B CA 1
ATOM 3068 C C . HIS B 1 130 ? -0.088 -23.703 -8.547 1 98.75 130 HIS B C 1
ATOM 3070 O O . HIS B 1 130 ? 1.092 -23.719 -8.188 1 98.75 130 HIS B O 1
ATOM 3076 N N . GLY B 1 131 ? -0.982 -23.188 -7.793 1 98.69 131 GLY B N 1
ATOM 3077 C CA . GLY B 1 131 ? -0.681 -22.359 -6.633 1 98.69 131 GLY B CA 1
ATOM 3078 C C . GLY B 1 131 ? 0.068 -23.109 -5.547 1 98.69 131 GLY B C 1
ATOM 3079 O O . GLY B 1 131 ? 0.823 -22.516 -4.777 1 98.69 131 GLY B O 1
ATOM 3080 N N . ASP B 1 132 ? -0.104 -24.422 -5.516 1 98.69 132 ASP B N 1
ATOM 3081 C CA . ASP B 1 132 ? 0.564 -25.234 -4.5 1 98.69 132 ASP B CA 1
ATOM 3082 C C . ASP B 1 132 ? 2.078 -25.219 -4.703 1 98.69 132 ASP B C 1
ATOM 3084 O O . ASP B 1 132 ? 2.834 -25.547 -3.785 1 98.69 132 ASP B O 1
ATOM 3088 N N . PHE B 1 133 ? 2.484 -24.844 -5.875 1 98.75 133 PHE B N 1
ATOM 3089 C CA . PHE B 1 133 ? 3.916 -24.719 -6.129 1 98.75 133 PHE B CA 1
ATOM 3090 C C . PHE B 1 133 ? 4.535 -23.656 -5.234 1 98.75 133 PHE B C 1
ATOM 3092 O O . PHE B 1 133 ? 5.703 -23.75 -4.852 1 98.75 133 PHE B O 1
ATOM 3099 N N . ILE B 1 134 ? 3.766 -22.688 -4.844 1 98.5 134 ILE B N 1
ATOM 3100 C CA . ILE B 1 134 ? 4.223 -21.594 -4 1 98.5 134 ILE B CA 1
ATOM 3101 C C . ILE B 1 134 ? 3.822 -21.844 -2.551 1 98.5 134 ILE B C 1
ATOM 3103 O O . ILE B 1 134 ? 4.641 -21.703 -1.639 1 98.5 134 ILE B O 1
ATOM 3107 N N . ASN B 1 135 ? 2.621 -22.234 -2.357 1 98.56 135 ASN B N 1
ATOM 3108 C CA . ASN B 1 135 ? 2.072 -22.516 -1.035 1 98.56 135 ASN B CA 1
ATOM 3109 C C . ASN B 1 135 ? 0.929 -23.516 -1.108 1 98.56 135 ASN B C 1
ATOM 3111 O O . ASN B 1 135 ? -0.146 -23.219 -1.623 1 98.56 135 ASN B O 1
ATOM 3115 N N . TYR B 1 136 ? 1.099 -24.672 -0.516 1 98.5 136 TYR B N 1
ATOM 3116 C CA . TYR B 1 136 ? 0.071 -25.703 -0.566 1 98.5 136 TYR B CA 1
ATOM 3117 C C . TYR B 1 136 ? -0.793 -25.672 0.688 1 98.5 136 TYR B C 1
ATOM 3119 O O . TYR B 1 136 ? -1.748 -26.453 0.81 1 98.5 136 TYR B O 1
ATOM 3127 N N . ASP B 1 137 ? -0.535 -24.859 1.622 1 98.25 137 ASP B N 1
ATOM 3128 C CA . ASP B 1 137 ? -1.196 -24.844 2.924 1 98.25 137 ASP B CA 1
ATOM 3129 C C . ASP B 1 137 ? -2.471 -24 2.879 1 98.25 137 ASP B C 1
ATOM 3131 O O . ASP B 1 137 ? -2.445 -22.812 3.182 1 98.25 137 ASP B O 1
ATOM 3135 N N . PHE B 1 138 ? -3.553 -24.688 2.689 1 97.88 138 PHE B N 1
ATOM 3136 C CA . PHE B 1 138 ? -4.844 -24.016 2.562 1 97.88 138 PHE B CA 1
ATOM 3137 C C . PHE B 1 138 ? -5.32 -23.5 3.916 1 97.88 138 PHE B C 1
ATOM 3139 O O . PHE B 1 138 ? -6.008 -22.484 3.988 1 97.88 138 PHE B O 1
ATOM 3146 N N . ASN B 1 139 ? -4.957 -24.172 4.914 1 97.06 139 ASN B N 1
ATOM 3147 C CA . ASN B 1 139 ? -5.316 -23.672 6.238 1 97.06 139 ASN B CA 1
ATOM 3148 C C . ASN B 1 139 ? -4.633 -22.344 6.547 1 97.06 139 ASN B C 1
ATOM 3150 O O . ASN B 1 139 ? -5.254 -21.438 7.09 1 97.06 139 ASN B O 1
ATOM 3154 N N . LEU B 1 140 ? -3.404 -22.266 6.215 1 95.88 140 LEU B N 1
ATOM 3155 C CA . LEU B 1 140 ? -2.674 -21.016 6.371 1 95.88 140 LEU B CA 1
ATOM 3156 C C . LEU B 1 140 ? -3.309 -19.906 5.535 1 95.88 140 LEU B C 1
ATOM 3158 O O . LEU B 1 140 ? -3.438 -18.766 5.996 1 95.88 140 LEU B O 1
ATOM 3162 N N . TYR B 1 141 ? -3.672 -20.266 4.367 1 95.56 141 TYR B N 1
ATOM 3163 C CA . TYR B 1 141 ? -4.375 -19.359 3.467 1 95.56 141 TYR B CA 1
ATOM 3164 C C . TYR B 1 141 ? -5.633 -18.812 4.121 1 95.56 141 TYR B C 1
ATOM 3166 O O . TYR B 1 141 ? -5.863 -17.594 4.121 1 95.56 141 TYR B O 1
ATOM 3174 N N . LYS B 1 142 ? -6.41 -19.641 4.684 1 93 142 LYS B N 1
ATOM 3175 C CA . LYS B 1 142 ? -7.66 -19.25 5.328 1 93 142 LYS B CA 1
ATOM 3176 C C . LYS B 1 142 ? -7.395 -18.359 6.543 1 93 142 LYS B C 1
ATOM 3178 O O . LYS B 1 142 ? -8.07 -17.344 6.738 1 93 142 LYS B O 1
ATOM 3183 N N . LYS B 1 143 ? -6.441 -18.688 7.266 1 91.38 143 LYS B N 1
ATOM 3184 C CA . LYS B 1 143 ? -6.098 -17.906 8.453 1 91.38 143 LYS B CA 1
ATOM 3185 C C . LYS B 1 143 ? -5.609 -16.516 8.07 1 91.38 143 LYS B C 1
ATOM 3187 O O . LYS B 1 143 ? -5.926 -15.531 8.742 1 91.38 143 LYS B O 1
ATOM 3192 N N . ALA B 1 144 ? -4.875 -16.453 6.977 1 91.06 144 ALA B N 1
ATOM 3193 C CA . ALA B 1 144 ? -4.309 -15.18 6.516 1 91.06 144 ALA B CA 1
ATOM 3194 C C . ALA B 1 144 ? -5.41 -14.211 6.098 1 91.06 144 ALA B C 1
ATOM 3196 O O . ALA B 1 144 ? -5.238 -12.992 6.191 1 91.06 144 ALA B O 1
ATOM 3197 N N . LYS B 1 145 ? -6.5 -14.711 5.684 1 87.19 145 LYS B N 1
ATOM 3198 C CA . LYS B 1 145 ? -7.586 -13.867 5.188 1 87.19 145 LYS B CA 1
ATOM 3199 C C . LYS B 1 145 ? -8.25 -13.094 6.324 1 87.19 145 LYS B C 1
ATOM 3201 O O . LYS B 1 145 ? -8.922 -12.094 6.09 1 87.19 145 LYS B O 1
ATOM 3206 N N . VAL B 1 146 ? -8.055 -13.516 7.535 1 82.94 146 VAL B N 1
ATOM 3207 C CA . VAL B 1 146 ? -8.719 -12.867 8.664 1 82.94 146 VAL B CA 1
ATOM 3208 C C . VAL B 1 146 ? -7.672 -12.359 9.648 1 82.94 146 VAL B C 1
ATOM 3210 O O . VAL B 1 146 ? -7.984 -12.117 10.82 1 82.94 146 VAL B O 1
ATOM 3213 N N . ALA B 1 147 ? -6.508 -12.297 9.211 1 81.38 147 ALA B N 1
ATOM 3214 C CA . ALA B 1 147 ? -5.402 -11.992 10.109 1 81.38 147 ALA B CA 1
ATOM 3215 C C . ALA B 1 147 ? -5.355 -10.5 10.43 1 81.38 147 ALA B C 1
ATOM 3217 O O . ALA B 1 147 ? -4.809 -10.094 11.469 1 81.38 147 ALA B O 1
ATOM 3218 N N . ASN B 1 148 ? -5.902 -9.648 9.594 1 82.44 148 ASN B N 1
ATOM 3219 C CA . ASN B 1 148 ? -5.785 -8.203 9.781 1 82.44 148 ASN B CA 1
ATOM 3220 C C . ASN B 1 148 ? -6.672 -7.711 10.914 1 82.44 148 ASN B C 1
ATOM 3222 O O . ASN B 1 148 ? -7.82 -8.141 11.047 1 82.44 148 ASN B O 1
ATOM 3226 N N . GLN B 1 149 ? -6.051 -7.008 11.742 1 84.38 149 GLN B N 1
ATOM 3227 C CA . GLN B 1 149 ? -6.762 -6.422 12.875 1 84.38 149 GLN B CA 1
ATOM 3228 C C . GLN B 1 149 ? -6.559 -4.91 12.938 1 84.38 149 GLN B C 1
ATOM 3230 O O . GLN B 1 149 ? -5.523 -4.402 12.5 1 84.38 149 GLN B O 1
ATOM 3235 N N . THR B 1 150 ? -7.559 -4.258 13.422 1 90 150 THR B N 1
ATOM 3236 C CA . THR B 1 150 ? -7.453 -2.814 13.602 1 90 150 THR B CA 1
ATOM 3237 C C . THR B 1 150 ? -7.66 -2.43 15.062 1 90 150 THR B C 1
ATOM 3239 O O . THR B 1 150 ? -8.594 -2.91 15.711 1 90 150 THR B O 1
ATOM 3242 N N . GLU B 1 151 ? -6.781 -1.688 15.531 1 92 151 GLU B N 1
ATOM 3243 C CA . GLU B 1 151 ? -6.891 -1.071 16.844 1 92 151 GLU B CA 1
ATOM 3244 C C . GLU B 1 151 ? -7.293 0.397 16.734 1 92 151 GLU B C 1
ATOM 3246 O O . GLU B 1 151 ? -6.805 1.117 15.867 1 92 151 GLU B O 1
ATOM 3251 N N . TYR B 1 152 ? -8.211 0.769 17.578 1 95.44 152 TYR B N 1
ATOM 3252 C CA . TYR B 1 152 ? -8.688 2.146 17.594 1 95.44 152 TYR B CA 1
ATOM 3253 C C . TYR B 1 152 ? -8.219 2.877 18.844 1 95.44 152 TYR B C 1
ATOM 3255 O O . TYR B 1 152 ? -7.48 2.316 19.656 1 95.44 152 TYR B O 1
ATOM 3263 N N . ASN B 1 153 ? -8.539 4.172 18.922 1 95.69 153 ASN B N 1
ATOM 3264 C CA . ASN B 1 153 ? -8.148 5.004 20.062 1 95.69 153 ASN B CA 1
ATOM 3265 C C . ASN B 1 153 ? -6.633 5.172 20.125 1 95.69 153 ASN B C 1
ATOM 3267 O O . ASN B 1 153 ? -6.051 5.168 21.219 1 95.69 153 ASN B O 1
ATOM 3271 N N . HIS B 1 154 ? -6.008 5.191 19.016 1 96.38 154 HIS B N 1
ATOM 3272 C CA . HIS B 1 154 ? -4.559 5.332 18.922 1 96.38 154 HIS B CA 1
ATOM 3273 C C . HIS B 1 154 ? -4.145 6.797 18.969 1 96.38 154 HIS B C 1
ATOM 3275 O O . HIS B 1 154 ? -4.867 7.664 18.469 1 96.38 154 HIS B O 1
ATOM 3281 N N . GLY B 1 155 ? -2.967 7.043 19.531 1 97.31 155 GLY B N 1
ATOM 3282 C CA . GLY B 1 155 ? -2.43 8.391 19.578 1 97.31 155 GLY B CA 1
ATOM 3283 C C . GLY B 1 155 ? -2.842 9.156 20.828 1 97.31 155 GLY B C 1
ATOM 3284 O O . GLY B 1 155 ? -3.701 8.695 21.578 1 97.31 155 GLY B O 1
ATOM 3285 N N . PRO B 1 156 ? -2.238 10.281 21.016 1 98 156 PRO B N 1
ATOM 3286 C CA . PRO B 1 156 ? -2.465 11.008 22.266 1 98 156 PRO B CA 1
ATOM 3287 C C . PRO B 1 156 ? -3.893 11.531 22.391 1 98 156 PRO B C 1
ATOM 3289 O O . PRO B 1 156 ? -4.395 11.703 23.5 1 98 156 PRO B O 1
ATOM 3292 N N . TYR B 1 157 ? -4.574 11.75 21.281 1 98.06 157 TYR B N 1
ATOM 3293 C CA . TYR B 1 157 ? -5.938 12.266 21.344 1 98.06 157 TYR B CA 1
ATOM 3294 C C . TYR B 1 157 ? -6.957 11.133 21.266 1 98.06 157 TYR B C 1
ATOM 3296 O O . TYR B 1 157 ? -8.164 11.367 21.375 1 98.06 157 TYR B O 1
ATOM 3304 N N . GLY B 1 158 ? -6.531 9.945 20.984 1 97.31 158 GLY B N 1
ATOM 3305 C CA . GLY B 1 158 ? -7.418 8.805 20.875 1 97.31 158 GLY B CA 1
ATOM 3306 C C . GLY B 1 158 ? -8.203 8.781 19.578 1 97.31 158 GLY B C 1
ATOM 3307 O O . GLY B 1 158 ? -9.289 8.195 19.516 1 97.31 158 GLY B O 1
ATOM 3308 N N . GLU B 1 159 ? -7.707 9.406 18.578 1 98 159 GLU B N 1
ATOM 3309 C CA . GLU B 1 159 ? -8.469 9.602 17.344 1 98 159 GLU B CA 1
ATOM 3310 C C . GLU B 1 159 ? -7.906 8.758 16.203 1 98 159 GLU B C 1
ATOM 3312 O O . GLU B 1 159 ? -8.508 8.664 15.133 1 98 159 GLU B O 1
ATOM 3317 N N . GLY B 1 160 ? -6.715 8.18 16.406 1 97.25 160 GLY B N 1
ATOM 3318 C CA . GLY B 1 160 ? -6.066 7.375 15.383 1 97.25 160 GLY B CA 1
ATOM 3319 C C . GLY B 1 160 ? -6.43 5.902 15.453 1 97.25 160 GLY B C 1
ATOM 3320 O O . GLY B 1 160 ? -7.098 5.469 16.391 1 97.25 160 GLY B O 1
ATOM 3321 N N . SER B 1 161 ? -6.105 5.262 14.422 1 95.88 161 SER B N 1
ATOM 3322 C CA . SER B 1 161 ? -6.203 3.805 14.398 1 95.88 161 SER B CA 1
ATOM 3323 C C . SER B 1 161 ? -4.973 3.182 13.75 1 95.88 161 SER B C 1
ATOM 3325 O O . SER B 1 161 ? -4.27 3.84 12.977 1 95.88 161 SER B O 1
ATOM 3327 N N . VAL B 1 162 ? -4.699 2.021 14.148 1 93.31 162 VAL B N 1
ATOM 3328 C CA . VAL B 1 162 ? -3.594 1.248 13.594 1 93.31 162 VAL B CA 1
ATOM 3329 C C . VAL B 1 162 ? -4.117 -0.073 13.031 1 93.31 162 VAL B C 1
ATOM 3331 O O . VAL B 1 162 ? -4.711 -0.872 13.766 1 93.31 162 VAL B O 1
ATOM 3334 N N . ARG B 1 163 ? -3.977 -0.151 11.742 1 89.19 163 ARG B N 1
ATOM 3335 C CA . ARG B 1 163 ? -4.273 -1.432 11.109 1 89.19 163 ARG B CA 1
ATOM 3336 C C . ARG B 1 163 ? -3.012 -2.281 10.984 1 89.19 163 ARG B C 1
ATOM 3338 O O . ARG B 1 163 ? -2.016 -1.839 10.406 1 89.19 163 ARG B O 1
ATOM 3345 N N . HIS B 1 164 ? -3.08 -3.396 11.602 1 87.88 164 HIS B N 1
ATOM 3346 C CA . HIS B 1 164 ? -1.986 -4.352 11.461 1 87.88 164 HIS B CA 1
ATOM 3347 C C . HIS B 1 164 ? -2.191 -5.25 10.242 1 87.88 164 HIS B C 1
ATOM 3349 O O . HIS B 1 164 ? -3.092 -6.094 10.234 1 87.88 164 HIS B O 1
ATOM 3355 N N . ARG B 1 165 ? -1.365 -4.969 9.297 1 85.81 165 ARG B N 1
ATOM 3356 C CA . ARG B 1 165 ? -1.491 -5.719 8.047 1 85.81 165 ARG B CA 1
ATOM 3357 C C . ARG B 1 165 ? -0.292 -6.641 7.84 1 85.81 165 ARG B C 1
ATOM 3359 O O . ARG B 1 165 ? 0.855 -6.215 7.988 1 85.81 165 ARG B O 1
ATOM 3366 N N . ALA B 1 166 ? -0.669 -7.871 7.613 1 88.75 166 ALA B N 1
ATOM 3367 C CA . ALA B 1 166 ? 0.367 -8.812 7.207 1 88.75 166 ALA B CA 1
ATOM 3368 C C . ALA B 1 166 ? 0.642 -8.711 5.707 1 88.75 166 ALA B C 1
ATOM 3370 O O . ALA B 1 166 ? -0.265 -8.883 4.891 1 88.75 166 ALA B O 1
ATOM 3371 N N . MET B 1 167 ? 1.834 -8.352 5.391 1 91.44 167 MET B N 1
ATOM 3372 C CA . MET B 1 167 ? 2.266 -8.281 3.996 1 91.44 167 MET B CA 1
ATOM 3373 C C . MET B 1 167 ? 3.125 -9.492 3.633 1 91.44 167 MET B C 1
ATOM 3375 O O . MET B 1 167 ? 4.23 -9.648 4.152 1 91.44 167 MET B O 1
ATOM 3379 N N . TYR B 1 168 ? 2.602 -10.242 2.764 1 94.88 168 TYR B N 1
ATOM 3380 C CA . TYR B 1 168 ? 3.273 -11.5 2.449 1 94.88 168 TYR B CA 1
ATOM 3381 C C . TYR B 1 168 ? 4.16 -11.344 1.22 1 94.88 168 TYR B C 1
ATOM 3383 O O . TYR B 1 168 ? 3.771 -10.711 0.238 1 94.88 168 TYR B O 1
ATOM 3391 N N . THR B 1 169 ? 5.32 -11.93 1.338 1 96.12 169 THR B N 1
ATOM 3392 C CA . THR B 1 169 ? 6.223 -12.055 0.197 1 96.12 169 THR B CA 1
ATOM 3393 C C . THR B 1 169 ? 6.629 -13.508 -0.016 1 96.12 169 THR B C 1
ATOM 3395 O O . THR B 1 169 ? 6.996 -14.203 0.936 1 96.12 169 THR B O 1
ATOM 3398 N N . TYR B 1 170 ? 6.535 -13.906 -1.188 1 98.06 170 TYR B N 1
ATOM 3399 C CA . TYR B 1 170 ? 6.875 -15.273 -1.564 1 98.06 170 TYR B CA 1
ATOM 3400 C C . TYR B 1 170 ? 7.758 -15.297 -2.805 1 98.06 170 TYR B C 1
ATOM 3402 O O . TYR B 1 170 ? 8.023 -14.25 -3.408 1 98.06 170 TYR B O 1
ATOM 3410 N N . PRO B 1 171 ? 8.219 -16.453 -3.115 1 98.31 171 PRO B N 1
ATOM 3411 C CA . PRO B 1 171 ? 9.156 -16.531 -4.242 1 98.31 171 PRO B CA 1
ATOM 3412 C C . PRO B 1 171 ? 8.578 -15.938 -5.527 1 98.31 171 PRO B C 1
ATOM 3414 O O . PRO B 1 171 ? 7.379 -16.047 -5.781 1 98.31 171 PRO B O 1
ATOM 3417 N N . ASN B 1 172 ? 9.43 -15.32 -6.266 1 98.56 172 ASN B N 1
ATOM 3418 C CA . ASN B 1 172 ? 9.133 -14.742 -7.57 1 98.56 172 ASN B CA 1
ATOM 3419 C C . ASN B 1 172 ? 9.531 -15.688 -8.703 1 98.56 172 ASN B C 1
ATOM 3421 O O . ASN B 1 172 ? 10.703 -15.75 -9.086 1 98.56 172 ASN B O 1
ATOM 3425 N N . PRO B 1 173 ? 8.57 -16.328 -9.281 1 98.5 173 PRO B N 1
ATOM 3426 C CA . PRO B 1 173 ? 8.914 -17.25 -10.367 1 98.5 173 PRO B CA 1
ATOM 3427 C C . PRO B 1 173 ? 9.461 -16.531 -11.602 1 98.5 173 PRO B C 1
ATOM 3429 O O . PRO B 1 173 ? 10.039 -17.172 -12.484 1 98.5 173 PRO B O 1
ATOM 3432 N N . LEU B 1 174 ? 9.352 -15.25 -11.664 1 98.31 174 LEU B N 1
ATOM 3433 C CA . LEU B 1 174 ? 9.781 -14.492 -12.828 1 98.31 174 LEU B CA 1
ATOM 3434 C C . LEU B 1 174 ? 11.234 -14.055 -12.695 1 98.31 174 LEU B C 1
ATOM 3436 O O . LEU B 1 174 ? 11.766 -13.375 -13.578 1 98.31 174 LEU B O 1
ATOM 3440 N N . ASN B 1 175 ? 11.852 -14.391 -11.594 1 98 175 ASN B N 1
ATOM 3441 C CA . ASN B 1 175 ? 13.25 -14.047 -11.406 1 98 175 ASN B CA 1
ATOM 3442 C C . ASN B 1 175 ? 14.109 -14.5 -12.586 1 98 175 ASN B C 1
ATOM 3444 O O . ASN B 1 175 ? 14.086 -15.672 -12.961 1 98 175 ASN B O 1
ATOM 3448 N N . TYR B 1 176 ? 14.898 -13.602 -13.102 1 96.88 176 TYR B N 1
ATOM 3449 C CA . TYR B 1 176 ? 15.648 -13.859 -14.32 1 96.88 176 TYR B CA 1
ATOM 3450 C C . TYR B 1 176 ? 16.688 -14.945 -14.102 1 96.88 176 TYR B C 1
ATOM 3452 O O . TYR B 1 176 ? 17.156 -15.562 -15.062 1 96.88 176 TYR B O 1
ATOM 3460 N N . LYS B 1 177 ? 17.062 -15.281 -12.922 1 96.38 177 LYS B N 1
ATOM 3461 C CA . LYS B 1 177 ? 18.062 -16.312 -12.625 1 96.38 177 LYS B CA 1
ATOM 3462 C C . LYS B 1 177 ? 17.453 -17.703 -12.781 1 96.38 177 LYS B C 1
ATOM 3464 O O . LYS B 1 177 ? 18.188 -18.688 -12.852 1 96.38 177 LYS B O 1
ATOM 3469 N N . LEU B 1 178 ? 16.156 -17.797 -12.742 1 97.69 178 LEU B N 1
ATOM 3470 C CA . LEU B 1 178 ? 15.484 -19.078 -12.922 1 97.69 178 LEU B CA 1
ATOM 3471 C C . LEU B 1 178 ? 15.359 -19.422 -14.398 1 97.69 178 LEU B C 1
ATOM 3473 O O . LEU B 1 178 ? 14.312 -19.188 -15.016 1 97.69 178 LEU B O 1
ATOM 3477 N N . LYS B 1 179 ? 16.281 -20.078 -14.93 1 95.56 179 LYS B N 1
ATOM 3478 C CA . LYS B 1 179 ? 16.406 -20.344 -16.359 1 95.56 179 LYS B CA 1
ATOM 3479 C C . LYS B 1 179 ? 15.273 -21.234 -16.859 1 95.56 179 LYS B C 1
ATOM 3481 O O . LYS B 1 179 ? 14.883 -21.156 -18.031 1 95.56 179 LYS B O 1
ATOM 3486 N N . CYS B 1 180 ? 14.773 -22.031 -16.016 1 97 180 CYS B N 1
ATOM 3487 C CA . CYS B 1 180 ? 13.703 -22.953 -16.391 1 97 180 CYS B CA 1
ATOM 3488 C C . CYS B 1 180 ? 12.414 -22.203 -16.672 1 97 180 CYS B C 1
ATOM 3490 O O . CYS B 1 180 ? 11.477 -22.75 -17.266 1 97 180 CYS B O 1
ATOM 3492 N N . PHE B 1 181 ? 12.344 -20.875 -16.234 1 97.88 181 PHE B N 1
ATOM 3493 C CA . PHE B 1 181 ? 11.141 -20.078 -16.438 1 97.88 181 PHE B CA 1
ATOM 3494 C C . PHE B 1 181 ? 11.422 -18.891 -17.328 1 97.88 181 PHE B C 1
ATOM 3496 O O . PHE B 1 181 ? 10.594 -18.531 -18.172 1 97.88 181 PHE B O 1
ATOM 3503 N N . HIS B 1 182 ? 12.578 -18.297 -17.188 1 96.56 182 HIS B N 1
ATOM 3504 C CA . HIS B 1 182 ? 12.883 -17 -17.797 1 96.56 182 HIS B CA 1
ATOM 3505 C C . HIS B 1 182 ? 12.812 -17.078 -19.328 1 96.56 182 HIS B C 1
ATOM 3507 O O . HIS B 1 182 ? 13.422 -17.969 -19.938 1 96.56 182 HIS B O 1
ATOM 3513 N N . THR B 1 183 ? 12 -16.219 -19.922 1 95.62 183 THR B N 1
ATOM 3514 C CA . THR B 1 183 ? 11.797 -16.062 -21.359 1 95.62 183 THR B CA 1
ATOM 3515 C C . THR B 1 183 ? 11.047 -17.266 -21.938 1 95.62 183 THR B C 1
ATOM 3517 O O . THR B 1 183 ? 10.992 -17.438 -23.156 1 95.62 183 THR B O 1
ATOM 3520 N N . ARG B 1 184 ? 10.469 -18.062 -21.125 1 96.38 184 ARG B N 1
ATOM 3521 C CA . ARG B 1 184 ? 9.758 -19.25 -21.594 1 96.38 184 ARG B CA 1
ATOM 3522 C C . ARG B 1 184 ? 8.258 -19.109 -21.375 1 96.38 184 ARG B C 1
ATOM 3524 O O . ARG B 1 184 ? 7.809 -18.188 -20.672 1 96.38 184 ARG B O 1
ATOM 3531 N N . LYS B 1 185 ? 7.508 -19.938 -22.031 1 97.06 185 LYS B N 1
ATOM 3532 C CA . LYS B 1 185 ? 6.066 -20.109 -21.859 1 97.06 185 LYS B CA 1
ATOM 3533 C C . LYS B 1 185 ? 5.742 -21.516 -21.391 1 97.06 185 LYS B C 1
ATOM 3535 O O . LYS B 1 185 ? 5.773 -22.469 -22.172 1 97.06 185 LYS B O 1
ATOM 3540 N N . VAL B 1 186 ? 5.453 -21.609 -20.109 1 98.06 186 VAL B N 1
ATOM 3541 C CA . VAL B 1 186 ? 5.406 -22.969 -19.562 1 98.06 186 VAL B CA 1
ATOM 3542 C C . VAL B 1 186 ? 4.215 -23.109 -18.625 1 98.06 186 VAL B C 1
ATOM 3544 O O . VAL B 1 186 ? 3.621 -22.109 -18.203 1 98.06 186 VAL B O 1
ATOM 3547 N N . PHE B 1 187 ? 3.852 -24.312 -18.406 1 98.5 187 PHE B N 1
ATOM 3548 C CA . PHE B 1 187 ? 2.818 -24.734 -17.453 1 98.5 187 PHE B CA 1
ATOM 3549 C C . PHE B 1 187 ? 3.416 -25.578 -16.344 1 98.5 187 PHE B C 1
ATOM 3551 O O . PHE B 1 187 ? 4.141 -26.531 -16.594 1 98.5 187 PHE B O 1
ATOM 3558 N N . VAL B 1 188 ? 3.164 -25.125 -15.117 1 98.81 188 VAL B N 1
ATOM 3559 C CA . VAL B 1 188 ? 3.695 -25.828 -13.961 1 98.81 188 VAL B CA 1
ATOM 3560 C C . VAL B 1 188 ? 2.557 -26.516 -13.203 1 98.81 188 VAL B C 1
ATOM 3562 O O . VAL B 1 188 ? 1.666 -25.844 -12.672 1 98.81 188 VAL B O 1
ATOM 3565 N N . ALA B 1 189 ? 2.605 -27.797 -13.078 1 98.44 189 ALA B N 1
ATOM 3566 C CA . ALA B 1 189 ? 1.554 -28.547 -12.414 1 98.44 189 ALA B CA 1
ATOM 3567 C C . ALA B 1 189 ? 2.135 -29.734 -11.648 1 98.44 189 ALA B C 1
ATOM 3569 O O . ALA B 1 189 ? 3.295 -30.109 -11.844 1 98.44 189 ALA B O 1
ATOM 3570 N N . LYS B 1 190 ? 1.351 -30.281 -10.781 1 98.56 190 LYS B N 1
ATOM 3571 C CA . LYS B 1 190 ? 1.772 -31.469 -10.055 1 98.56 190 LYS B CA 1
ATOM 3572 C C . LYS B 1 190 ? 2.064 -32.625 -11.016 1 98.56 190 LYS B C 1
ATOM 3574 O O . LYS B 1 190 ? 1.335 -32.812 -11.984 1 98.56 190 LYS B O 1
ATOM 3579 N N . LYS B 1 191 ? 3.092 -33.312 -10.711 1 98.38 191 LYS B N 1
ATOM 3580 C CA . LYS B 1 191 ? 3.469 -34.438 -11.57 1 98.38 191 LYS B CA 1
ATOM 3581 C C . LYS B 1 191 ? 2.309 -35.406 -11.75 1 98.38 191 LYS B C 1
ATOM 3583 O O . LYS B 1 191 ? 2.025 -35.844 -12.867 1 98.38 191 LYS B O 1
ATOM 3588 N N . PHE B 1 192 ? 1.65 -35.719 -10.703 1 97.56 192 PHE B N 1
ATOM 3589 C CA . PHE B 1 192 ? 0.518 -36.656 -10.727 1 97.56 192 PHE B CA 1
ATOM 3590 C C . PHE B 1 192 ? -0.542 -36.188 -11.711 1 97.56 192 PHE B C 1
ATOM 3592 O O . PHE B 1 192 ? -1.094 -37 -12.469 1 97.56 192 PHE B O 1
ATOM 3599 N N . ASP B 1 193 ? -0.853 -34.906 -11.703 1 97.12 193 ASP B N 1
ATOM 3600 C CA . ASP B 1 193 ? -1.846 -34.344 -12.609 1 97.12 193 ASP B CA 1
ATOM 3601 C C . ASP B 1 193 ? -1.377 -34.438 -14.062 1 97.12 193 ASP B C 1
ATOM 3603 O O . ASP B 1 193 ? -2.172 -34.719 -14.961 1 97.12 193 ASP B O 1
ATOM 3607 N N . CYS B 1 194 ? -0.129 -34.219 -14.305 1 97.44 194 CYS B N 1
ATOM 3608 C CA . CYS B 1 194 ? 0.427 -34.281 -15.648 1 97.44 194 CYS B CA 1
ATOM 3609 C C . CYS B 1 194 ? 0.34 -35.719 -16.188 1 97.44 194 CYS B C 1
ATOM 3611 O O . CYS B 1 194 ? 0.058 -35.938 -17.359 1 97.44 194 CYS B O 1
ATOM 3613 N N . GLU B 1 195 ? 0.574 -36.656 -15.375 1 97 195 GLU B N 1
ATOM 3614 C CA . GLU B 1 195 ? 0.441 -38.062 -15.75 1 97 195 GLU B CA 1
ATOM 3615 C C . GLU B 1 195 ? -1.007 -38.406 -16.078 1 97 195 GLU B C 1
ATOM 3617 O O . GLU B 1 195 ? -1.277 -39.031 -17.109 1 97 195 GLU B O 1
ATOM 3622 N N . ASN B 1 196 ? -1.896 -37.938 -15.234 1 96.38 196 ASN B N 1
ATOM 3623 C CA . ASN B 1 196 ? -3.314 -38.188 -15.461 1 96.38 196 ASN B CA 1
ATOM 3624 C C . ASN B 1 196 ? -3.793 -37.562 -16.766 1 96.38 196 ASN B C 1
ATOM 3626 O O . ASN B 1 196 ? -4.648 -38.156 -17.453 1 96.38 196 ASN B O 1
ATOM 3630 N N . LEU B 1 197 ? -3.258 -36.438 -17.094 1 94.94 197 LEU B N 1
ATOM 3631 C CA . LEU B 1 197 ? -3.641 -35.719 -18.312 1 94.94 197 LEU B CA 1
ATOM 3632 C C . LEU B 1 197 ? -2.861 -36.25 -19.516 1 94.94 197 LEU B C 1
ATOM 3634 O O . LEU B 1 197 ? -3.096 -35.812 -20.641 1 94.94 197 LEU B O 1
ATOM 3638 N N . GLN B 1 198 ? -1.919 -37.094 -19.266 1 95.44 198 GLN B N 1
ATOM 3639 C CA . GLN B 1 198 ? -1.09 -37.719 -20.297 1 95.44 198 GLN B CA 1
ATOM 3640 C C . GLN B 1 198 ? -0.291 -36.656 -21.062 1 95.44 198 GLN B C 1
ATOM 3642 O O . GLN B 1 198 ? -0.237 -36.688 -22.297 1 95.44 198 GLN B O 1
ATOM 3647 N N . ILE B 1 199 ? 0.314 -35.688 -20.266 1 95.88 199 ILE B N 1
ATOM 3648 C CA . ILE B 1 199 ? 1.116 -34.656 -20.922 1 95.88 199 ILE B CA 1
ATOM 3649 C C . ILE B 1 199 ? 2.533 -34.688 -20.359 1 95.88 199 ILE B C 1
ATOM 3651 O O . ILE B 1 199 ? 3.311 -33.75 -20.594 1 95.88 199 ILE B O 1
ATOM 3655 N N . SER B 1 200 ? 2.906 -35.688 -19.641 1 95.19 200 SER B N 1
ATOM 3656 C CA . SER B 1 200 ? 4.215 -35.781 -19 1 95.19 200 SER B CA 1
ATOM 3657 C C . SER B 1 200 ? 5.336 -35.812 -20.031 1 95.19 200 SER B C 1
ATOM 3659 O O . SER B 1 200 ? 6.477 -35.438 -19.719 1 95.19 200 SER B O 1
ATOM 3661 N N . TYR B 1 201 ? 4.984 -36.281 -21.234 1 94.94 201 TYR B N 1
ATOM 3662 C CA . TYR B 1 201 ? 6.004 -36.375 -22.281 1 94.94 201 TYR B CA 1
ATOM 3663 C C . TYR B 1 201 ? 6.453 -35 -22.719 1 94.94 201 TYR B C 1
ATOM 3665 O O . TYR B 1 201 ? 7.484 -34.844 -23.375 1 94.94 201 TYR B O 1
ATOM 3673 N N . LEU B 1 202 ? 5.746 -33.938 -22.328 1 96.75 202 LEU B N 1
ATOM 3674 C CA . LEU B 1 202 ? 6.078 -32.562 -22.672 1 96.75 202 LEU B CA 1
ATOM 3675 C C . LEU B 1 202 ? 6.867 -31.891 -21.547 1 96.75 202 LEU B C 1
ATOM 3677 O O . LEU B 1 202 ? 7.215 -30.703 -21.641 1 96.75 202 LEU B O 1
ATOM 3681 N N . ALA B 1 203 ? 7.152 -32.656 -20.516 1 98 203 ALA B N 1
ATOM 3682 C CA . ALA B 1 203 ? 7.875 -32.094 -19.375 1 98 203 ALA B CA 1
ATOM 3683 C C . ALA B 1 203 ? 9.344 -31.859 -19.703 1 98 203 ALA B C 1
ATOM 3685 O O . ALA B 1 203 ? 10.031 -32.781 -20.172 1 98 203 ALA B O 1
ATOM 3686 N N . THR B 1 204 ? 9.781 -30.641 -19.516 1 97.69 204 THR B 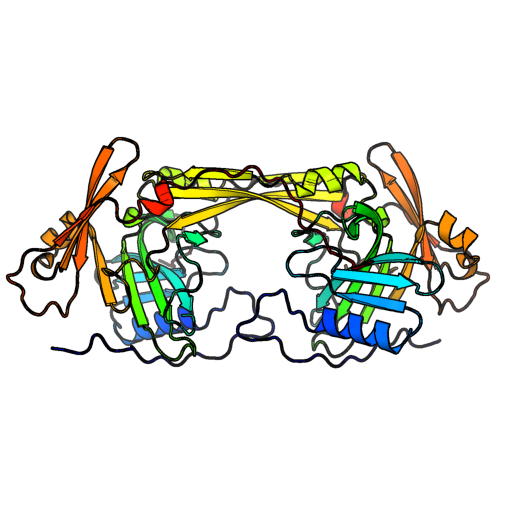N 1
ATOM 3687 C CA . THR B 1 204 ? 11.195 -30.328 -19.703 1 97.69 204 THR B CA 1
ATOM 3688 C C . THR B 1 204 ? 11.961 -30.484 -18.391 1 97.69 204 THR B C 1
ATOM 3690 O O . THR B 1 204 ? 13.117 -30.906 -18.391 1 97.69 204 THR B O 1
ATOM 3693 N N . GLU B 1 205 ? 11.344 -30.109 -17.266 1 98.12 205 GLU B N 1
ATOM 3694 C CA . GLU B 1 205 ? 11.93 -30.266 -15.938 1 98.12 205 GLU B CA 1
ATOM 3695 C C . GLU B 1 205 ? 10.961 -30.969 -14.992 1 98.12 205 GLU B C 1
ATOM 3697 O O . GLU B 1 205 ? 9.75 -30.922 -15.188 1 98.12 205 GLU B O 1
ATOM 3702 N N . GLU B 1 206 ? 11.492 -31.656 -14.102 1 98.38 206 GLU B N 1
ATOM 3703 C CA . GLU B 1 206 ? 10.812 -32.125 -12.898 1 98.38 206 GLU B CA 1
ATOM 3704 C C . GLU B 1 206 ? 11.344 -31.422 -11.656 1 98.38 206 GLU B C 1
ATOM 3706 O O . GLU B 1 206 ? 12.547 -31.438 -11.391 1 98.38 206 GLU B O 1
ATOM 3711 N N . VAL B 1 207 ? 10.484 -30.75 -10.961 1 98.62 207 VAL B N 1
ATOM 3712 C CA . VAL B 1 207 ? 10.906 -29.969 -9.805 1 98.62 207 VAL B CA 1
ATOM 3713 C C . VAL B 1 207 ? 10.508 -30.688 -8.523 1 98.62 207 VAL B C 1
ATOM 3715 O O . VAL B 1 207 ? 9.336 -31 -8.312 1 98.62 207 VAL B O 1
ATOM 3718 N N . SER B 1 208 ? 11.469 -30.984 -7.715 1 98.25 208 SER B N 1
ATOM 3719 C CA . SER B 1 208 ? 11.242 -31.531 -6.379 1 98.25 208 SER B CA 1
ATOM 3720 C C . SER B 1 208 ? 11.18 -30.422 -5.332 1 98.25 208 SER B C 1
ATOM 3722 O O . SER B 1 208 ? 12.188 -29.766 -5.059 1 98.25 208 SER B O 1
ATOM 3724 N N . ARG B 1 209 ? 10.031 -30.188 -4.777 1 97.69 209 ARG B N 1
ATOM 3725 C CA . ARG B 1 209 ? 9.852 -29.203 -3.719 1 97.69 209 ARG B CA 1
ATOM 3726 C C . ARG B 1 209 ? 9.812 -29.875 -2.35 1 97.69 209 ARG B C 1
ATOM 3728 O O . ARG B 1 209 ? 9.055 -30.828 -2.143 1 97.69 209 ARG B O 1
ATOM 3735 N N . TYR B 1 210 ? 10.586 -29.422 -1.418 1 97.06 210 TYR B N 1
ATOM 3736 C CA . TYR B 1 210 ? 10.602 -29.953 -0.061 1 97.06 210 TYR B CA 1
ATOM 3737 C C . TYR B 1 210 ? 10.008 -28.953 0.926 1 97.06 210 TYR B C 1
ATOM 3739 O O . TYR B 1 210 ? 10.375 -27.781 0.923 1 97.06 210 TYR B O 1
ATOM 3747 N N . ASP B 1 211 ? 9.094 -29.438 1.745 1 96.88 211 ASP B N 1
ATOM 3748 C CA . ASP B 1 211 ? 8.555 -28.562 2.775 1 96.88 211 ASP B CA 1
ATOM 3749 C C . ASP B 1 211 ? 9.438 -28.562 4.023 1 96.88 211 ASP B C 1
ATOM 3751 O O . ASP B 1 211 ? 10.492 -29.203 4.039 1 96.88 211 ASP B O 1
ATOM 3755 N N . ILE B 1 212 ? 9.094 -27.859 4.961 1 95.44 212 ILE B N 1
ATOM 3756 C CA . ILE B 1 212 ? 9.898 -27.672 6.164 1 95.44 212 ILE B CA 1
ATOM 3757 C C . ILE B 1 212 ? 9.93 -28.969 6.969 1 95.44 212 ILE B C 1
ATOM 3759 O O . ILE B 1 212 ? 10.758 -29.125 7.867 1 95.44 212 ILE B O 1
ATOM 3763 N N . TYR B 1 213 ? 9.047 -29.938 6.664 1 95.88 213 TYR B N 1
ATOM 3764 C CA . TYR B 1 213 ? 9 -31.234 7.328 1 95.88 213 TYR B CA 1
ATOM 3765 C C . TYR B 1 213 ? 9.703 -32.281 6.492 1 95.88 213 TYR B C 1
ATOM 3767 O O . TYR B 1 213 ? 9.633 -33.5 6.805 1 95.88 213 TYR B O 1
ATOM 3775 N N . LYS B 1 214 ? 10.242 -31.953 5.309 1 94.56 214 LYS B N 1
ATOM 3776 C CA . LYS B 1 214 ? 11.016 -32.812 4.414 1 94.56 214 LYS B CA 1
ATOM 3777 C C . LYS B 1 214 ? 10.109 -33.688 3.572 1 94.56 214 LYS B C 1
ATOM 3779 O O . LYS B 1 214 ? 10.547 -34.719 3.049 1 94.56 214 LYS B O 1
ATOM 3784 N N . ASN B 1 215 ? 8.859 -33.312 3.533 1 97.06 215 ASN B N 1
ATOM 3785 C CA . ASN B 1 215 ? 8.008 -33.969 2.533 1 97.06 215 ASN B CA 1
ATOM 3786 C C . ASN B 1 215 ? 8.336 -33.469 1.125 1 97.06 215 ASN B C 1
ATOM 3788 O O . ASN B 1 215 ? 8.609 -32.281 0.925 1 97.06 215 ASN B O 1
ATOM 3792 N N . ASN B 1 216 ? 8.25 -34.344 0.259 1 97.19 216 ASN B N 1
ATOM 3793 C CA . ASN B 1 216 ? 8.594 -34.031 -1.126 1 97.19 216 ASN B CA 1
ATOM 3794 C C . ASN B 1 216 ? 7.344 -33.938 -2 1 97.19 216 ASN B C 1
ATOM 3796 O O . ASN B 1 216 ? 6.473 -34.812 -1.944 1 97.19 216 ASN B O 1
ATOM 3800 N N . PHE B 1 217 ? 7.211 -32.906 -2.748 1 98 217 PHE B N 1
ATOM 3801 C CA . PHE B 1 217 ? 6.156 -32.688 -3.732 1 98 217 PHE B CA 1
ATOM 3802 C C . PHE B 1 217 ? 6.742 -32.531 -5.129 1 98 217 PHE B C 1
ATOM 3804 O O . PHE B 1 217 ? 7.617 -31.672 -5.348 1 98 217 PHE B O 1
ATOM 3811 N N . LEU B 1 218 ? 6.238 -33.25 -6.059 1 98.5 218 LEU B N 1
ATOM 3812 C CA . LEU B 1 218 ? 6.809 -33.25 -7.398 1 98.5 218 LEU B CA 1
ATOM 3813 C C . LEU B 1 218 ? 5.926 -32.469 -8.367 1 98.5 218 LEU B C 1
ATOM 3815 O O . LEU B 1 218 ? 4.699 -32.625 -8.344 1 98.5 218 LEU B O 1
ATOM 3819 N N . TYR B 1 219 ? 6.598 -31.656 -9.125 1 98.75 219 TYR B N 1
ATOM 3820 C CA . TYR B 1 219 ? 5.941 -30.875 -10.156 1 98.75 219 TYR B CA 1
ATOM 3821 C C . TYR B 1 219 ? 6.645 -31.031 -11.5 1 98.75 219 TYR B C 1
ATOM 3823 O O . TYR B 1 219 ? 7.836 -31.359 -11.547 1 98.75 219 TYR B O 1
ATOM 3831 N N . ASN B 1 220 ? 5.91 -30.875 -12.562 1 98.69 220 ASN B N 1
ATOM 3832 C CA . ASN B 1 220 ? 6.473 -30.828 -13.906 1 98.69 220 ASN B CA 1
ATOM 3833 C C . ASN B 1 220 ? 6.375 -29.422 -14.5 1 98.69 220 ASN B C 1
ATOM 3835 O O . ASN B 1 220 ? 5.387 -28.719 -14.281 1 98.69 220 ASN B O 1
ATOM 3839 N N . ILE B 1 221 ? 7.422 -29.016 -15.109 1 98.69 221 ILE B N 1
ATOM 3840 C CA . ILE B 1 221 ? 7.363 -27.875 -16.016 1 98.69 221 ILE B CA 1
ATOM 3841 C C . ILE B 1 221 ? 7.098 -28.344 -17.438 1 98.69 221 ILE B C 1
ATOM 3843 O O . ILE B 1 221 ? 7.926 -29.047 -18.031 1 98.69 221 ILE B O 1
ATOM 3847 N N . ILE B 1 222 ? 5.93 -28 -17.906 1 98.12 222 ILE B N 1
ATOM 3848 C CA . ILE B 1 222 ? 5.453 -28.484 -19.203 1 98.12 222 ILE B CA 1
ATOM 3849 C C . ILE B 1 222 ? 5.691 -27.406 -20.266 1 98.12 222 ILE B C 1
ATOM 3851 O O . ILE B 1 222 ? 5.328 -26.234 -20.078 1 98.12 222 ILE B O 1
ATOM 3855 N N . ASP B 1 223 ? 6.324 -27.75 -21.297 1 96.44 223 ASP B N 1
ATOM 3856 C CA . ASP B 1 223 ? 6.598 -26.891 -22.453 1 96.44 223 ASP B CA 1
ATOM 3857 C C . ASP B 1 223 ? 6.086 -27.516 -23.75 1 96.44 223 ASP B C 1
ATOM 3859 O O . ASP B 1 223 ? 6.633 -28.5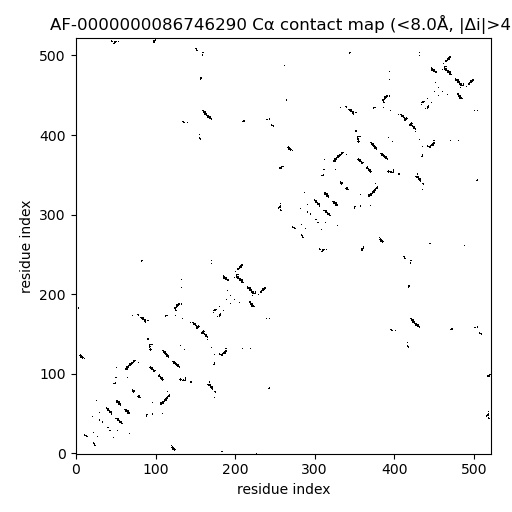16 -24.219 1 96.44 223 ASP B O 1
ATOM 3863 N N . ASN B 1 224 ? 5.066 -26.891 -24.328 1 90 224 ASN B N 1
ATOM 3864 C CA . ASN B 1 224 ? 4.473 -27.422 -25.562 1 90 224 ASN B CA 1
ATOM 3865 C C . ASN B 1 224 ? 5.477 -27.438 -26.703 1 90 224 ASN B C 1
ATOM 3867 O O . ASN B 1 224 ? 5.309 -28.172 -27.688 1 90 224 ASN B O 1
ATOM 3871 N N . GLY B 1 225 ? 6.496 -26.641 -26.656 1 86.38 225 GLY B N 1
ATOM 3872 C CA . GLY B 1 225 ? 7.504 -26.562 -27.703 1 86.38 225 GLY B CA 1
ATOM 3873 C C . GLY B 1 225 ? 8.695 -27.453 -27.453 1 86.38 225 GLY B C 1
ATOM 3874 O O . GLY B 1 225 ? 9.727 -27.328 -28.125 1 86.38 225 GLY B O 1
ATOM 3875 N N . LYS B 1 226 ? 8.523 -28.375 -26.484 1 88.75 226 LYS B N 1
ATOM 3876 C CA . LYS B 1 226 ? 9.633 -29.281 -26.234 1 88.75 226 LYS B CA 1
ATOM 3877 C C . LYS B 1 226 ? 10.039 -30.016 -27.516 1 88.75 226 LYS B C 1
ATOM 3879 O O . LYS B 1 226 ? 9.234 -30.719 -28.125 1 88.75 226 LYS B O 1
ATOM 3884 N N . PRO B 1 227 ? 11.258 -29.797 -28.062 1 81.94 227 PRO B N 1
ATOM 3885 C CA . PRO B 1 227 ? 11.656 -30.328 -29.375 1 81.94 227 PRO B CA 1
ATOM 3886 C C . PRO B 1 227 ? 11.742 -31.844 -29.375 1 81.94 227 PRO B C 1
ATOM 3888 O O . PRO B 1 227 ? 11.266 -32.5 -30.328 1 81.94 227 PRO B O 1
ATOM 3891 N N . ASP B 1 228 ? 12.484 -32.5 -28.406 1 86.25 228 ASP B N 1
ATOM 3892 C CA . ASP B 1 228 ? 12.664 -33.938 -28.344 1 86.25 228 ASP B CA 1
ATOM 3893 C C . ASP B 1 228 ? 11.906 -34.531 -27.156 1 86.25 228 ASP B C 1
ATOM 3895 O O . ASP B 1 228 ? 12.359 -34.438 -26.016 1 86.25 228 ASP B O 1
ATOM 3899 N N . GLN B 1 229 ? 10.844 -35.188 -27.5 1 85.25 229 GLN B N 1
ATOM 3900 C CA . GLN B 1 229 ? 9.906 -35.656 -26.5 1 85.25 229 GLN B CA 1
ATOM 3901 C C . GLN B 1 229 ? 10.438 -36.938 -25.828 1 85.25 229 GLN B C 1
ATOM 3903 O O . GLN B 1 229 ? 9.906 -37.375 -24.797 1 85.25 229 GLN B O 1
ATOM 3908 N N . SER B 1 230 ? 11.453 -37.406 -26.312 1 87 230 SER B N 1
ATOM 3909 C CA . SER B 1 230 ? 12.023 -38.625 -25.75 1 87 230 SER B CA 1
ATOM 3910 C C . SER B 1 230 ? 13 -38.312 -24.625 1 87 230 SER B C 1
ATOM 3912 O O . SER B 1 230 ? 13.352 -39.219 -23.844 1 87 230 SER B O 1
ATOM 3914 N N . VAL B 1 231 ? 13.398 -37.062 -24.594 1 90.75 231 VAL B N 1
ATOM 3915 C CA . VAL B 1 231 ? 14.375 -36.656 -23.594 1 90.75 231 VAL B CA 1
ATOM 3916 C C . VAL B 1 231 ? 13.711 -36.562 -22.219 1 90.75 231 VAL B C 1
ATOM 3918 O O . VAL B 1 231 ? 12.641 -35.969 -22.078 1 90.75 231 VAL B O 1
ATOM 3921 N N . GLU B 1 232 ? 14.305 -37.188 -21.266 1 93.88 232 GLU B N 1
ATOM 3922 C CA . GLU B 1 232 ? 13.805 -37.156 -19.906 1 93.88 232 GLU B CA 1
ATOM 3923 C C . GLU B 1 232 ? 13.922 -35.75 -19.312 1 93.88 232 GLU B C 1
ATOM 3925 O O . GLU B 1 232 ? 14.867 -35.031 -19.609 1 93.88 232 GLU B O 1
ATOM 3930 N N . PRO B 1 233 ? 12.945 -35.406 -18.453 1 96.5 233 PRO B N 1
ATOM 3931 C CA . PRO B 1 233 ? 13.023 -34.062 -17.828 1 96.5 233 PRO B CA 1
ATOM 3932 C C . PRO B 1 233 ? 14.227 -33.938 -16.906 1 96.5 233 PRO B C 1
ATOM 3934 O O . PRO B 1 233 ? 14.633 -34.906 -16.266 1 96.5 233 PRO B O 1
ATOM 3937 N N . VAL B 1 234 ? 14.773 -32.719 -16.891 1 96.62 234 VAL B N 1
ATOM 3938 C CA . VAL B 1 234 ? 15.859 -32.406 -15.977 1 96.62 234 VAL B CA 1
ATOM 3939 C C . VAL B 1 234 ? 15.305 -32.219 -14.562 1 96.62 234 VAL B C 1
ATOM 3941 O O . VAL B 1 234 ? 14.297 -31.531 -14.367 1 96.62 234 VAL B O 1
ATOM 3944 N N . LEU B 1 235 ? 15.938 -32.812 -13.602 1 97.5 235 LEU B N 1
ATOM 3945 C CA . LEU B 1 235 ? 15.508 -32.688 -12.211 1 97.5 235 LEU B CA 1
ATOM 3946 C C . LEU B 1 235 ? 16.031 -31.391 -11.594 1 97.5 235 LEU B C 1
ATOM 3948 O O . LEU B 1 235 ? 17.234 -31.109 -11.695 1 97.5 235 LEU B O 1
ATOM 3952 N N . ILE B 1 236 ? 15.18 -30.562 -11.031 1 98.06 236 ILE B N 1
ATOM 3953 C CA . ILE B 1 236 ? 15.539 -29.375 -10.281 1 98.06 236 ILE B CA 1
ATOM 3954 C C . ILE B 1 236 ? 15.141 -29.531 -8.82 1 98.06 236 ILE B C 1
ATOM 3956 O O . ILE B 1 236 ? 13.984 -29.812 -8.508 1 98.06 236 ILE B O 1
ATOM 3960 N N . GLU B 1 237 ? 16.047 -29.359 -7.961 1 96.06 237 GLU B N 1
ATOM 3961 C CA . GLU B 1 237 ? 15.805 -29.375 -6.523 1 96.06 237 GLU B CA 1
ATOM 3962 C C . GLU B 1 237 ? 16 -27.984 -5.91 1 96.06 237 GLU B C 1
ATOM 3964 O O . GLU B 1 237 ? 16.812 -27.203 -6.391 1 96.06 237 GLU B O 1
ATOM 3969 N N . ASP B 1 238 ? 15.258 -27.656 -4.93 1 90.75 238 ASP B N 1
ATOM 3970 C CA . ASP B 1 238 ? 15.391 -26.453 -4.137 1 90.75 238 ASP B CA 1
ATOM 3971 C C . ASP B 1 238 ? 15.438 -25.203 -5.035 1 90.75 238 ASP B C 1
ATOM 3973 O O . ASP B 1 238 ? 16.328 -24.375 -4.902 1 90.75 238 ASP B O 1
ATOM 3977 N N . ILE B 1 239 ? 14.523 -25.125 -5.871 1 97.25 239 ILE B N 1
ATOM 3978 C CA . ILE B 1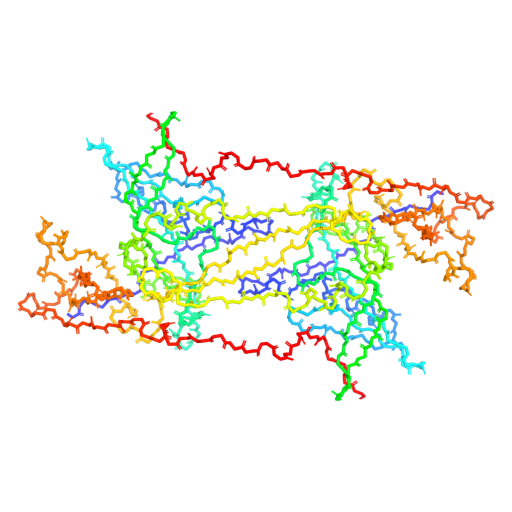 239 ? 14.492 -24.109 -6.918 1 97.25 239 ILE B CA 1
ATOM 3979 C C . ILE B 1 239 ? 14.469 -22.719 -6.285 1 97.25 239 ILE B C 1
ATOM 3981 O O . ILE B 1 239 ? 14.953 -21.75 -6.879 1 97.25 239 ILE B O 1
ATOM 3985 N N . PHE B 1 240 ? 13.945 -22.578 -5.02 1 97.81 240 PHE B N 1
ATOM 3986 C CA . PHE B 1 240 ? 13.859 -21.297 -4.332 1 97.81 240 PHE B CA 1
ATOM 3987 C C . PHE B 1 240 ? 14.742 -21.297 -3.086 1 97.81 240 PHE B C 1
ATOM 3989 O O . PHE B 1 240 ? 14.367 -20.719 -2.061 1 97.81 240 PHE B O 1
ATOM 3996 N N . ALA B 1 241 ? 15.891 -21.891 -3.201 1 95.31 241 ALA B N 1
ATOM 3997 C CA . ALA B 1 241 ? 16.828 -22.016 -2.082 1 95.31 241 ALA B CA 1
ATOM 3998 C C . ALA B 1 241 ? 17.234 -20.641 -1.544 1 95.31 241 ALA B C 1
ATOM 4000 O O . ALA B 1 241 ? 17.391 -20.469 -0.334 1 95.31 241 ALA B O 1
ATOM 4001 N N . ASP B 1 242 ? 17.359 -19.672 -2.416 1 96 242 ASP B N 1
ATOM 4002 C CA . ASP B 1 242 ? 17.781 -18.344 -2.002 1 96 242 ASP B CA 1
ATOM 4003 C C . ASP B 1 242 ? 16.719 -17.672 -1.12 1 96 242 ASP B C 1
ATOM 4005 O O . ASP B 1 242 ? 17.062 -16.922 -0.207 1 96 242 ASP B O 1
ATOM 4009 N N . CYS B 1 243 ? 15.469 -17.969 -1.396 1 96.44 243 CYS B N 1
ATOM 4010 C CA . CYS B 1 243 ? 14.398 -17.438 -0.565 1 96.44 243 CYS B CA 1
ATOM 4011 C C . CYS B 1 243 ? 14.438 -18.047 0.833 1 96.44 243 CYS B C 1
ATOM 4013 O O . CYS B 1 243 ? 14.203 -17.344 1.823 1 96.44 243 CYS B O 1
ATOM 4015 N N . LYS B 1 244 ? 14.789 -19.297 0.884 1 94 244 LYS B N 1
ATOM 4016 C CA . LYS B 1 244 ? 14.875 -20.016 2.152 1 94 244 LYS B CA 1
ATOM 4017 C C . LYS B 1 244 ? 16.016 -19.469 3.008 1 94 244 LYS B C 1
ATOM 4019 O O . LYS B 1 244 ? 15.945 -19.484 4.238 1 94 244 LYS B O 1
ATOM 4024 N N . ALA B 1 245 ? 17 -19 2.391 1 94.56 245 ALA B N 1
ATOM 4025 C CA . ALA B 1 245 ? 18.234 -18.609 3.066 1 94.56 245 ALA B CA 1
ATOM 4026 C C . ALA B 1 245 ? 18.109 -17.219 3.678 1 94.56 245 ALA B C 1
ATOM 4028 O O . ALA B 1 245 ? 18.969 -16.797 4.457 1 94.56 245 ALA B O 1
ATOM 4029 N N . ARG B 1 246 ? 17.031 -16.562 3.416 1 92.62 246 ARG B N 1
ATOM 4030 C CA . ARG B 1 246 ? 16.891 -15.195 3.916 1 92.62 246 ARG B CA 1
ATOM 4031 C C . ARG B 1 246 ? 16.734 -15.18 5.434 1 92.62 246 ARG B C 1
ATOM 4033 O O . ARG B 1 246 ? 16.062 -16.047 6 1 92.62 246 ARG B O 1
ATOM 4040 N N . THR B 1 247 ? 17.375 -14.188 6.055 1 87.5 247 THR B N 1
ATOM 4041 C CA . THR B 1 247 ? 17.281 -14.008 7.5 1 87.5 247 THR B CA 1
ATOM 4042 C C . THR B 1 247 ? 16.984 -12.547 7.844 1 87.5 247 THR B C 1
ATOM 4044 O O . THR B 1 247 ? 17.234 -11.648 7.035 1 87.5 247 THR B O 1
ATOM 4047 N N . ALA B 1 248 ? 16.391 -12.453 9.023 1 81.62 248 ALA B N 1
ATOM 4048 C CA . ALA B 1 248 ? 16.062 -11.117 9.5 1 81.62 248 ALA B CA 1
ATOM 4049 C C . ALA B 1 248 ? 17.328 -10.289 9.734 1 81.62 248 ALA B C 1
ATOM 4051 O O . ALA B 1 248 ? 18.312 -10.805 10.25 1 81.62 248 ALA B O 1
ATOM 4052 N N . LYS B 1 249 ? 17.312 -9.133 9.086 1 72 249 LYS B N 1
ATOM 4053 C CA . LYS B 1 249 ? 18.391 -8.195 9.391 1 72 249 LYS B CA 1
ATOM 4054 C C . LYS B 1 249 ? 17.969 -7.191 10.453 1 72 249 LYS B C 1
ATOM 4056 O O . LYS B 1 249 ? 16.797 -6.82 10.531 1 72 249 LYS B O 1
ATOM 4061 N N . LEU B 1 250 ? 18.797 -6.891 11.398 1 66.38 250 LEU B N 1
ATOM 4062 C CA . LEU B 1 250 ? 18.5 -5.879 12.406 1 66.38 250 LEU B CA 1
ATOM 4063 C C . LEU B 1 250 ? 18.375 -4.5 11.773 1 66.38 250 LEU B C 1
ATOM 4065 O O . LEU B 1 250 ? 19.219 -4.094 10.969 1 66.38 250 LEU B O 1
ATOM 4069 N N . ARG B 1 251 ? 17.172 -4 11.828 1 62.28 251 ARG B N 1
ATOM 4070 C CA . ARG B 1 251 ? 16.953 -2.65 11.32 1 62.28 251 ARG B CA 1
ATOM 4071 C C . ARG B 1 251 ? 17.703 -1.623 12.172 1 62.28 251 ARG B C 1
ATOM 4073 O O . ARG B 1 251 ? 17.406 -1.472 13.359 1 62.28 251 ARG B O 1
ATOM 4080 N N . THR B 1 252 ? 18.891 -1.164 11.727 1 61.84 252 THR B N 1
ATOM 4081 C CA . THR B 1 252 ? 19.656 -0.215 12.523 1 61.84 252 THR B CA 1
ATOM 4082 C C . THR B 1 252 ? 19.328 1.221 12.133 1 61.84 252 THR B C 1
ATOM 4084 O O . THR B 1 252 ? 19.609 2.158 12.883 1 61.84 252 THR B O 1
ATOM 4087 N N . SER B 1 253 ? 18.75 1.413 10.906 1 64.38 253 SER B N 1
ATOM 4088 C CA . SER B 1 253 ? 18.641 2.816 10.531 1 64.38 253 SER B CA 1
ATOM 4089 C C . SER B 1 253 ? 17.219 3.162 10.102 1 64.38 253 SER B C 1
ATOM 4091 O O . SER B 1 253 ? 16.516 2.318 9.547 1 64.38 253 SER B O 1
ATOM 4093 N N . VAL B 1 254 ? 16.734 4.258 10.711 1 73.75 254 VAL B N 1
ATOM 4094 C CA . VAL B 1 254 ? 15.43 4.82 10.359 1 73.75 254 VAL B CA 1
ATOM 4095 C C . VAL B 1 254 ? 15.578 5.746 9.148 1 73.75 254 VAL B C 1
ATOM 4097 O O . VAL B 1 254 ? 16.516 6.539 9.078 1 73.75 254 VAL B O 1
ATOM 4100 N N . SER B 1 255 ? 14.742 5.465 8.117 1 78.75 255 SER B N 1
ATOM 4101 C CA . SER B 1 255 ? 14.734 6.355 6.965 1 78.75 255 SER B CA 1
ATOM 4102 C C . SER B 1 255 ? 14.32 7.77 7.359 1 78.75 255 SER B C 1
ATOM 4104 O O . SER B 1 255 ? 13.305 7.961 8.039 1 78.75 255 SER B O 1
ATOM 4106 N N . MET B 1 256 ? 15.297 8.703 7.09 1 85 256 MET B N 1
ATOM 4107 C CA . MET B 1 256 ? 14.992 10.102 7.359 1 85 256 MET B CA 1
ATOM 4108 C C . MET B 1 256 ? 15.617 11.008 6.301 1 85 256 MET B C 1
ATOM 4110 O O . MET B 1 256 ? 16.594 10.633 5.652 1 85 256 MET B O 1
ATOM 4114 N N . PRO B 1 257 ? 14.953 12.164 6.105 1 87.56 257 PRO B N 1
ATOM 4115 C CA . PRO B 1 257 ? 15.555 13.102 5.156 1 87.56 257 PRO B CA 1
ATOM 4116 C C . PRO B 1 257 ? 16.953 13.547 5.57 1 87.56 257 PRO B C 1
ATOM 4118 O O . PRO B 1 257 ? 17.266 13.609 6.766 1 87.56 257 PRO B O 1
ATOM 4121 N N . VAL B 1 258 ? 17.766 13.789 4.578 1 86.81 258 VAL B N 1
ATOM 4122 C CA . VAL B 1 258 ? 19.141 14.227 4.816 1 86.81 258 VAL B CA 1
ATOM 4123 C C . VAL B 1 258 ? 19.312 15.672 4.348 1 86.81 258 VAL B C 1
ATOM 4125 O O . VAL B 1 258 ? 18.938 16.016 3.227 1 86.81 258 VAL B O 1
ATOM 4128 N N . LEU B 1 259 ? 19.719 16.5 5.16 1 88.81 259 LEU B N 1
ATOM 4129 C CA . LEU B 1 259 ? 20.047 17.891 4.844 1 88.81 259 LEU B CA 1
ATOM 4130 C C . LEU B 1 259 ? 21.547 18.109 4.941 1 88.81 259 LEU B C 1
ATOM 4132 O O . LEU B 1 259 ? 22.172 17.797 5.957 1 88.81 259 LEU B O 1
ATOM 4136 N N . ILE B 1 260 ? 22.109 18.5 3.77 1 81.94 260 ILE B N 1
ATOM 4137 C CA . ILE B 1 260 ? 23.547 18.75 3.732 1 81.94 260 ILE B CA 1
ATOM 4138 C C . ILE B 1 260 ? 23.875 20.016 4.516 1 81.94 260 ILE B C 1
ATOM 4140 O O . ILE B 1 260 ? 23.156 21.016 4.41 1 81.94 260 ILE B O 1
ATOM 4144 N N . LYS B 1 261 ? 24.984 20.062 5.41 1 71.19 261 LYS B N 1
ATOM 4145 C CA . LYS B 1 261 ? 25.438 21.188 6.227 1 71.19 261 LYS B CA 1
ATOM 4146 C C . LYS B 1 261 ? 25.906 22.359 5.355 1 71.19 261 LYS B C 1
ATOM 4148 O O . LYS B 1 261 ? 26.469 22.141 4.281 1 71.19 261 LYS B O 1
#

pLDDT: mean 90.8, std 11.52, range [25.19, 98.81]

Solvent-accessible surface area (backbone atoms only — not comparable to full-atom values): 28157 Å² total; per-residue (Å²): 135,82,73,77,55,66,45,77,48,86,65,66,80,73,61,91,85,53,59,88,70,64,45,46,64,63,53,49,51,53,51,50,49,38,67,75,35,72,64,41,46,69,42,76,36,59,78,85,26,53,40,43,30,40,36,29,36,66,86,80,63,53,54,40,29,34,30,76,45,75,44,49,24,38,94,88,66,34,45,72,65,46,70,39,41,80,31,61,84,48,64,67,26,27,55,40,54,32,32,44,77,95,40,80,43,81,28,47,18,31,33,37,40,33,33,22,33,70,82,50,45,24,38,42,19,38,37,42,28,39,17,42,78,76,20,64,49,54,68,58,35,58,51,57,67,66,59,62,45,63,46,61,54,29,67,54,52,20,34,19,29,39,34,42,39,68,36,31,31,31,71,30,76,64,20,52,84,41,66,93,40,42,53,30,65,37,38,35,39,47,37,68,58,32,55,76,68,68,48,52,60,32,20,54,31,34,37,46,44,53,32,77,84,68,49,76,46,54,27,27,38,29,27,91,76,54,85,62,58,83,52,75,49,46,79,43,65,58,86,57,48,72,45,44,66,51,70,78,70,85,82,86,74,71,80,46,23,74,46,85,124,135,84,74,74,54,66,44,78,48,86,66,67,80,73,61,90,87,53,62,88,70,63,44,45,65,63,51,48,51,53,51,50,48,41,68,74,34,73,65,41,45,71,42,76,37,59,79,86,26,55,39,42,28,39,37,29,35,67,85,81,62,53,53,38,30,35,30,77,46,75,45,47,24,38,93,87,66,34,47,71,67,47,70,39,39,80,31,59,85,48,62,65,28,28,54,40,55,31,32,44,76,94,39,77,43,81,30,48,20,32,33,36,41,34,32,22,34,69,83,52,46,23,37,41,19,36,37,42,28,41,17,44,80,76,19,64,48,54,66,59,34,58,51,56,67,66,59,62,45,64,45,61,54,29,68,54,52,20,35,20,28,38,33,42,39,66,38,31,33,32,71,29,75,61,21,54,85,40,66,94,40,43,52,29,65,37,39,35,39,47,37,70,57,32,53,74,69,70,48,52,60,31,20,56,31,33,37,44,44,52,31,75,84,67,49,78,45,55,28,27,38,30,26,91,77,54,84,63,58,81,52,75,48,48,78,41,65,58,87,57,49,71,46,43,68,51,69,81,71,84,83,84,73,72,77,44,24,73,46,85,124

Foldseek 3Di:
DPPLDWAFDDFDDDDPPDDPQPDRVLVVVQVVCCVVCVQKDWDADDGLDPQGIWIARNVPRAIEGEREEEFEADPVQWTDPAFKDWDFSFDFEQWDWDDDPPDIDIHGYWYWYFYAYNVRRTTQFTEIERRVVWPHDVVVRVCLNPVKDKDFLDDPRRHDMDIDGDMDMTGDPQGCVLPLTDRHHWYKDFPVVCVVVVQQLQFQAWEWEQDPVRDTTIMTIGHPVPPDSVDHHHYHYPSSVVVVPDDDDPPPDDDDDDDDD/DPPLDWAFDDFDDDDPPDDPQPGRVLVRVQVVCCVVCVQKDWDADDGLDPQGIWIARNVPRAIEGEREEEFEADPVQFTDPAFKDWDFSFDFEQWDWDDDPPDIDIHGYWYWYFYAYNVRRTTQFIEIERRVVWPHDVVVRVCLNPVKDKDFLDDPRRHDMDIDGDIDMTGDPQGCVLVLTDRHHWYKDFPVVCVVVVQQLQFQAWEWEQDPVRDTTIMTIGHPVRPDSVDHHHYHYPSSVVVVPDDDDPPPDDDDDDDDD